Protein AF-0000000082836266 (afdb_homodimer)

Nearest PDB structures (foldseek):
  1xxl-assembly2_B  TM=8.039E-01  e=8.987E-11  Bacillus subtilis
  8har-assembly1_B  TM=7.522E-01  e=1.089E-10  Streptomyces sp. KO-3988
  5dpl-assembly1_B  TM=7.809E-01  e=3.916E-08  Rickettsia typhi str. Wilmington
  5doo-assembly1_B  TM=7.765E-01  e=1.501E-07  Rickettsia typhi str. Wilmington
  5do0-assembly1_A  TM=7.535E-01  e=9.593E-07  Rickettsia prowazekii str. Madrid E

Structure (mmCIF, N/CA/C/O backbone):
data_AF-0000000082836266-model_v1
#
loop_
_entity.id
_entity.type
_entity.pdbx_description
1 polymer 'Methyltransferase domain-containing protein'
#
loop_
_atom_site.group_PDB
_atom_site.id
_atom_site.type_symbol
_atom_site.label_atom_id
_atom_site.label_alt_id
_atom_site.label_comp_id
_atom_site.label_asym_id
_atom_site.label_entity_id
_atom_site.label_seq_id
_atom_site.pdbx_PDB_ins_code
_atom_site.Cartn_x
_atom_site.Cartn_y
_atom_site.Cartn_z
_atom_site.occupancy
_atom_site.B_iso_or_equiv
_atom_site.auth_seq_id
_atom_site.auth_comp_id
_atom_site.auth_asym_id
_atom_site.auth_atom_id
_atom_site.pdbx_PDB_model_num
ATOM 1 N N . MET A 1 1 ? 11.125 32.438 14.82 1 55.34 1 MET A N 1
ATOM 2 C CA . MET A 1 1 ? 11 31.062 14.352 1 55.34 1 MET A CA 1
ATOM 3 C C . MET A 1 1 ? 11.719 30.094 15.297 1 55.34 1 MET A C 1
ATOM 5 O O . MET A 1 1 ? 12.836 30.375 15.734 1 55.34 1 MET A O 1
ATOM 9 N N . ASP A 1 2 ? 11.008 29.094 15.898 1 79.38 2 ASP A N 1
ATOM 10 C CA . ASP A 1 2 ? 11.672 28.141 16.781 1 79.38 2 ASP A CA 1
ATOM 11 C C . ASP A 1 2 ? 12.773 27.375 16.047 1 79.38 2 ASP A C 1
ATOM 13 O O . ASP A 1 2 ? 12.898 27.484 14.82 1 79.38 2 ASP A O 1
ATOM 17 N N . ALA A 1 3 ? 13.719 27.016 16.734 1 86.81 3 ALA A N 1
ATOM 18 C CA . ALA A 1 3 ? 14.938 26.375 16.25 1 86.81 3 ALA A CA 1
ATOM 19 C C . ALA A 1 3 ? 14.633 25.328 15.195 1 86.81 3 ALA A C 1
ATOM 21 O O . ALA A 1 3 ? 15.359 25.188 14.203 1 86.81 3 ALA A O 1
ATOM 22 N N . LEU A 1 4 ? 13.57 24.719 15.375 1 86.75 4 LEU A N 1
ATOM 23 C CA . LEU A 1 4 ? 13.203 23.672 14.438 1 86.75 4 LEU A CA 1
ATOM 24 C C . LEU A 1 4 ? 12.766 24.25 13.102 1 86.75 4 LEU A C 1
ATOM 26 O O . LEU A 1 4 ? 13.188 23.781 12.039 1 86.75 4 LEU A O 1
ATOM 30 N N . ALA A 1 5 ? 11.945 25.25 13.125 1 91.19 5 ALA A N 1
ATOM 31 C CA . ALA A 1 5 ? 11.477 25.922 11.914 1 91.19 5 ALA A CA 1
ATOM 32 C C . ALA A 1 5 ? 12.648 26.484 11.109 1 91.19 5 ALA A C 1
ATOM 34 O O . ALA A 1 5 ? 12.688 26.344 9.883 1 91.19 5 ALA A O 1
ATOM 35 N N . ARG A 1 6 ? 13.562 27.047 11.805 1 92.12 6 ARG A N 1
ATOM 36 C CA . ARG A 1 6 ? 14.75 27.594 11.164 1 92.12 6 ARG A CA 1
ATOM 37 C C . ARG A 1 6 ? 15.586 26.5 10.516 1 92.12 6 ARG A C 1
ATOM 39 O O . ARG A 1 6 ? 16.125 26.672 9.422 1 92.12 6 ARG A O 1
ATOM 46 N N . HIS A 1 7 ? 15.664 25.469 11.25 1 91.5 7 HIS A N 1
ATOM 47 C CA . HIS A 1 7 ? 16.422 24.328 10.742 1 91.5 7 HIS A CA 1
ATOM 48 C C . HIS A 1 7 ? 15.844 23.828 9.414 1 91.5 7 HIS A C 1
ATOM 50 O O . HIS A 1 7 ? 16.578 23.688 8.43 1 91.5 7 HIS A O 1
ATOM 56 N N . PHE A 1 8 ? 14.586 23.609 9.359 1 93.81 8 PHE A N 1
ATOM 57 C CA . PHE A 1 8 ? 13.945 23.125 8.141 1 93.81 8 PHE A CA 1
ATOM 58 C C . PHE A 1 8 ? 14.047 24.156 7.023 1 93.81 8 PHE A C 1
ATOM 60 O O . PHE A 1 8 ? 14.266 23.797 5.863 1 93.81 8 PHE A O 1
ATOM 67 N N . GLU A 1 9 ? 13.898 25.406 7.363 1 95.38 9 GLU A N 1
ATOM 68 C CA . GLU A 1 9 ? 14.047 26.469 6.359 1 95.38 9 GLU A CA 1
ATOM 69 C C . GLU A 1 9 ? 15.438 26.438 5.734 1 95.38 9 GLU A C 1
ATOM 71 O O . GLU A 1 9 ? 15.578 26.516 4.516 1 95.38 9 GLU A O 1
ATOM 76 N N . THR A 1 10 ? 16.391 26.297 6.602 1 94.88 10 THR A N 1
ATOM 77 C CA . THR A 1 10 ? 17.781 26.25 6.141 1 94.88 10 THR A CA 1
ATOM 78 C C . THR A 1 10 ? 18 25.047 5.234 1 94.88 10 THR A C 1
ATOM 80 O O . THR A 1 10 ? 18.656 25.156 4.199 1 94.88 10 THR A O 1
ATOM 83 N N . LEU A 1 11 ? 17.438 23.953 5.652 1 93.25 11 LEU A N 1
ATOM 84 C CA . LEU A 1 11 ? 17.578 22.734 4.863 1 93.25 11 LEU A CA 1
ATOM 85 C C . LEU A 1 11 ? 17 22.922 3.467 1 93.25 11 LEU A C 1
ATOM 87 O O . LEU A 1 11 ? 17.656 22.609 2.471 1 93.25 11 LEU A O 1
ATOM 91 N N . TYR A 1 12 ? 15.883 23.484 3.334 1 94.31 12 TYR A N 1
ATOM 92 C CA . TYR A 1 12 ? 15.203 23.641 2.051 1 94.31 12 TYR A CA 1
ATOM 93 C C . TYR A 1 12 ? 15.875 24.719 1.208 1 94.31 12 TYR A C 1
ATOM 95 O O . TYR A 1 12 ? 15.898 24.625 -0.022 1 94.31 12 TYR A O 1
ATOM 103 N N . ARG A 1 13 ? 16.438 25.688 1.834 1 94.56 13 ARG A N 1
ATOM 104 C CA . ARG A 1 13 ? 17.172 26.703 1.1 1 94.56 13 ARG A CA 1
ATOM 105 C C . ARG A 1 13 ? 18.469 26.156 0.53 1 94.56 13 ARG A C 1
ATOM 107 O O . ARG A 1 13 ? 18.906 26.562 -0.549 1 94.56 13 ARG A O 1
ATOM 114 N N . SER A 1 14 ? 18.984 25.219 1.251 1 94.38 14 SER A N 1
ATOM 115 C CA . SER A 1 14 ? 20.297 24.703 0.905 1 94.38 14 SER A CA 1
ATOM 116 C C . SER A 1 14 ? 20.203 23.578 -0.121 1 94.38 14 SER A C 1
ATOM 118 O O . SER A 1 14 ? 21.125 23.359 -0.911 1 94.38 14 SER A O 1
ATOM 120 N N . PHE A 1 15 ? 19.062 22.828 -0.057 1 91.62 15 PHE A N 1
ATOM 121 C CA . PHE A 1 15 ? 18.891 21.672 -0.926 1 91.62 15 PHE A CA 1
ATOM 122 C C . PHE A 1 15 ? 17.516 21.719 -1.601 1 91.62 15 PHE A C 1
ATOM 124 O O . PHE A 1 15 ? 16.516 22.016 -0.96 1 91.62 15 PHE A O 1
ATOM 131 N N . ASP A 1 16 ? 17.5 21.391 -2.83 1 89.31 16 ASP A N 1
ATOM 132 C CA . ASP A 1 16 ? 16.234 21.375 -3.574 1 89.31 16 ASP A CA 1
ATOM 133 C C . ASP A 1 16 ? 15.305 20.297 -3.049 1 89.31 16 ASP A C 1
ATOM 135 O O . ASP A 1 16 ? 14.094 20.5 -2.953 1 89.31 16 ASP A O 1
ATOM 139 N N . ASP A 1 17 ? 15.883 19.125 -2.812 1 90.75 17 ASP A N 1
ATOM 140 C CA . ASP A 1 17 ? 15.164 17.969 -2.307 1 90.75 17 ASP A CA 1
ATOM 141 C C . ASP A 1 17 ? 15.953 17.281 -1.191 1 90.75 17 ASP A C 1
ATOM 143 O O . ASP A 1 17 ? 16.562 16.234 -1.409 1 90.75 17 ASP A O 1
ATOM 147 N N . PRO A 1 18 ? 15.852 17.859 -0.015 1 86.69 18 PRO A N 1
ATOM 148 C CA . PRO A 1 18 ? 16.75 17.469 1.071 1 86.69 18 PRO A CA 1
ATOM 149 C C . PRO A 1 18 ? 16.641 15.992 1.435 1 86.69 18 PRO A C 1
ATOM 151 O O . PRO A 1 18 ? 17.609 15.406 1.934 1 86.69 18 PRO A O 1
ATOM 154 N N . TRP A 1 19 ? 15.555 15.352 1.218 1 87.12 19 TRP A N 1
ATOM 155 C CA . TRP A 1 19 ? 15.352 13.961 1.613 1 87.12 19 TRP A CA 1
ATOM 156 C C . TRP A 1 19 ? 15.266 13.055 0.391 1 87.12 19 TRP A C 1
ATOM 158 O O . TRP A 1 19 ? 14.852 11.891 0.498 1 87.12 19 TRP A O 1
ATOM 168 N N . ASN A 1 20 ? 15.578 13.523 -0.814 1 87.5 20 ASN A N 1
ATOM 169 C CA . ASN A 1 20 ? 15.547 12.781 -2.07 1 87.5 20 ASN A CA 1
ATOM 170 C C . ASN A 1 20 ? 14.18 12.156 -2.316 1 87.5 20 ASN A C 1
ATOM 172 O O . ASN A 1 20 ? 14.086 11.008 -2.756 1 87.5 20 ASN A O 1
ATOM 176 N N . VAL A 1 21 ? 13.141 12.906 -1.988 1 86.06 21 VAL A N 1
ATOM 177 C CA . VAL A 1 21 ? 11.758 12.445 -2.035 1 86.06 21 VAL A CA 1
ATOM 178 C C . VAL A 1 21 ? 11.383 12.078 -3.471 1 86.06 21 VAL A C 1
ATOM 180 O O . VAL A 1 21 ? 10.656 11.109 -3.699 1 86.06 21 VAL A O 1
ATOM 183 N N . ARG A 1 22 ? 11.961 12.742 -4.449 1 86.75 22 ARG A N 1
ATOM 184 C CA . ARG A 1 22 ? 11.562 12.57 -5.84 1 86.75 22 ARG A CA 1
ATOM 185 C C . ARG A 1 22 ? 12.281 11.383 -6.477 1 86.75 22 ARG A C 1
ATOM 187 O O . ARG A 1 22 ? 11.703 10.672 -7.301 1 86.75 22 ARG A O 1
ATOM 194 N N . VAL A 1 23 ? 13.461 11.094 -5.984 1 88.25 23 VAL A N 1
ATOM 195 C CA . VAL A 1 23 ? 14.273 10.195 -6.793 1 88.25 23 VAL A CA 1
ATOM 196 C C . VAL A 1 23 ? 14.516 8.891 -6.043 1 88.25 23 VAL A C 1
ATOM 198 O O . VAL A 1 23 ? 14.68 7.832 -6.66 1 88.25 23 VAL A O 1
ATOM 201 N N . ALA A 1 24 ? 14.531 8.984 -4.754 1 92.94 24 ALA A N 1
ATOM 202 C CA . ALA A 1 24 ? 14.828 7.777 -3.982 1 92.94 24 ALA A CA 1
ATOM 203 C C . ALA A 1 24 ? 13.688 6.77 -4.09 1 92.94 24 ALA A C 1
ATOM 205 O O . ALA A 1 24 ? 12.531 7.102 -3.838 1 92.94 24 ALA A O 1
ATOM 206 N N . TRP A 1 25 ? 14.039 5.492 -4.402 1 94.62 25 TRP A N 1
ATOM 207 C CA . TRP A 1 25 ? 13.047 4.426 -4.516 1 94.62 25 TRP A CA 1
ATOM 208 C C . TRP A 1 25 ? 12.25 4.289 -3.223 1 94.62 25 TRP A C 1
ATOM 210 O O . TRP A 1 25 ? 11.023 4.148 -3.252 1 94.62 25 TRP A O 1
ATOM 220 N N . TYR A 1 26 ? 12.945 4.395 -2.148 1 93.56 26 TYR A N 1
ATOM 221 C CA . TYR A 1 26 ? 12.312 4.289 -0.837 1 93.56 26 TYR A CA 1
ATOM 222 C C . TYR A 1 26 ? 11.172 5.289 -0.697 1 93.56 26 TYR A C 1
ATOM 224 O O . TYR A 1 26 ? 10.07 4.926 -0.292 1 93.56 26 TYR A O 1
ATOM 232 N N . GLU A 1 27 ? 11.43 6.531 -1.062 1 95.38 27 GLU A N 1
ATOM 233 C CA . GLU A 1 27 ? 10.445 7.598 -0.917 1 95.38 27 GLU A CA 1
ATOM 234 C C . GLU A 1 27 ? 9.305 7.438 -1.916 1 95.38 27 GLU A C 1
ATOM 236 O O . GLU A 1 27 ? 8.141 7.641 -1.572 1 95.38 27 GLU A O 1
ATOM 241 N N . ARG A 1 28 ? 9.656 7.047 -3.1 1 96.44 28 ARG A N 1
ATOM 242 C CA . ARG A 1 28 ? 8.641 6.84 -4.121 1 96.44 28 ARG A CA 1
ATOM 243 C C . ARG A 1 28 ? 7.703 5.699 -3.74 1 96.44 28 ARG A C 1
ATOM 245 O O . ARG A 1 28 ? 6.484 5.816 -3.869 1 96.44 28 ARG A O 1
ATOM 252 N N . ARG A 1 29 ? 8.281 4.609 -3.268 1 97.25 29 ARG A N 1
ATOM 253 C CA . ARG A 1 29 ? 7.496 3.451 -2.85 1 97.25 29 ARG A CA 1
ATOM 254 C C . ARG A 1 29 ? 6.602 3.795 -1.665 1 97.25 29 ARG A C 1
ATOM 256 O O . ARG A 1 29 ? 5.418 3.447 -1.653 1 97.25 29 ARG A O 1
ATOM 263 N N . LYS A 1 30 ? 7.168 4.465 -0.706 1 97.19 30 LYS A N 1
ATOM 264 C CA . LYS A 1 30 ? 6.418 4.859 0.482 1 97.19 30 LYS A CA 1
ATOM 265 C C . LYS A 1 30 ? 5.219 5.73 0.112 1 97.19 30 LYS A C 1
ATOM 267 O O . LYS A 1 30 ? 4.117 5.527 0.624 1 97.19 30 LYS A O 1
ATOM 272 N N . ARG A 1 31 ? 5.402 6.691 -0.799 1 97.44 31 ARG A N 1
ATOM 273 C CA . ARG A 1 31 ? 4.324 7.555 -1.268 1 97.44 31 ARG A CA 1
ATOM 274 C C . ARG A 1 31 ? 3.254 6.746 -1.994 1 97.44 31 ARG A C 1
ATOM 276 O O . ARG A 1 31 ? 2.059 6.945 -1.764 1 97.44 31 ARG A O 1
ATOM 283 N N . ALA A 1 32 ? 3.703 5.844 -2.865 1 97.81 32 ALA A N 1
ATOM 284 C CA . ALA A 1 32 ? 2.766 5.004 -3.605 1 97.81 32 ALA A CA 1
ATOM 285 C C . ALA A 1 32 ? 1.937 4.141 -2.658 1 97.81 32 ALA A C 1
ATOM 287 O O . ALA A 1 32 ? 0.733 3.963 -2.863 1 97.81 32 ALA A O 1
ATOM 288 N N . LEU A 1 33 ? 2.592 3.646 -1.678 1 98.12 33 LEU A N 1
ATOM 289 C CA . LEU A 1 33 ? 1.925 2.795 -0.698 1 98.12 33 LEU A CA 1
ATOM 290 C C . LEU A 1 33 ? 0.89 3.584 0.094 1 98.12 33 LEU A C 1
ATOM 292 O O . LEU A 1 33 ? -0.241 3.127 0.275 1 98.12 33 LEU A O 1
ATOM 296 N N . LEU A 1 34 ? 1.279 4.734 0.566 1 98.5 34 LEU A N 1
ATOM 297 C CA . LEU A 1 34 ? 0.344 5.578 1.298 1 98.5 34 LEU A CA 1
ATOM 298 C C . LEU A 1 34 ? -0.873 5.914 0.442 1 98.5 34 LEU A C 1
ATOM 300 O O . LEU A 1 34 ? -2.012 5.758 0.887 1 98.5 34 LEU A O 1
ATOM 304 N N . LEU A 1 35 ? -0.631 6.289 -0.764 1 98.31 35 LEU A N 1
ATOM 305 C CA . LEU A 1 35 ? -1.715 6.664 -1.664 1 98.31 35 LEU A CA 1
ATOM 306 C C . LEU A 1 35 ? -2.643 5.48 -1.921 1 98.31 35 LEU A C 1
ATOM 308 O O . LEU A 1 35 ? -3.867 5.625 -1.863 1 98.31 35 LEU A O 1
ATOM 312 N N . ALA A 1 36 ? -2.066 4.324 -2.18 1 97.94 36 ALA A N 1
ATOM 313 C CA . ALA A 1 36 ? -2.848 3.125 -2.473 1 97.94 36 ALA A CA 1
ATOM 314 C C . ALA A 1 36 ? -3.645 2.678 -1.251 1 97.94 36 ALA A C 1
ATOM 316 O O . ALA A 1 36 ? -4.621 1.933 -1.378 1 97.94 36 ALA A O 1
ATOM 317 N N . SER A 1 37 ? -3.262 3.123 -0.096 1 97.69 37 SER A N 1
ATOM 318 C CA . SER A 1 37 ? -3.883 2.682 1.148 1 97.69 37 SER A CA 1
ATOM 319 C C . SER A 1 37 ? -5.141 3.486 1.456 1 97.69 37 SER A C 1
ATOM 321 O O . SER A 1 37 ? -5.93 3.107 2.322 1 97.69 37 SER A O 1
ATOM 323 N N . LEU A 1 38 ? -5.359 4.574 0.75 1 98.12 38 LEU A N 1
ATOM 324 C CA . LEU A 1 38 ? -6.535 5.41 0.986 1 98.12 38 LEU A CA 1
ATOM 325 C C . LEU A 1 38 ? -7.816 4.625 0.73 1 98.12 38 LEU A C 1
ATOM 327 O O . LEU A 1 38 ? -7.934 3.928 -0.28 1 98.12 38 LEU A O 1
ATOM 331 N N . GLY A 1 39 ? -8.727 4.793 1.585 1 97 39 GLY A N 1
ATOM 332 C CA . GLY A 1 39 ? -9.891 3.92 1.622 1 97 39 GLY A CA 1
ATOM 333 C C . GLY A 1 39 ? -10.961 4.316 0.628 1 97 39 GLY A C 1
ATOM 334 O O . GLY A 1 39 ? -11.859 3.52 0.322 1 97 39 GLY A O 1
ATOM 335 N N . ARG A 1 40 ? -10.875 5.508 0.145 1 97.12 40 ARG A N 1
ATOM 336 C CA . ARG A 1 40 ? -11.859 5.996 -0.808 1 97.12 40 ARG A CA 1
ATOM 337 C C . ARG A 1 40 ? -11.203 6.426 -2.113 1 97.12 40 ARG A C 1
ATOM 339 O O . ARG A 1 40 ? -10.047 6.844 -2.121 1 97.12 40 ARG A O 1
ATOM 346 N N . PRO A 1 41 ? -11.984 6.348 -3.168 1 96.69 41 PRO A N 1
ATOM 347 C CA . PRO A 1 41 ? -11.414 6.789 -4.445 1 96.69 41 PRO A CA 1
ATOM 348 C C . PRO A 1 41 ? -11.219 8.305 -4.508 1 96.69 41 PRO A C 1
ATOM 350 O O . PRO A 1 41 ? -10.312 8.781 -5.195 1 96.69 41 PRO A O 1
ATOM 353 N N . ARG A 1 42 ? -12.125 9.031 -3.811 1 97.75 42 ARG A N 1
ATOM 354 C CA . ARG A 1 42 ? -12.07 10.492 -3.828 1 97.75 42 ARG A CA 1
ATOM 355 C C . ARG A 1 42 ? -12.445 11.07 -2.469 1 97.75 42 ARG A C 1
ATOM 357 O O . ARG A 1 42 ? -13.219 10.469 -1.726 1 97.75 42 ARG A O 1
ATOM 364 N N . TYR A 1 43 ? -11.922 12.25 -2.205 1 98.44 43 TYR A N 1
ATOM 365 C CA . TYR A 1 43 ? -12.203 13.031 -1.006 1 98.44 43 TYR A CA 1
ATOM 366 C C . TYR A 1 43 ? -12.594 14.461 -1.364 1 98.44 43 TYR A C 1
ATOM 368 O O . TYR A 1 43 ? -12.266 14.945 -2.449 1 98.44 43 TYR A O 1
ATOM 376 N N . GLU A 1 44 ? -13.328 15.109 -0.518 1 98.44 44 GLU A N 1
ATOM 377 C CA . GLU A 1 44 ? -13.703 16.5 -0.74 1 98.44 44 GLU A CA 1
ATOM 378 C C . GLU A 1 44 ? -12.562 17.453 -0.373 1 98.44 44 GLU A C 1
ATOM 380 O O . GLU A 1 44 ? -12.117 18.234 -1.203 1 98.44 44 GLU A O 1
ATOM 385 N N . HIS A 1 45 ? -12.094 17.391 0.887 1 98.69 45 HIS A N 1
ATOM 386 C CA . HIS A 1 45 ? -11.039 18.281 1.36 1 98.69 45 HIS A CA 1
ATOM 387 C C . HIS A 1 45 ? -10.055 17.547 2.26 1 98.69 45 HIS A C 1
ATOM 389 O O . HIS A 1 45 ? -10.438 17 3.291 1 98.69 45 HIS A O 1
ATOM 395 N N . ALA A 1 46 ? -8.812 17.578 1.868 1 98.88 46 ALA A N 1
ATOM 396 C CA . ALA A 1 46 ? -7.75 16.938 2.635 1 98.88 46 ALA A CA 1
ATOM 397 C C . ALA A 1 46 ? -6.848 17.984 3.299 1 98.88 46 ALA A C 1
ATOM 399 O O . ALA A 1 46 ? -6.633 19.062 2.752 1 98.88 46 ALA A O 1
ATOM 400 N N . LEU A 1 47 ? -6.383 17.656 4.469 1 98.94 47 LEU A N 1
ATOM 401 C CA . LEU A 1 47 ? -5.285 18.375 5.105 1 98.94 47 LEU A CA 1
ATOM 402 C C . LEU A 1 47 ? -4.012 17.531 5.117 1 98.94 47 LEU A C 1
ATOM 404 O O . LEU A 1 47 ? -4.016 16.406 5.609 1 98.94 47 LEU A O 1
ATOM 408 N N . GLU A 1 48 ? -3.016 18.016 4.52 1 98.88 48 GLU A N 1
ATOM 409 C CA . GLU A 1 48 ? -1.686 17.406 4.578 1 98.88 48 GLU A CA 1
ATOM 410 C C . GLU A 1 48 ? -0.735 18.25 5.422 1 98.88 48 GLU A C 1
ATOM 412 O O . GLU A 1 48 ? -0.505 19.422 5.121 1 98.88 48 GLU A O 1
ATOM 417 N N . VAL A 1 49 ? -0.199 17.719 6.449 1 98.44 49 VAL A N 1
ATOM 418 C CA . VAL A 1 49 ? 0.756 18.453 7.273 1 98.44 49 VAL A CA 1
ATOM 419 C C . VAL A 1 49 ? 2.172 17.953 6.984 1 98.44 49 VAL A C 1
ATOM 421 O O . VAL A 1 49 ? 2.402 16.75 6.848 1 98.44 49 VAL A O 1
ATOM 424 N N . GLY A 1 50 ? 3.09 18.828 6.898 1 97.62 50 GLY A N 1
ATOM 425 C CA . GLY A 1 50 ? 4.438 18.5 6.457 1 97.62 50 GLY A CA 1
ATOM 426 C C . GLY A 1 50 ? 4.516 18.188 4.977 1 97.62 50 GLY A C 1
ATOM 427 O O . GLY A 1 50 ? 5.059 17.141 4.594 1 97.62 50 GLY A O 1
ATOM 428 N N . CYS A 1 51 ? 4.066 19.094 4.121 1 98.19 51 CYS A N 1
ATOM 429 C CA . CYS A 1 51 ? 3.875 18.781 2.711 1 98.19 51 CYS A CA 1
ATOM 430 C C . CYS A 1 51 ? 5.199 18.828 1.959 1 98.19 51 CYS A C 1
ATOM 432 O O . CYS A 1 51 ? 5.301 18.312 0.843 1 98.19 51 CYS A O 1
ATOM 434 N N . GLY A 1 52 ? 6.285 19.5 2.523 1 97.44 52 GLY A N 1
ATOM 435 C CA . GLY A 1 52 ? 7.535 19.656 1.796 1 97.44 52 GLY A CA 1
ATOM 436 C C . GLY A 1 52 ? 7.355 20.281 0.423 1 97.44 52 GLY A C 1
ATOM 437 O O . GLY A 1 52 ? 6.594 21.234 0.263 1 97.44 52 GLY A O 1
ATOM 438 N N . ASN A 1 53 ? 8.062 19.766 -0.548 1 97.12 53 ASN A N 1
ATOM 439 C CA . ASN A 1 53 ? 8.023 20.297 -1.902 1 97.12 53 ASN A CA 1
ATOM 440 C C . ASN A 1 53 ? 6.742 19.906 -2.631 1 97.12 53 ASN A C 1
ATOM 442 O O . ASN A 1 53 ? 6.52 20.312 -3.771 1 97.12 53 ASN A O 1
ATOM 446 N N . GLY A 1 54 ? 5.98 19.047 -2.035 1 98.25 54 GLY A N 1
ATOM 447 C CA . GLY A 1 54 ? 4.629 18.859 -2.537 1 98.25 54 GLY A CA 1
ATOM 448 C C . GLY A 1 54 ? 4.477 17.609 -3.375 1 98.25 54 GLY A C 1
ATOM 449 O O . GLY A 1 54 ? 3.529 17.484 -4.152 1 98.25 54 GLY A O 1
ATOM 450 N N . ASP A 1 55 ? 5.332 16.609 -3.289 1 97.62 55 ASP A N 1
ATOM 451 C CA . ASP A 1 55 ? 5.207 15.383 -4.074 1 97.62 55 ASP A CA 1
ATOM 452 C C . ASP A 1 55 ? 3.955 14.602 -3.674 1 97.62 55 ASP A C 1
ATOM 454 O O . ASP A 1 55 ? 3.178 14.188 -4.535 1 97.62 55 ASP A O 1
ATOM 458 N N . MET A 1 56 ? 3.768 14.422 -2.402 1 98.19 56 MET A N 1
ATOM 459 C CA . MET A 1 56 ? 2.539 13.781 -1.944 1 98.19 56 MET A CA 1
ATOM 460 C C . MET A 1 56 ? 1.328 14.664 -2.215 1 98.19 56 MET A C 1
ATOM 462 O O . MET A 1 56 ? 0.257 14.172 -2.568 1 98.19 56 MET A O 1
ATOM 466 N N . THR A 1 57 ? 1.518 15.984 -2.074 1 98.75 57 THR A N 1
ATOM 467 C CA . THR A 1 57 ? 0.454 16.953 -2.324 1 98.75 57 THR A CA 1
ATOM 468 C C . THR A 1 57 ? -0.104 16.781 -3.734 1 98.75 57 THR A C 1
ATOM 470 O O . THR A 1 57 ? -1.321 16.766 -3.928 1 98.75 57 THR A O 1
ATOM 473 N N . LEU A 1 58 ? 0.796 16.672 -4.68 1 98.62 58 LEU A N 1
ATOM 474 C CA . LEU A 1 58 ? 0.384 16.531 -6.074 1 98.62 58 LEU A CA 1
ATOM 475 C C . LEU A 1 58 ? -0.44 15.258 -6.262 1 98.62 58 LEU A C 1
ATOM 477 O O . LEU A 1 58 ? -1.467 15.273 -6.945 1 98.62 58 LEU A O 1
ATOM 481 N N . ALA A 1 59 ? 0.036 14.18 -5.684 1 97.94 59 ALA A N 1
ATOM 482 C CA . ALA A 1 59 ? -0.698 12.922 -5.766 1 97.94 59 ALA A CA 1
ATOM 483 C C . ALA A 1 59 ? -2.086 13.055 -5.145 1 97.94 59 ALA A C 1
ATOM 485 O O . ALA A 1 59 ? -3.072 12.57 -5.703 1 97.94 59 ALA A O 1
ATOM 486 N N . LEU A 1 60 ? -2.197 13.75 -3.998 1 98.62 60 LEU A N 1
ATOM 487 C CA . LEU A 1 60 ? -3.463 13.953 -3.303 1 98.62 60 LEU A CA 1
ATOM 488 C C . LEU A 1 60 ? -4.402 14.828 -4.129 1 98.62 60 LEU A C 1
ATOM 490 O O . LEU A 1 60 ? -5.621 14.641 -4.09 1 98.62 60 LEU A O 1
ATOM 494 N N . ALA A 1 61 ? -3.814 15.758 -4.836 1 98.62 61 ALA A N 1
ATOM 495 C CA . ALA A 1 61 ? -4.617 16.656 -5.66 1 98.62 61 ALA A CA 1
ATOM 496 C C . ALA A 1 61 ? -5.453 15.883 -6.672 1 98.62 61 ALA A C 1
ATOM 498 O O . ALA A 1 61 ? -6.547 16.312 -7.047 1 98.62 61 ALA A O 1
ATOM 499 N N . GLY A 1 62 ? -4.922 14.758 -7.109 1 97.62 62 GLY A N 1
ATOM 500 C CA . GLY A 1 62 ? -5.66 13.914 -8.039 1 97.62 62 GLY A CA 1
ATOM 501 C C . GLY A 1 62 ? -6.777 13.133 -7.379 1 97.62 62 GLY A C 1
ATOM 502 O O . GLY A 1 62 ? -7.633 12.562 -8.062 1 97.62 62 GLY A O 1
ATOM 503 N N . ARG A 1 63 ? -6.812 13.094 -6.062 1 97.75 63 ARG A N 1
ATOM 504 C CA . ARG A 1 63 ? -7.75 12.273 -5.297 1 97.75 63 ARG A CA 1
ATOM 505 C C . ARG A 1 63 ? -8.727 13.148 -4.52 1 97.75 63 ARG A C 1
ATOM 507 O O . ARG A 1 63 ? -9.68 12.641 -3.914 1 97.75 63 ARG A O 1
ATOM 514 N N . CYS A 1 64 ? -8.5 14.453 -4.473 1 98.56 64 CYS A N 1
ATOM 515 C CA . CYS A 1 64 ? -9.266 15.352 -3.619 1 98.56 64 CYS A CA 1
ATOM 516 C C . CYS A 1 64 ? -9.797 16.547 -4.414 1 98.56 64 CYS A C 1
ATOM 518 O O . CYS A 1 64 ? -9.125 17.047 -5.316 1 98.56 64 CYS A O 1
ATOM 520 N N . ARG A 1 65 ? -10.977 17 -4.055 1 98.44 65 ARG A N 1
ATOM 521 C CA . ARG A 1 65 ? -11.453 18.25 -4.633 1 98.44 65 ARG A CA 1
ATOM 522 C C . ARG A 1 65 ? -10.562 19.422 -4.223 1 98.44 65 ARG A C 1
ATOM 524 O O . ARG A 1 65 ? -10.227 20.266 -5.047 1 98.44 65 ARG A O 1
ATOM 531 N N . ARG A 1 66 ? -10.203 19.438 -2.963 1 98.62 66 ARG A N 1
ATOM 532 C CA . ARG A 1 66 ? -9.305 20.453 -2.42 1 98.62 66 ARG A CA 1
ATOM 533 C C . ARG A 1 66 ? -8.273 19.844 -1.488 1 98.62 66 ARG A C 1
ATOM 535 O O . ARG A 1 66 ? -8.57 18.891 -0.762 1 98.62 66 ARG A O 1
ATOM 542 N N . VAL A 1 67 ? -7.105 20.391 -1.507 1 98.88 67 VAL A N 1
ATOM 543 C CA . VAL A 1 67 ? -6.043 20 -0.59 1 98.88 67 VAL A CA 1
ATOM 544 C C . VAL A 1 67 ? -5.469 21.234 0.101 1 98.88 67 VAL A C 1
ATOM 546 O O . VAL A 1 67 ? -5.098 22.203 -0.561 1 98.88 67 VAL A O 1
ATOM 549 N N . THR A 1 68 ? -5.535 21.266 1.366 1 98.94 68 THR A N 1
ATOM 550 C CA . THR A 1 68 ? -4.734 22.203 2.152 1 98.94 68 THR A CA 1
ATOM 551 C C . THR A 1 68 ? -3.42 21.562 2.584 1 98.94 68 THR A C 1
ATOM 553 O O . THR A 1 68 ? -3.422 20.547 3.295 1 98.94 68 THR A O 1
ATOM 556 N N . ALA A 1 69 ? -2.369 22.109 2.102 1 98.88 69 ALA A N 1
ATOM 557 C CA . ALA A 1 69 ? -1.031 21.609 2.4 1 98.88 69 ALA A CA 1
ATOM 558 C C . ALA A 1 69 ? -0.255 22.578 3.271 1 98.88 69 ALA A C 1
ATOM 560 O O . ALA A 1 69 ? -0.174 23.781 2.957 1 98.88 69 ALA A O 1
ATOM 561 N N . VAL A 1 70 ? 0.357 22.078 4.352 1 98.75 70 VAL A N 1
ATOM 562 C CA . VAL A 1 70 ? 1.01 22.969 5.316 1 98.75 70 VAL A CA 1
ATOM 563 C C . VAL A 1 70 ? 2.445 22.5 5.551 1 98.75 70 VAL A C 1
ATOM 565 O O . VAL A 1 70 ? 2.711 21.297 5.633 1 98.75 70 VAL A O 1
ATOM 568 N N . ASP A 1 71 ? 3.273 23.406 5.609 1 98.31 71 ASP A N 1
ATOM 569 C CA . ASP A 1 71 ? 4.648 23.188 6.055 1 98.31 71 ASP A CA 1
ATOM 570 C C . ASP A 1 71 ? 5.188 24.406 6.797 1 98.31 71 ASP A C 1
ATOM 572 O O . ASP A 1 71 ? 4.73 25.531 6.57 1 98.31 71 ASP A O 1
ATOM 576 N N . VAL A 1 72 ? 6.125 24.172 7.656 1 97.38 72 VAL A N 1
ATOM 577 C CA . VAL A 1 72 ? 6.676 25.281 8.43 1 97.38 72 VAL A CA 1
ATOM 578 C C . VAL A 1 72 ? 7.672 26.062 7.582 1 97.38 72 VAL A C 1
ATOM 580 O O . VAL A 1 72 ? 7.879 27.25 7.797 1 97.38 72 VAL A O 1
ATOM 583 N N . ALA A 1 73 ? 8.312 25.406 6.66 1 97.44 73 ALA A N 1
ATOM 584 C CA . ALA A 1 73 ? 9.352 26.016 5.84 1 97.44 73 ALA A CA 1
ATOM 585 C C . ALA A 1 73 ? 8.75 26.812 4.684 1 97.44 73 ALA A C 1
ATOM 587 O O . ALA A 1 73 ? 8.164 26.234 3.766 1 97.44 73 ALA A O 1
ATOM 588 N N . LYS A 1 74 ? 8.969 28.125 4.645 1 97.81 74 LYS A N 1
ATOM 589 C CA . LYS A 1 74 ? 8.453 29 3.6 1 97.81 74 LYS A CA 1
ATOM 590 C C . LYS A 1 74 ? 8.992 28.609 2.23 1 97.81 74 LYS A C 1
ATOM 592 O O . LYS A 1 74 ? 8.273 28.641 1.233 1 97.81 74 LYS A O 1
ATOM 597 N N . THR A 1 75 ? 10.219 28.234 2.232 1 98.19 75 THR A N 1
ATOM 598 C CA . THR A 1 75 ? 10.844 27.812 0.982 1 98.19 75 THR A CA 1
ATOM 599 C C . THR A 1 75 ? 10.172 26.562 0.423 1 98.19 75 THR A C 1
ATOM 601 O O . THR A 1 75 ? 9.883 26.5 -0.772 1 98.19 75 THR A O 1
ATOM 604 N N . ALA A 1 76 ? 9.898 25.609 1.284 1 97.81 76 ALA A N 1
ATOM 605 C CA . ALA A 1 76 ? 9.219 24.375 0.869 1 97.81 76 ALA A CA 1
ATOM 606 C C . ALA A 1 76 ? 7.832 24.688 0.308 1 97.81 76 ALA A C 1
ATOM 608 O O . ALA A 1 76 ? 7.453 24.172 -0.745 1 97.81 76 ALA A O 1
ATOM 609 N N . VAL A 1 77 ? 7.129 25.562 0.941 1 98.5 77 VAL A N 1
ATOM 610 C CA . VAL A 1 77 ? 5.766 25.922 0.555 1 98.5 77 VAL A CA 1
ATOM 611 C C . VAL A 1 77 ? 5.773 26.625 -0.798 1 98.5 77 VAL A C 1
ATOM 613 O O . VAL A 1 77 ? 4.926 26.359 -1.653 1 98.5 77 VAL A O 1
ATOM 616 N N . ARG A 1 78 ? 6.707 27.547 -0.944 1 98.38 78 ARG A N 1
ATOM 617 C CA . ARG A 1 78 ? 6.848 28.219 -2.232 1 98.38 78 ARG A CA 1
ATOM 618 C C . ARG A 1 78 ? 7.09 27.219 -3.352 1 98.38 78 ARG A C 1
ATOM 620 O O . ARG A 1 78 ? 6.449 27.281 -4.402 1 98.38 78 ARG A O 1
ATOM 627 N N . ARG A 1 79 ? 7.953 26.297 -3.117 1 98.06 79 ARG A N 1
ATOM 628 C CA . ARG A 1 79 ? 8.266 25.266 -4.105 1 98.06 79 ARG A CA 1
ATOM 629 C C . ARG A 1 79 ? 7.066 24.359 -4.336 1 98.06 79 ARG A C 1
ATOM 631 O O . ARG A 1 79 ? 6.84 23.891 -5.457 1 98.06 79 ARG A O 1
ATOM 638 N N . CYS A 1 80 ? 6.383 24.047 -3.285 1 98.38 80 CYS A N 1
ATOM 639 C CA . CYS A 1 80 ? 5.152 23.281 -3.412 1 98.38 80 CYS A CA 1
ATOM 640 C C . CYS A 1 80 ? 4.164 23.984 -4.34 1 98.38 80 CYS A C 1
ATOM 642 O O . CYS A 1 80 ? 3.609 23.359 -5.246 1 98.38 80 CYS A O 1
ATOM 644 N N . ARG A 1 81 ? 4.016 25.297 -4.156 1 98.5 81 ARG A N 1
ATOM 645 C CA . ARG A 1 81 ? 3.113 26.078 -5.008 1 98.5 81 ARG A CA 1
ATOM 646 C C . ARG A 1 81 ? 3.561 26.031 -6.465 1 98.5 81 ARG A C 1
ATOM 648 O O . ARG A 1 81 ? 2.742 25.844 -7.363 1 98.5 81 ARG A O 1
ATOM 655 N N . GLU A 1 82 ? 4.801 26.188 -6.633 1 98.19 82 GLU A N 1
ATOM 656 C CA . GLU A 1 82 ? 5.355 26.125 -7.984 1 98.19 82 GLU A CA 1
ATOM 657 C C . GLU A 1 82 ? 5.125 24.766 -8.617 1 98.19 82 GLU A C 1
ATOM 659 O O . GLU A 1 82 ? 4.789 24.672 -9.797 1 98.19 82 GLU A O 1
ATOM 664 N N . HIS A 1 83 ? 5.363 23.766 -7.789 1 97.88 83 HIS A N 1
ATOM 665 C CA . HIS A 1 83 ? 5.16 22.391 -8.234 1 97.88 83 HIS A CA 1
ATOM 666 C C . HIS A 1 83 ? 3.715 22.156 -8.664 1 97.88 83 HIS A C 1
ATOM 668 O O . HIS A 1 83 ? 3.459 21.531 -9.688 1 97.88 83 HIS A O 1
ATOM 674 N N . MET A 1 84 ? 2.766 22.672 -7.93 1 98.5 84 MET A N 1
ATOM 675 C CA . MET A 1 84 ? 1.347 22.547 -8.25 1 98.5 84 MET A CA 1
ATOM 676 C C . MET A 1 84 ? 1.002 23.297 -9.523 1 98.5 84 MET A C 1
ATOM 678 O O . MET A 1 84 ? 0.27 22.781 -10.375 1 98.5 84 MET A O 1
ATOM 682 N N . LEU A 1 85 ? 1.535 24.484 -9.625 1 98 85 LEU A N 1
ATOM 683 C CA . LEU A 1 85 ? 1.3 25.297 -10.812 1 98 85 LEU A CA 1
ATOM 684 C C . LEU A 1 85 ? 1.824 24.594 -12.062 1 98 85 LEU A C 1
ATOM 686 O O . LEU A 1 85 ? 1.125 24.516 -13.078 1 98 85 LEU A O 1
ATOM 690 N N . ALA A 1 86 ? 2.994 24.031 -11.977 1 98.12 86 ALA A N 1
ATOM 691 C CA . ALA A 1 86 ? 3.645 23.375 -13.109 1 98.12 86 ALA A CA 1
ATOM 692 C C . ALA A 1 86 ? 2.844 22.156 -13.562 1 98.12 86 ALA A C 1
ATOM 694 O O . ALA A 1 86 ? 2.896 21.781 -14.734 1 98.12 86 ALA A O 1
ATOM 695 N N . ASN A 1 87 ? 2.121 21.609 -12.688 1 97.94 87 ASN A N 1
ATOM 696 C CA . ASN A 1 87 ? 1.377 20.406 -13 1 97.94 87 ASN A CA 1
ATOM 697 C C . ASN A 1 87 ? -0.119 20.672 -13.125 1 97.94 87 ASN A C 1
ATOM 699 O O . ASN A 1 87 ? -0.926 19.75 -13.156 1 97.94 87 ASN A O 1
ATOM 703 N N . HIS A 1 88 ? -0.535 21.859 -13.078 1 97.94 88 HIS A N 1
ATOM 704 C CA . HIS A 1 88 ? -1.909 22.312 -13.25 1 97.94 88 HIS A CA 1
ATOM 705 C C . HIS A 1 88 ? -2.832 21.703 -12.203 1 97.94 88 HIS A C 1
ATOM 707 O O . HIS A 1 88 ? -3.936 21.25 -12.523 1 97.94 88 HIS A O 1
ATOM 713 N N . ALA A 1 89 ? -2.316 21.484 -11.039 1 97.31 89 ALA A N 1
ATOM 714 C CA . ALA A 1 89 ? -3.111 21 -9.914 1 97.31 89 ALA A CA 1
ATOM 715 C C . ALA A 1 89 ? -3.871 22.141 -9.25 1 97.31 89 ALA A C 1
ATOM 717 O O . ALA A 1 89 ? -3.383 22.734 -8.289 1 97.31 89 ALA A O 1
ATOM 718 N N . ASP A 1 90 ? -5.145 22.156 -9.805 1 91.69 90 ASP A N 1
ATOM 719 C CA . ASP A 1 90 ? -5.992 23.219 -9.258 1 91.69 90 ASP A CA 1
ATOM 720 C C . ASP A 1 90 ? -6.66 22.766 -7.957 1 91.69 90 ASP A C 1
ATOM 722 O O . ASP A 1 90 ? -6.762 21.562 -7.688 1 91.69 90 ASP A O 1
ATOM 726 N N . GLY A 1 91 ? -6.742 23.438 -6.949 1 96.69 91 GLY A N 1
ATOM 727 C CA . GLY A 1 91 ? -7.473 23.109 -5.734 1 96.69 91 GLY A CA 1
ATOM 728 C C . GLY A 1 91 ? -6.57 22.906 -4.531 1 96.69 91 GLY A C 1
ATOM 729 O O . GLY A 1 91 ? -7 22.375 -3.51 1 96.69 91 GLY A O 1
ATOM 730 N N . VAL A 1 92 ? -5.348 23.156 -4.809 1 98.62 92 VAL A N 1
ATOM 731 C CA . VAL A 1 92 ? -4.398 23 -3.711 1 98.62 92 VAL A CA 1
ATOM 732 C C . VAL A 1 92 ? -4.078 24.375 -3.111 1 98.62 92 VAL A C 1
ATOM 734 O O . VAL A 1 92 ? -3.807 25.328 -3.838 1 98.62 92 VAL A O 1
ATOM 737 N N . GLN A 1 93 ? -4.191 24.531 -1.886 1 98.69 93 GLN A N 1
ATOM 738 C CA . GLN A 1 93 ? -3.703 25.672 -1.137 1 98.69 93 GLN A CA 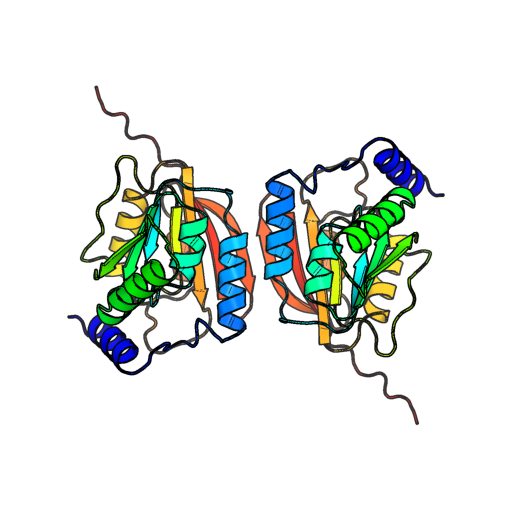1
ATOM 739 C C . GLN A 1 93 ? -2.543 25.297 -0.224 1 98.69 93 GLN A C 1
ATOM 741 O O . GLN A 1 93 ? -2.732 24.562 0.755 1 98.69 93 GLN A O 1
ATOM 746 N N . ALA A 1 94 ? -1.386 25.703 -0.581 1 98.69 94 ALA A N 1
ATOM 747 C CA . ALA A 1 94 ? -0.212 25.484 0.258 1 98.69 94 ALA A CA 1
ATOM 748 C C . ALA A 1 94 ? 0.071 26.688 1.142 1 98.69 94 ALA A C 1
ATOM 750 O O . ALA A 1 94 ? 0.14 27.828 0.651 1 98.69 94 ALA A O 1
ATOM 751 N N . VAL A 1 95 ? 0.267 26.484 2.424 1 98.5 95 VAL A N 1
ATOM 752 C CA . VAL A 1 95 ? 0.423 27.594 3.359 1 98.5 95 VAL A CA 1
ATOM 753 C C . VAL A 1 95 ? 1.574 27.297 4.32 1 98.5 95 VAL A C 1
ATOM 755 O O . VAL A 1 95 ? 1.745 26.156 4.766 1 98.5 95 VAL A O 1
ATOM 758 N N . ALA A 1 96 ? 2.355 28.297 4.582 1 98.06 96 ALA A N 1
ATOM 759 C CA . ALA A 1 96 ? 3.416 28.188 5.582 1 98.06 96 ALA A CA 1
ATOM 760 C C . ALA A 1 96 ? 2.879 28.453 6.984 1 98.06 96 ALA A C 1
ATOM 762 O O . ALA A 1 96 ? 2.475 29.578 7.293 1 98.06 96 ALA A O 1
ATOM 763 N N . LEU A 1 97 ? 2.824 27.422 7.793 1 97.19 97 LEU A N 1
ATOM 764 C CA . LEU A 1 97 ? 2.336 27.516 9.164 1 97.19 97 LEU A CA 1
ATOM 765 C C . LEU A 1 97 ? 3.203 26.672 10.102 1 97.19 97 LEU A C 1
ATOM 767 O O . LEU A 1 97 ? 3.684 25.609 9.719 1 97.19 97 LEU A O 1
ATOM 771 N N . ARG A 1 98 ? 3.324 27.141 11.281 1 96.31 98 ARG A N 1
ATOM 772 C CA . ARG A 1 98 ? 3.975 26.359 12.328 1 96.31 98 ARG A CA 1
ATOM 773 C C . ARG A 1 98 ? 2.947 25.641 13.188 1 96.31 98 ARG A C 1
ATOM 775 O O . ARG A 1 98 ? 2.336 26.234 14.07 1 96.31 98 ARG A O 1
ATOM 782 N N . LEU A 1 99 ? 2.84 24.438 12.969 1 96.38 99 LEU A N 1
ATOM 783 C CA . LEU A 1 99 ? 1.916 23.609 13.727 1 96.38 99 LEU A CA 1
ATOM 784 C C . LEU A 1 99 ? 2.537 23.172 15.055 1 96.38 99 LEU A C 1
ATOM 786 O O . LEU A 1 99 ? 3.754 22.984 15.141 1 96.38 99 LEU A O 1
ATOM 790 N N . PRO A 1 100 ? 1.759 23 16.109 1 96.81 100 PRO A N 1
ATOM 791 C CA . PRO A 1 100 ? 0.318 23.25 16.156 1 96.81 100 PRO A CA 1
ATOM 792 C C . PRO A 1 100 ? -0.014 24.672 16.641 1 96.81 100 PRO A C 1
ATOM 794 O O . PRO A 1 100 ? -1.163 24.953 16.984 1 96.81 100 PRO A O 1
ATOM 797 N N . GLY A 1 101 ? 1.052 25.562 16.797 1 96.19 101 GLY A N 1
ATOM 798 C CA . GLY A 1 101 ? 0.82 26.938 17.203 1 96.19 101 GLY A CA 1
ATOM 799 C C . GLY A 1 101 ? -0.158 27.672 16.312 1 96.19 101 GLY A C 1
ATOM 800 O O . GLY A 1 101 ? -0.983 28.453 16.797 1 96.19 101 GLY A O 1
ATOM 801 N N . ALA A 1 102 ? -0.015 27.562 15.094 1 97.25 102 ALA A N 1
ATOM 802 C CA . ALA A 1 102 ? -0.987 27.984 14.094 1 97.25 102 ALA A CA 1
ATOM 803 C C . ALA A 1 102 ? -1.648 26.781 13.422 1 97.25 102 ALA A C 1
ATOM 805 O O . ALA A 1 102 ? -1.088 25.688 13.406 1 97.25 102 ALA A O 1
ATOM 806 N N . TRP A 1 103 ? -2.818 26.969 12.945 1 98 103 TRP A N 1
ATOM 807 C CA . TRP A 1 103 ? -3.59 25.922 12.297 1 98 103 TRP A CA 1
ATOM 808 C C . TRP A 1 103 ? -4.32 26.453 11.07 1 98 103 TRP A C 1
ATOM 810 O O . TRP A 1 103 ? -4.812 27.594 11.078 1 98 103 TRP A O 1
ATOM 820 N N . PRO A 1 104 ? -4.352 25.672 10.047 1 98 104 PRO A N 1
ATOM 821 C CA . PRO A 1 104 ? -5.07 26.172 8.875 1 98 104 PRO A CA 1
ATOM 822 C C . PRO A 1 104 ? -6.57 26.312 9.109 1 98 104 PRO A C 1
ATOM 824 O O . PRO A 1 104 ? -7.113 25.703 10.039 1 98 104 PRO A O 1
ATOM 827 N N . ARG A 1 105 ? -7.168 27.109 8.242 1 97.12 105 ARG A N 1
ATOM 828 C CA . ARG A 1 105 ? -8.625 27.234 8.305 1 97.12 105 ARG A CA 1
ATOM 829 C C . ARG A 1 105 ? -9.297 25.891 8.055 1 97.12 105 ARG A C 1
ATOM 831 O O . ARG A 1 105 ? -8.977 25.203 7.086 1 97.12 105 ARG A O 1
ATOM 838 N N . ILE A 1 106 ? -10.164 25.562 8.914 1 97.75 106 ILE A N 1
ATOM 839 C CA . ILE A 1 106 ? -10.922 24.328 8.781 1 97.75 106 ILE A CA 1
ATOM 840 C C . ILE A 1 106 ? -12.156 24.562 7.914 1 97.75 106 ILE A C 1
ATOM 842 O O . ILE A 1 106 ? -12.922 25.5 8.156 1 97.75 106 ILE A O 1
ATOM 846 N N . PRO A 1 107 ? -12.305 23.812 6.906 1 96.75 107 PRO A N 1
ATOM 847 C CA . PRO A 1 107 ? -13.508 23.984 6.094 1 96.75 107 PRO A CA 1
ATOM 848 C C . PRO A 1 107 ? -14.789 23.656 6.855 1 96.75 107 PRO A C 1
ATOM 850 O O . PRO A 1 107 ? -14.742 22.953 7.871 1 96.75 107 PRO A O 1
ATOM 853 N N . PRO A 1 108 ? -15.93 24.203 6.293 1 94.38 108 PRO A N 1
ATOM 854 C CA . PRO A 1 108 ? -17.203 23.812 6.906 1 94.38 108 PRO A CA 1
ATOM 855 C C . PRO A 1 108 ? -17.391 22.297 6.945 1 94.38 108 PRO A C 1
ATOM 857 O O . PRO A 1 108 ? -17.234 21.625 5.926 1 94.38 108 PRO A O 1
ATOM 860 N N . GLY A 1 109 ? -17.688 21.75 8.148 1 93.94 109 GLY A N 1
ATOM 861 C CA . GLY A 1 109 ? -17.875 20.328 8.328 1 93.94 109 GLY A CA 1
ATOM 862 C C . GLY A 1 109 ? -16.594 19.578 8.641 1 93.94 109 GLY A C 1
ATOM 863 O O . GLY A 1 109 ? -16.625 18.422 9.07 1 93.94 109 GLY A O 1
ATOM 864 N N . GLY A 1 110 ? -15.438 20.188 8.32 1 97.69 110 GLY A N 1
ATOM 865 C CA . GLY A 1 110 ? -14.148 19.578 8.633 1 97.69 110 GLY A CA 1
ATOM 866 C C . GLY A 1 110 ? -13.531 18.844 7.449 1 97.69 110 GLY A C 1
ATOM 867 O O . GLY A 1 110 ? -14.18 18.688 6.41 1 97.69 110 GLY A O 1
ATOM 868 N N . PHE A 1 111 ? -12.352 18.484 7.551 1 98.62 111 PHE A N 1
ATOM 869 C CA . PHE A 1 111 ? -11.664 17.703 6.535 1 98.62 111 PHE A CA 1
ATOM 870 C C . PHE A 1 111 ? -12.164 16.266 6.523 1 98.62 111 PHE A C 1
ATOM 872 O O . PHE A 1 111 ? -12.492 15.703 7.57 1 98.62 111 PHE A O 1
ATOM 879 N N . ASP A 1 112 ? -12.234 15.641 5.34 1 98.62 112 ASP A N 1
ATOM 880 C CA . ASP A 1 112 ? -12.625 14.234 5.277 1 98.62 112 ASP A CA 1
ATOM 881 C C . ASP A 1 112 ? -11.406 13.336 5.098 1 98.62 112 ASP A C 1
ATOM 883 O O . ASP A 1 112 ? -11.531 12.109 5.117 1 98.62 112 ASP A O 1
ATOM 887 N N . LEU A 1 113 ? -10.219 13.977 4.98 1 98.88 113 LEU A N 1
ATOM 888 C CA . LEU A 1 113 ? -8.945 13.258 4.957 1 98.88 113 LEU A CA 1
ATOM 889 C C . LEU A 1 113 ? -7.84 14.094 5.594 1 98.88 113 LEU A C 1
ATOM 891 O O . LEU A 1 113 ? -7.73 15.289 5.332 1 98.88 113 LEU A O 1
ATOM 895 N N . MET A 1 114 ? -7.09 13.508 6.477 1 98.94 114 MET A N 1
ATOM 896 C CA . MET A 1 114 ? -5.871 14.125 6.988 1 98.94 114 MET A CA 1
ATOM 897 C C . MET A 1 114 ? -4.68 13.188 6.84 1 98.94 114 MET A C 1
ATOM 899 O O . MET A 1 114 ? -4.762 12.008 7.199 1 98.94 114 MET A O 1
ATOM 903 N N . VAL A 1 115 ? -3.646 13.664 6.27 1 98.94 115 VAL A N 1
ATOM 904 C CA . VAL A 1 115 ? -2.412 12.914 6.051 1 98.94 115 VAL A CA 1
ATOM 905 C C . VAL A 1 115 ? -1.305 13.477 6.941 1 98.94 115 VAL A C 1
ATOM 907 O O . VAL A 1 115 ? -0.939 14.648 6.82 1 98.94 115 VAL A O 1
ATOM 910 N N . ILE A 1 116 ? -0.813 12.68 7.809 1 98.81 116 ILE A N 1
ATOM 911 C CA . ILE A 1 116 ? 0.313 13 8.672 1 98.81 116 ILE A CA 1
ATOM 912 C C . ILE A 1 116 ? 1.492 12.086 8.359 1 98.81 116 ILE A C 1
ATOM 914 O O . ILE A 1 116 ? 1.542 10.945 8.82 1 98.81 116 ILE A O 1
ATOM 918 N N . SER A 1 117 ? 2.369 12.578 7.594 1 98 117 SER A N 1
ATOM 919 C CA . SER A 1 117 ? 3.518 11.781 7.18 1 98 117 SER A CA 1
ATOM 920 C C . SER A 1 117 ? 4.828 12.477 7.527 1 98 117 SER A C 1
ATOM 922 O O . SER A 1 117 ? 5.062 13.609 7.117 1 98 117 SER A O 1
ATOM 924 N N . GLU A 1 118 ? 5.695 11.789 8.289 1 96.12 118 GLU A N 1
ATOM 925 C CA . GLU A 1 118 ? 7.027 12.25 8.672 1 96.12 118 GLU A CA 1
ATOM 926 C C . GLU A 1 118 ? 6.957 13.602 9.383 1 96.12 118 GLU A C 1
ATOM 928 O O . GLU A 1 118 ? 7.82 14.461 9.188 1 96.12 118 GLU A O 1
ATOM 933 N N . MET A 1 119 ? 5.871 13.758 10 1 95 119 MET A N 1
ATOM 934 C CA . MET A 1 119 ? 5.605 14.93 10.828 1 95 119 MET A CA 1
ATOM 935 C C . MET A 1 119 ? 5.066 14.516 12.195 1 95 119 MET A C 1
ATOM 937 O O . MET A 1 119 ? 4.816 13.336 12.438 1 95 119 MET A O 1
ATOM 941 N N . ALA A 1 120 ? 4.965 15.328 13.156 1 95.56 120 ALA A N 1
ATOM 942 C CA . ALA A 1 120 ? 4.418 15.195 14.508 1 95.56 120 ALA A CA 1
ATOM 943 C C . ALA A 1 120 ? 5.406 14.492 15.43 1 95.56 120 ALA A C 1
ATOM 945 O O . ALA A 1 120 ? 5.301 14.602 16.656 1 95.56 120 ALA A O 1
ATOM 946 N N . TYR A 1 121 ? 6.391 13.664 14.789 1 94.94 121 TYR A N 1
ATOM 947 C CA . TYR A 1 121 ? 7.355 13.047 15.695 1 94.94 121 TYR A CA 1
ATOM 948 C C . TYR A 1 121 ? 8.477 14.016 16.047 1 94.94 121 TYR A C 1
ATOM 950 O O . TYR A 1 121 ? 9.383 13.68 16.797 1 94.94 121 TYR A O 1
ATOM 958 N N . TYR A 1 122 ? 8.398 15.297 15.602 1 94.88 122 TYR A N 1
ATOM 959 C CA . TYR A 1 122 ? 9.289 16.375 15.992 1 94.88 122 TYR A CA 1
ATOM 960 C C . TYR A 1 122 ? 8.727 17.156 17.188 1 94.88 122 TYR A C 1
ATOM 962 O O . TYR A 1 122 ? 9.414 17.984 17.766 1 94.88 122 TYR A O 1
ATOM 970 N N . LEU A 1 123 ? 7.508 16.969 17.531 1 96.25 123 LEU A N 1
ATOM 971 C CA . LEU A 1 123 ? 6.809 17.766 18.531 1 96.25 123 LEU A CA 1
ATOM 972 C C . LEU A 1 123 ? 7.113 17.266 19.938 1 96.25 123 LEU A C 1
ATOM 974 O O . LEU A 1 123 ? 7.102 16.062 20.188 1 96.25 123 LEU A O 1
ATOM 978 N N . GLU A 1 124 ? 7.336 18.219 20.797 1 95.38 124 GLU A N 1
ATOM 979 C CA . GLU A 1 124 ? 7.438 17.875 22.219 1 95.38 124 GLU A CA 1
ATOM 980 C C . GLU A 1 124 ? 6.078 17.484 22.781 1 95.38 124 GLU A C 1
ATOM 982 O O . GLU A 1 124 ? 5.043 17.719 22.156 1 95.38 124 GLU A O 1
ATOM 987 N N . ASP A 1 125 ? 6.09 16.938 23.984 1 96.94 125 ASP A N 1
ATOM 988 C CA . ASP A 1 125 ? 4.906 16.328 24.578 1 96.94 125 ASP A CA 1
ATOM 989 C C . ASP A 1 125 ? 3.73 17.297 24.578 1 96.94 125 ASP A C 1
ATOM 991 O O . ASP A 1 125 ? 2.637 16.969 24.125 1 96.94 125 ASP A O 1
ATOM 995 N N . ALA A 1 126 ? 3.982 18.469 25.062 1 97.12 126 ALA A N 1
ATOM 996 C CA . ALA A 1 126 ? 2.9 19.453 25.172 1 97.12 126 ALA A CA 1
ATOM 997 C C . ALA A 1 126 ? 2.387 19.859 23.797 1 97.12 126 ALA A C 1
ATOM 999 O O . ALA A 1 126 ? 1.18 20 23.594 1 97.12 126 ALA A O 1
ATOM 1000 N N . ALA A 1 127 ? 3.287 20.078 22.875 1 97.19 127 ALA A N 1
ATOM 1001 C CA . ALA A 1 127 ? 2.92 20.422 21.5 1 97.19 127 ALA A CA 1
ATOM 1002 C C . ALA A 1 127 ? 2.18 19.281 20.828 1 97.19 127 ALA A C 1
ATOM 1004 O O . ALA A 1 127 ? 1.231 19.5 20.062 1 97.19 127 ALA A O 1
ATOM 1005 N N . LEU A 1 128 ? 2.625 18.062 21.094 1 98.12 128 LEU A N 1
ATOM 1006 C CA . LEU A 1 128 ? 1.951 16.891 20.531 1 98.12 128 LEU A CA 1
ATOM 1007 C C . LEU A 1 128 ? 0.517 16.797 21.031 1 98.12 128 LEU A C 1
ATOM 1009 O O . LEU A 1 128 ? -0.403 16.531 20.266 1 98.12 128 LEU A O 1
ATOM 1013 N N . ALA A 1 129 ? 0.379 17 22.312 1 98.19 129 ALA A N 1
ATOM 1014 C CA . ALA A 1 129 ? -0.967 16.953 22.891 1 98.19 129 ALA A CA 1
ATOM 1015 C C . ALA A 1 129 ? -1.889 17.953 22.188 1 98.19 129 ALA A C 1
ATOM 1017 O O . ALA A 1 129 ? -3.027 17.625 21.844 1 98.19 129 ALA A O 1
ATOM 1018 N N . ARG A 1 130 ? -1.416 19.156 21.969 1 98.31 130 ARG A N 1
ATOM 1019 C CA . ARG A 1 130 ? -2.184 20.172 21.281 1 98.31 130 ARG A CA 1
ATOM 1020 C C . ARG A 1 130 ? -2.439 19.781 19.828 1 98.31 130 ARG A C 1
ATOM 1022 O O . ARG A 1 130 ? -3.539 19.984 19.312 1 98.31 130 ARG A O 1
ATOM 1029 N N . PHE A 1 131 ? -1.438 19.266 19.203 1 98.56 131 PHE A N 1
ATOM 1030 C CA . PHE A 1 131 ? -1.546 18.812 17.828 1 98.56 131 PHE A CA 1
ATOM 1031 C C . PHE A 1 131 ? -2.645 17.766 17.688 1 98.56 131 PHE A C 1
ATOM 1033 O O . PHE A 1 131 ? -3.477 17.844 16.781 1 98.56 131 PHE A O 1
ATOM 1040 N N . LEU A 1 132 ? -2.695 16.766 18.578 1 98.69 132 LEU A N 1
ATOM 1041 C CA . LEU A 1 132 ? -3.682 15.688 18.562 1 98.69 132 LEU A CA 1
ATOM 1042 C C . LEU A 1 132 ? -5.09 16.25 18.781 1 98.69 132 LEU A C 1
ATOM 1044 O O . LEU A 1 132 ? -6.031 15.828 18.109 1 98.69 132 LEU A O 1
ATOM 1048 N N . ALA A 1 133 ? -5.188 17.172 19.672 1 97.88 133 ALA A N 1
ATOM 1049 C CA . ALA A 1 133 ? -6.484 17.797 19.938 1 97.88 133 ALA A CA 1
ATOM 1050 C C . ALA A 1 133 ? -6.996 18.547 18.703 1 97.88 133 ALA A C 1
ATOM 1052 O O . ALA A 1 133 ? -8.172 18.422 18.344 1 97.88 133 ALA A O 1
ATOM 1053 N N . ARG A 1 134 ? -6.129 19.297 18.078 1 98.06 134 ARG A N 1
ATOM 1054 C CA . ARG A 1 134 ? -6.496 20.047 16.875 1 98.06 134 ARG A CA 1
ATOM 1055 C C . ARG A 1 134 ? -6.812 19.094 15.719 1 98.06 134 ARG A C 1
ATOM 1057 O O . ARG A 1 134 ? -7.707 19.375 14.914 1 98.06 134 ARG A O 1
ATOM 1064 N N . THR A 1 135 ? -6.016 18.031 15.594 1 98.31 135 THR A N 1
ATOM 1065 C CA . THR A 1 135 ? -6.289 17 14.594 1 98.31 135 THR A CA 1
ATOM 1066 C C . THR A 1 135 ? -7.723 16.484 14.719 1 98.31 135 THR A C 1
ATOM 1068 O O . THR A 1 135 ? -8.492 16.547 13.758 1 98.31 135 THR A O 1
ATOM 1071 N N . ARG A 1 136 ? -8.094 16.109 15.898 1 97.62 136 ARG A N 1
ATOM 1072 C CA . ARG A 1 136 ? -9.43 15.578 16.125 1 97.62 136 ARG A CA 1
ATOM 1073 C C . ARG A 1 136 ? -10.492 16.625 15.82 1 97.62 136 ARG A C 1
ATOM 1075 O O . ARG A 1 136 ? -11.5 16.328 15.18 1 97.62 136 ARG A O 1
ATOM 1082 N N . ALA A 1 137 ? -10.266 17.828 16.203 1 96.75 137 ALA A N 1
ATOM 1083 C CA . ALA A 1 137 ? -11.242 18.906 16.078 1 96.75 137 ALA A CA 1
ATOM 1084 C C . ALA A 1 137 ? -11.414 19.312 14.617 1 96.75 137 ALA A C 1
ATOM 1086 O O . ALA A 1 137 ? -12.391 19.984 14.266 1 96.75 137 ALA A O 1
ATOM 1087 N N . SER A 1 138 ? -10.508 18.953 13.766 1 97.94 138 SER A N 1
ATOM 1088 C CA . SER A 1 138 ? -10.5 19.422 12.383 1 97.94 138 SER A CA 1
ATOM 1089 C C . SER A 1 138 ? -11.18 18.438 11.445 1 97.94 138 SER A C 1
ATOM 1091 O O . SER A 1 138 ? -11.398 18.734 10.273 1 97.94 138 SER A O 1
ATOM 1093 N N . LEU A 1 139 ? -11.484 17.266 11.938 1 98.19 139 LEU A N 1
ATOM 1094 C CA . LEU A 1 139 ? -11.961 16.188 11.078 1 98.19 139 LEU A CA 1
ATOM 1095 C C . LEU A 1 139 ? -13.477 16.031 11.188 1 98.19 139 LEU A C 1
ATOM 1097 O O . LEU A 1 139 ? -14.039 16.172 12.273 1 98.19 139 LEU A O 1
ATOM 1101 N N . ARG A 1 140 ? -14.141 15.789 10.117 1 97.19 140 ARG A N 1
ATOM 1102 C CA . ARG A 1 140 ? -15.578 15.508 10.148 1 97.19 140 ARG A CA 1
ATOM 1103 C C . ARG A 1 140 ? -15.844 14.055 10.508 1 97.19 140 ARG A C 1
ATOM 1105 O O . ARG A 1 140 ? -14.938 13.219 10.438 1 97.19 140 ARG A O 1
ATOM 1112 N N . PRO A 1 141 ? -17.078 13.734 10.914 1 96.25 141 PRO A N 1
ATOM 1113 C CA . PRO A 1 141 ? -17.406 12.328 11.133 1 96.25 141 PRO A CA 1
ATOM 1114 C C . PRO A 1 141 ? -17.156 11.461 9.906 1 96.25 141 PRO A C 1
ATOM 1116 O O . PRO A 1 141 ? -17.516 11.844 8.789 1 96.25 141 PRO A O 1
ATOM 1119 N N . GLY A 1 142 ? -16.469 10.383 10.148 1 97 142 GLY A N 1
ATOM 1120 C CA . GLY A 1 142 ? -16.188 9.461 9.055 1 97 142 GLY A CA 1
ATOM 1121 C C . GLY A 1 142 ? -14.914 9.789 8.305 1 97 142 GLY A C 1
ATOM 1122 O O . GLY A 1 142 ? -14.547 9.094 7.359 1 97 142 GLY A O 1
ATOM 1123 N N . ALA A 1 143 ? -14.273 10.875 8.758 1 98.56 143 ALA A N 1
ATOM 1124 C CA . ALA A 1 143 ? -13.016 11.25 8.102 1 98.56 143 ALA A CA 1
ATOM 1125 C C . ALA A 1 143 ? -11.977 10.141 8.242 1 98.56 143 ALA A C 1
ATOM 1127 O O . ALA A 1 143 ? -12.031 9.344 9.18 1 98.56 143 ALA A O 1
ATOM 1128 N N . GLU A 1 144 ? -11.102 10.086 7.281 1 98.69 144 GLU A N 1
ATOM 1129 C CA . GLU A 1 144 ? -9.953 9.18 7.344 1 98.69 144 GLU A CA 1
ATOM 1130 C C . GLU A 1 144 ? -8.695 9.914 7.797 1 98.69 144 GLU A C 1
ATOM 1132 O O . GLU A 1 144 ? -8.398 11.008 7.309 1 98.69 144 GLU A O 1
ATOM 1137 N N . LEU A 1 145 ? -8.094 9.391 8.812 1 98.88 145 LEU A N 1
ATOM 1138 C CA . LEU A 1 145 ? -6.797 9.836 9.312 1 98.88 145 LEU A CA 1
ATOM 1139 C C . LEU A 1 145 ? -5.707 8.828 8.969 1 98.88 145 LEU A C 1
ATOM 1141 O O . LEU A 1 145 ? -5.793 7.66 9.367 1 98.88 145 LEU A O 1
ATOM 1145 N N . ILE A 1 146 ? -4.711 9.234 8.195 1 98.88 146 ILE A N 1
ATOM 1146 C CA . ILE A 1 146 ? -3.654 8.312 7.789 1 98.88 146 ILE A CA 1
ATOM 1147 C C . ILE A 1 146 ? -2.297 8.875 8.211 1 98.88 146 ILE A C 1
ATOM 1149 O O . ILE A 1 146 ? -2.045 10.07 8.086 1 98.88 146 ILE A O 1
ATOM 1153 N N . ALA A 1 147 ? -1.467 8.031 8.805 1 98.88 147 ALA A N 1
ATOM 1154 C CA . ALA A 1 147 ? -0.153 8.422 9.312 1 98.88 147 ALA A CA 1
ATOM 1155 C C . ALA A 1 147 ? 0.936 7.488 8.789 1 98.88 147 ALA A C 1
ATOM 1157 O O . ALA A 1 147 ? 0.729 6.273 8.688 1 98.88 147 ALA A O 1
ATOM 1158 N N . CYS A 1 148 ? 2.029 8.023 8.445 1 98.69 148 CYS A N 1
ATOM 1159 C CA . CYS A 1 148 ? 3.176 7.285 7.926 1 98.69 148 CYS A CA 1
ATOM 1160 C C . CYS A 1 148 ? 4.48 7.867 8.453 1 98.69 148 CYS A C 1
ATOM 1162 O O . CYS A 1 148 ? 4.812 9.016 8.164 1 98.69 148 CYS A O 1
ATOM 1164 N N . HIS A 1 149 ? 5.238 7.031 9.219 1 98.38 149 HIS A N 1
ATOM 1165 C CA . HIS A 1 149 ? 6.414 7.578 9.883 1 98.38 149 HIS A CA 1
ATOM 1166 C C . HIS A 1 149 ? 7.578 6.594 9.844 1 98.38 149 HIS A C 1
ATOM 1168 O O . HIS A 1 149 ? 7.383 5.387 9.984 1 98.38 149 HIS A O 1
ATOM 1174 N N . TRP A 1 150 ? 8.703 7.121 9.625 1 96.25 150 TRP A N 1
ATOM 1175 C CA . TRP A 1 150 ? 9.953 6.379 9.688 1 96.25 150 TRP A CA 1
ATOM 1176 C C . TRP A 1 150 ? 10.164 5.766 11.07 1 96.25 150 TRP A C 1
ATOM 1178 O O . TRP A 1 150 ? 9.859 6.398 12.086 1 96.25 150 TRP A O 1
ATOM 1188 N N . ARG A 1 151 ? 10.711 4.598 11.125 1 95 151 ARG A N 1
ATOM 1189 C CA . ARG A 1 151 ? 10.891 3.885 12.383 1 95 151 ARG A CA 1
ATOM 1190 C C . ARG A 1 151 ? 12.344 3.957 12.852 1 95 151 ARG A C 1
ATOM 1192 O O . ARG A 1 151 ? 12.641 3.637 14.008 1 95 151 ARG A O 1
ATOM 1199 N N . GLY A 1 152 ? 13.211 4.309 11.969 1 90.12 152 GLY A N 1
ATOM 1200 C CA . GLY A 1 152 ? 14.617 4.406 12.344 1 90.12 152 GLY A CA 1
ATOM 1201 C C . GLY A 1 152 ? 14.922 5.609 13.211 1 90.12 152 GLY A C 1
ATOM 1202 O O . GLY A 1 152 ? 14.023 6.383 13.547 1 90.12 152 GLY A O 1
ATOM 1203 N N . GLY A 1 153 ? 16.141 5.688 13.688 1 84.69 153 GLY A N 1
ATOM 1204 C CA . GLY A 1 153 ? 16.562 6.785 14.547 1 84.69 153 GLY A CA 1
ATOM 1205 C C . GLY A 1 153 ? 17.062 7.988 13.773 1 84.69 153 GLY A C 1
ATOM 1206 O O . GLY A 1 153 ? 17.625 7.84 12.695 1 84.69 153 GLY A O 1
ATOM 1207 N N . PHE A 1 154 ? 16.688 9.148 14.32 1 82.25 154 PHE A N 1
ATOM 1208 C CA . PHE A 1 154 ? 17.281 10.383 13.82 1 82.25 154 PHE A CA 1
ATOM 1209 C C . PHE A 1 154 ? 17.328 11.445 14.914 1 82.25 154 PHE A C 1
ATOM 1211 O O . PHE A 1 154 ? 16.594 11.367 15.891 1 82.25 154 PHE A O 1
ATOM 1218 N N . ASP A 1 155 ? 18.141 12.414 14.781 1 81.5 155 ASP A N 1
ATOM 1219 C CA . ASP A 1 155 ? 18.578 13.289 15.867 1 81.5 155 ASP A CA 1
ATOM 1220 C C . ASP A 1 155 ? 17.438 14.148 16.391 1 81.5 155 ASP A C 1
ATOM 1222 O O . ASP A 1 155 ? 17.297 14.344 17.594 1 81.5 155 ASP A O 1
ATOM 1226 N N . ASP A 1 156 ? 16.625 14.664 15.562 1 84.31 156 ASP A N 1
ATOM 1227 C CA . ASP A 1 156 ? 15.625 15.656 15.969 1 84.31 156 ASP A CA 1
ATOM 1228 C C . ASP A 1 156 ? 14.32 14.984 16.375 1 84.31 156 ASP A C 1
ATOM 1230 O O . ASP A 1 156 ? 13.328 15.656 16.672 1 84.31 156 ASP A O 1
ATOM 1234 N N . ARG A 1 157 ? 14.344 13.766 16.531 1 89.25 157 ARG A N 1
ATOM 1235 C CA . ARG A 1 157 ? 13.141 13.039 16.906 1 89.25 157 ARG A CA 1
ATOM 1236 C C . ARG A 1 157 ? 12.773 13.305 18.375 1 89.25 157 ARG A C 1
ATOM 1238 O O . ARG A 1 157 ? 13.633 13.273 19.25 1 89.25 157 ARG A O 1
ATOM 1245 N N . ARG A 1 158 ? 11.562 13.594 18.656 1 92.44 158 ARG A N 1
ATOM 1246 C CA . ARG A 1 158 ? 11.062 13.789 20.016 1 92.44 158 ARG A CA 1
ATOM 1247 C C . ARG A 1 158 ? 10.078 12.688 20.391 1 92.44 158 ARG A C 1
ATOM 1249 O O . ARG A 1 158 ? 9.898 12.383 21.562 1 92.44 158 ARG A O 1
ATOM 1256 N N . GLN A 1 159 ? 9.352 12.172 19.375 1 95.31 159 GLN A N 1
ATOM 1257 C CA . GLN A 1 159 ? 8.375 11.102 19.594 1 95.31 159 GLN A CA 1
ATOM 1258 C C . GLN A 1 159 ? 8.789 9.836 18.844 1 95.31 159 GLN A C 1
ATOM 1260 O O . GLN A 1 159 ? 9.148 9.883 17.672 1 95.31 159 GLN A O 1
ATOM 1265 N N . GLN A 1 160 ? 8.719 8.711 19.562 1 96.06 160 GLN A N 1
ATOM 1266 C CA . GLN A 1 160 ? 8.883 7.438 18.875 1 96.06 160 GLN A CA 1
ATOM 1267 C C . GLN A 1 160 ? 7.695 7.137 17.969 1 96.06 160 GLN A C 1
ATOM 1269 O O . GLN A 1 160 ? 6.551 7.43 18.312 1 96.06 160 GLN A O 1
ATOM 1274 N N . THR A 1 161 ? 7.953 6.527 16.828 1 97.38 161 THR A N 1
ATOM 1275 C CA . THR A 1 161 ? 6.93 6.262 15.828 1 97.38 161 THR A CA 1
ATOM 1276 C C . THR A 1 161 ? 5.785 5.445 16.422 1 97.38 161 THR A C 1
ATOM 1278 O O . THR A 1 161 ? 4.617 5.801 16.266 1 97.38 161 THR A O 1
ATOM 1281 N N . ASP A 1 162 ? 6.109 4.383 17.141 1 96.62 162 ASP A N 1
ATOM 1282 C CA . ASP A 1 162 ? 5.078 3.521 17.703 1 96.62 162 ASP A CA 1
ATOM 1283 C C . ASP A 1 162 ? 4.203 4.285 18.688 1 96.62 162 ASP A C 1
ATOM 1285 O O . ASP A 1 162 ? 2.982 4.121 18.703 1 96.62 162 ASP A O 1
ATOM 1289 N N . ALA A 1 163 ? 4.844 5.07 19.5 1 97.12 163 ALA A N 1
ATOM 1290 C CA . ALA A 1 163 ? 4.109 5.852 20.5 1 97.12 163 ALA A CA 1
ATOM 1291 C C . ALA A 1 163 ? 3.215 6.891 19.828 1 97.12 163 ALA A C 1
ATOM 1293 O O . ALA A 1 163 ? 2.076 7.105 20.25 1 97.12 163 ALA A O 1
ATOM 1294 N N . LEU A 1 164 ? 3.748 7.547 18.812 1 98.19 164 LEU A N 1
ATOM 1295 C CA . LEU A 1 164 ? 2.967 8.531 18.062 1 98.19 164 LEU A CA 1
ATOM 1296 C C . LEU A 1 164 ? 1.739 7.887 17.438 1 98.19 164 LEU A C 1
ATOM 1298 O O . LEU A 1 164 ? 0.628 8.406 17.547 1 98.19 164 LEU A O 1
ATOM 1302 N N . HIS A 1 165 ? 1.901 6.793 16.766 1 98.69 165 HIS A N 1
ATOM 1303 C CA . HIS A 1 165 ? 0.796 6.09 16.125 1 98.69 165 HIS A CA 1
ATOM 1304 C C . HIS A 1 165 ? -0.218 5.605 17.156 1 98.69 165 HIS A C 1
ATOM 1306 O O . HIS A 1 165 ? -1.426 5.648 16.922 1 98.69 165 HIS A O 1
ATOM 1312 N N . ALA A 1 166 ? 0.286 5.137 18.297 1 98.38 166 ALA A N 1
ATOM 1313 C CA . ALA A 1 166 ? -0.609 4.754 19.391 1 98.38 166 ALA A CA 1
ATOM 1314 C C . ALA A 1 166 ? -1.449 5.938 19.844 1 98.38 166 ALA A C 1
ATOM 1316 O O . ALA A 1 166 ? -2.645 5.793 20.125 1 98.38 166 ALA A O 1
ATOM 1317 N N . SER A 1 167 ? -0.834 7.109 19.984 1 98.56 167 SER A N 1
ATOM 1318 C CA . SER A 1 167 ? -1.54 8.32 20.406 1 98.56 167 SER A CA 1
ATOM 1319 C C . SER A 1 167 ? -2.621 8.695 19.391 1 98.56 167 SER A C 1
ATOM 1321 O O . SER A 1 167 ? -3.721 9.102 19.781 1 98.56 167 SER A O 1
ATOM 1323 N N . LEU A 1 168 ? -2.285 8.578 18.109 1 98.62 168 LEU A N 1
ATOM 1324 C CA . LEU A 1 168 ? -3.262 8.852 17.062 1 98.62 168 LEU A CA 1
ATOM 1325 C C . LEU A 1 168 ? -4.418 7.863 17.125 1 98.62 168 LEU A C 1
ATOM 1327 O O . LEU A 1 168 ? -5.582 8.25 17.016 1 98.62 168 LEU A O 1
ATOM 1331 N N . GLY A 1 169 ? -4.109 6.633 17.328 1 98.44 169 GLY A N 1
ATOM 1332 C CA . GLY A 1 169 ? -5.117 5.59 17.438 1 98.44 169 GLY A CA 1
ATOM 1333 C C . GLY A 1 169 ? -5.977 5.715 18.688 1 98.44 169 GLY A C 1
ATOM 1334 O O . GLY A 1 169 ? -7.066 5.145 18.75 1 98.44 169 GLY A O 1
ATOM 1335 N N . ALA A 1 170 ? -5.512 6.43 19.656 1 98.12 170 ALA A N 1
ATOM 1336 C CA . ALA A 1 170 ? -6.215 6.59 20.922 1 98.12 170 ALA A CA 1
ATOM 1337 C C . ALA A 1 170 ? -7.129 7.812 20.891 1 98.12 170 ALA A C 1
ATOM 1339 O O . ALA A 1 170 ? -7.855 8.078 21.859 1 98.12 170 ALA A O 1
ATOM 1340 N N . LEU A 1 171 ? -7.066 8.578 19.828 1 97.94 171 LEU A N 1
ATOM 1341 C CA . LEU A 1 171 ? -7.977 9.711 19.719 1 97.94 171 LEU A CA 1
ATOM 1342 C C . LEU A 1 171 ? -9.422 9.258 19.891 1 97.94 171 LEU A C 1
ATOM 1344 O O . LEU A 1 171 ? -9.82 8.227 19.344 1 97.94 171 LEU A O 1
ATOM 1348 N N . PRO A 1 172 ? -10.227 10.016 20.672 1 96.56 172 PRO A N 1
ATOM 1349 C CA . PRO A 1 172 ? -11.641 9.641 20.812 1 96.56 172 PRO A CA 1
ATOM 1350 C C . PRO A 1 172 ? -12.344 9.508 19.453 1 96.56 172 PRO A C 1
ATOM 1352 O O . PRO A 1 172 ? -12.297 10.438 18.641 1 96.56 172 PRO A O 1
ATOM 1355 N N . GLY A 1 173 ? -12.914 8.367 19.203 1 96.75 173 GLY A N 1
ATOM 1356 C CA . GLY A 1 173 ? -13.672 8.141 17.984 1 96.75 173 GLY A CA 1
ATOM 1357 C C . GLY A 1 173 ? -12.852 7.484 16.891 1 96.75 173 GLY A C 1
ATOM 1358 O O . GLY A 1 173 ? -13.383 7.137 15.836 1 96.75 173 GLY A O 1
ATOM 1359 N N . ALA A 1 174 ? -11.539 7.312 17.125 1 98.12 174 ALA A N 1
ATOM 1360 C CA . ALA A 1 174 ? -10.68 6.699 16.109 1 98.12 174 ALA A CA 1
ATOM 1361 C C . ALA A 1 174 ? -10.906 5.191 16.047 1 98.12 174 ALA A C 1
ATOM 1363 O O . ALA A 1 174 ? -10.82 4.5 17.062 1 98.12 174 ALA A O 1
ATOM 1364 N N . ARG A 1 175 ? -11.211 4.672 14.914 1 97.81 175 ARG A N 1
ATOM 1365 C CA . ARG A 1 175 ? -11.336 3.244 14.648 1 97.81 175 ARG A CA 1
ATOM 1366 C C . ARG A 1 175 ? -10.305 2.789 13.617 1 97.81 175 ARG A C 1
ATOM 1368 O O . ARG A 1 175 ? -10.219 3.354 12.523 1 97.81 175 ARG A O 1
ATOM 1375 N N . PRO A 1 176 ? -9.57 1.842 13.953 1 97.69 176 PRO A N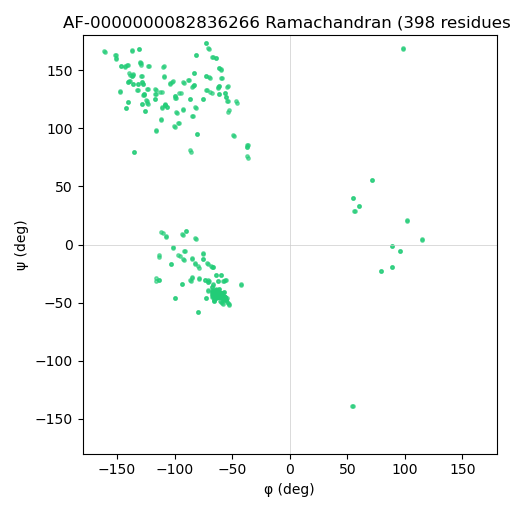 1
ATOM 1376 C CA . PRO A 1 176 ? -8.516 1.423 13.031 1 97.69 176 PRO A CA 1
ATOM 1377 C C . PRO A 1 176 ? -9.062 0.911 11.695 1 97.69 176 PRO A C 1
ATOM 1379 O O . PRO A 1 176 ? -10.055 0.176 11.68 1 97.69 176 PRO A O 1
ATOM 1382 N N . LEU A 1 177 ? -8.445 1.356 10.633 1 98 177 LEU A N 1
ATOM 1383 C CA . LEU A 1 177 ? -8.773 0.864 9.297 1 98 177 LEU A CA 1
ATOM 1384 C C . LEU A 1 177 ? -7.77 -0.188 8.844 1 98 177 LEU A C 1
ATOM 1386 O O . LEU A 1 177 ? -8.148 -1.215 8.273 1 98 177 LEU A O 1
ATOM 1390 N N . PHE A 1 178 ? -6.512 0.062 9.023 1 98.12 178 PHE A N 1
ATOM 1391 C CA . PHE A 1 178 ? -5.469 -0.907 8.711 1 98.12 178 PHE A CA 1
ATOM 1392 C C . PHE A 1 178 ? -4.168 -0.556 9.43 1 98.12 178 PHE A C 1
ATOM 1394 O O . PHE A 1 178 ? -4.016 0.555 9.938 1 98.12 178 PHE A O 1
ATOM 1401 N N . THR A 1 179 ? -3.258 -1.497 9.445 1 98.44 179 THR A N 1
ATOM 1402 C CA . THR A 1 179 ? -1.87 -1.305 9.852 1 98.44 179 THR A CA 1
ATOM 1403 C C . THR A 1 179 ? -0.917 -1.926 8.836 1 98.44 179 THR A C 1
ATOM 1405 O O . THR A 1 179 ? -1.186 -3.008 8.305 1 98.44 179 THR A O 1
ATOM 1408 N N . HIS A 1 180 ? 0.022 -1.225 8.484 1 98.56 180 HIS A N 1
ATOM 1409 C CA . HIS A 1 180 ? 1.135 -1.68 7.66 1 98.56 180 HIS A CA 1
ATOM 1410 C C . HIS A 1 180 ? 2.471 -1.443 8.359 1 98.56 180 HIS A C 1
ATOM 1412 O O . HIS A 1 180 ? 2.801 -0.308 8.703 1 98.56 180 HIS A O 1
ATOM 1418 N N . GLN A 1 181 ? 3.189 -2.473 8.562 1 97.75 181 GLN A N 1
ATOM 1419 C CA . GLN A 1 181 ? 4.469 -2.359 9.25 1 97.75 181 GLN A CA 1
ATOM 1420 C C . GLN A 1 181 ? 5.594 -2.988 8.43 1 97.75 181 GLN A C 1
ATOM 1422 O O . GLN A 1 181 ? 5.457 -4.109 7.941 1 97.75 181 GLN A O 1
ATOM 1427 N N . GLU A 1 182 ? 6.605 -2.312 8.242 1 96.62 182 GLU A N 1
ATOM 1428 C CA . GLU A 1 182 ? 7.875 -2.799 7.719 1 96.62 182 GLU A CA 1
ATOM 1429 C C . GLU A 1 182 ? 9.055 -2.223 8.5 1 96.62 182 GLU A C 1
ATOM 1431 O O . GLU A 1 182 ? 8.867 -1.38 9.375 1 96.62 182 GLU A O 1
ATOM 1436 N N . PRO A 1 183 ? 10.281 -2.762 8.312 1 94.56 183 PRO A N 1
ATOM 1437 C CA . PRO A 1 183 ? 11.414 -2.322 9.125 1 94.56 183 PRO A CA 1
ATOM 1438 C C . PRO A 1 183 ? 11.648 -0.816 9.047 1 94.56 183 PRO A C 1
ATOM 1440 O O . PRO A 1 183 ? 11.984 -0.187 10.055 1 94.56 183 PRO A O 1
ATOM 1443 N N . GLU A 1 184 ? 11.359 -0.216 8 1 95 184 GLU A N 1
ATOM 1444 C CA . GLU A 1 184 ? 11.758 1.169 7.77 1 95 184 GLU A CA 1
ATOM 1445 C C . GLU A 1 184 ? 10.656 2.139 8.203 1 95 184 GLU A C 1
ATOM 1447 O O . GLU A 1 184 ? 10.945 3.256 8.633 1 95 184 GLU A O 1
ATOM 1452 N N . PHE A 1 185 ? 9.398 1.734 8.031 1 97.31 185 PHE A N 1
ATOM 1453 C CA . PHE A 1 185 ? 8.352 2.686 8.383 1 97.31 185 PHE A CA 1
ATOM 1454 C C . PHE A 1 185 ? 7.086 1.96 8.82 1 97.31 185 PHE A C 1
ATOM 1456 O O . PHE A 1 185 ? 6.969 0.745 8.648 1 97.31 185 PHE A O 1
ATOM 1463 N N . GLN A 1 186 ? 6.215 2.768 9.492 1 98.31 186 GLN A N 1
ATOM 1464 C CA . GLN A 1 186 ? 4.871 2.377 9.914 1 98.31 186 GLN A CA 1
ATOM 1465 C C . GLN A 1 186 ? 3.809 3.225 9.219 1 98.31 186 GLN A C 1
ATOM 1467 O O . GLN A 1 186 ? 3.967 4.441 9.086 1 98.31 186 GLN A O 1
ATOM 1472 N N . LEU A 1 187 ? 2.82 2.594 8.633 1 98.75 187 LEU A N 1
ATOM 1473 C CA . LEU A 1 187 ? 1.69 3.23 7.961 1 98.75 187 LEU A CA 1
ATOM 1474 C C . LEU A 1 187 ? 0.368 2.725 8.531 1 98.75 187 LEU A C 1
ATOM 1476 O O . LEU A 1 187 ? 0.081 1.527 8.469 1 98.75 187 LEU A O 1
ATOM 1480 N N . ASP A 1 188 ? -0.401 3.602 9.172 1 98.81 188 ASP A N 1
ATOM 1481 C CA . ASP A 1 188 ? -1.688 3.264 9.773 1 98.81 188 ASP A CA 1
ATOM 1482 C C . ASP A 1 188 ? -2.773 4.246 9.336 1 98.81 188 ASP A C 1
ATOM 1484 O O . ASP A 1 188 ? -2.475 5.383 8.961 1 98.81 188 ASP A O 1
ATOM 1488 N N . ALA A 1 189 ? -3.957 3.791 9.406 1 98.75 189 ALA A N 1
ATOM 1489 C CA . ALA A 1 189 ? -5.086 4.691 9.172 1 98.75 189 ALA A CA 1
ATOM 1490 C C . ALA A 1 189 ? -6.234 4.391 10.133 1 98.75 189 ALA A C 1
ATOM 1492 O O . ALA A 1 189 ? -6.355 3.268 10.633 1 98.75 189 ALA A O 1
ATOM 1493 N N . TRP A 1 190 ? -7.027 5.383 10.383 1 98.62 190 TRP A N 1
ATOM 1494 C CA . TRP A 1 190 ? -8.203 5.312 11.234 1 98.62 190 TRP A CA 1
ATOM 1495 C C . TRP A 1 190 ? -9.391 6.031 10.594 1 98.62 190 TRP A C 1
ATOM 1497 O O . TRP A 1 190 ? -9.203 6.996 9.852 1 98.62 190 TRP A O 1
ATOM 1507 N N . SER A 1 191 ? -10.531 5.551 10.82 1 98.06 191 SER A N 1
ATOM 1508 C CA . SER A 1 191 ? -11.758 6.305 10.586 1 98.06 191 SER A CA 1
ATOM 1509 C C . SER A 1 191 ? -12.203 7.047 11.844 1 98.06 191 SER A C 1
ATOM 1511 O O . SER A 1 191 ? -12.133 6.504 12.945 1 98.06 191 SER A O 1
ATOM 1513 N N . MET A 1 192 ? -12.648 8.227 11.648 1 96.88 192 MET A N 1
ATOM 1514 C CA . MET A 1 192 ? -13.039 9.039 12.797 1 96.88 192 MET A CA 1
ATOM 1515 C C . MET A 1 192 ? -14.547 9.023 12.984 1 96.88 192 MET A C 1
ATOM 1517 O O . MET A 1 192 ? -15.289 9.562 12.164 1 96.88 192 MET A O 1
ATOM 1521 N N . ASP A 1 193 ? -15.055 8.25 13.93 1 89.94 193 ASP A N 1
ATOM 1522 C CA . ASP A 1 193 ? -16.469 8.242 14.305 1 89.94 193 ASP A CA 1
ATOM 1523 C C . ASP A 1 193 ? -16.75 9.312 15.352 1 89.94 193 ASP A C 1
ATOM 1525 O O . ASP A 1 193 ? -16.797 9.031 16.547 1 89.94 193 ASP A O 1
ATOM 1529 N N . ILE A 1 194 ? -16.906 1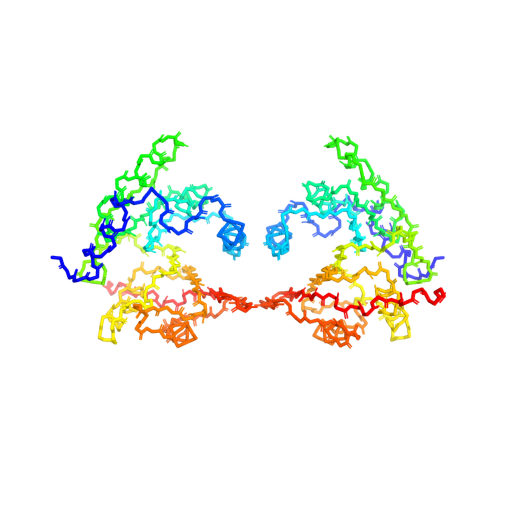0.469 14.961 1 78.06 194 ILE A N 1
ATOM 1530 C CA . ILE A 1 194 ? -17.109 11.625 15.828 1 78.06 194 ILE A CA 1
ATOM 1531 C C . ILE A 1 194 ? -18.594 11.969 15.906 1 78.06 194 ILE A C 1
ATOM 1533 O O . ILE A 1 194 ? -19.297 11.922 14.898 1 78.06 194 ILE A O 1
ATOM 1537 N N . ALA A 1 195 ? -19.234 11.82 17.125 1 69 195 ALA A N 1
ATOM 1538 C CA . ALA A 1 195 ? -20.625 12.234 17.312 1 69 195 ALA A CA 1
ATOM 1539 C C . ALA A 1 195 ? -20.859 13.625 16.734 1 69 195 ALA A C 1
ATOM 1541 O O . ALA A 1 195 ? -20.031 14.523 16.906 1 69 195 ALA A O 1
ATOM 1542 N N . ARG A 1 196 ? -21.859 13.672 15.805 1 57.09 196 ARG A N 1
ATOM 1543 C CA . ARG A 1 196 ? -22.25 14.992 15.32 1 57.09 196 ARG A CA 1
ATOM 1544 C C . ARG A 1 196 ? -22.594 15.914 16.484 1 57.09 196 ARG A C 1
ATOM 1546 O O . ARG A 1 196 ? -23.25 15.492 17.453 1 57.09 196 ARG A O 1
ATOM 1553 N N . LYS A 1 197 ? -21.812 16.906 16.656 1 48.75 197 LYS A N 1
ATOM 1554 C CA . LYS A 1 197 ? -22.266 17.891 17.625 1 48.75 197 LYS A CA 1
ATOM 1555 C C . LYS A 1 197 ? -23.719 18.297 17.359 1 48.75 197 LYS A C 1
ATOM 1557 O O . LYS A 1 197 ? -24.078 18.641 16.219 1 48.75 197 LYS A O 1
ATOM 1562 N N . GLU A 1 198 ? -24.75 17.719 17.969 1 41.56 198 GLU A N 1
ATOM 1563 C CA . GLU A 1 198 ? -26.094 18.281 17.906 1 41.56 198 GLU A CA 1
ATOM 1564 C C . GLU A 1 198 ? -26.062 19.812 17.953 1 41.56 198 GLU A C 1
ATOM 1566 O O . GLU A 1 198 ? -25.453 20.391 18.859 1 41.56 198 GLU A O 1
ATOM 1571 N N . ASP A 1 199 ? -25.906 20.484 16.906 1 38.47 199 ASP A N 1
ATOM 1572 C CA . ASP A 1 199 ? -26.328 21.875 16.984 1 38.47 199 ASP A CA 1
ATOM 1573 C C . ASP A 1 199 ? -27.594 22.016 17.844 1 38.47 199 ASP A C 1
ATOM 1575 O O . ASP A 1 199 ? -28.594 21.344 17.594 1 38.47 199 ASP A O 1
ATOM 1579 N N . GLY A 1 200 ? -27.453 22.094 19.156 1 32.19 200 GLY A N 1
ATOM 1580 C CA . GLY A 1 200 ? -28.578 22.594 19.953 1 32.19 200 GLY A CA 1
ATOM 1581 C C . GLY A 1 200 ? -29.344 23.703 19.25 1 32.19 200 GLY A C 1
ATOM 1582 O O . GLY A 1 200 ? -28.844 24.812 19.078 1 32.19 200 GLY A O 1
ATOM 1583 N N . ARG A 1 201 ? -30.141 23.328 18.234 1 30.25 201 ARG A N 1
ATOM 1584 C CA . ARG A 1 201 ? -31.266 24.25 18.094 1 30.25 201 ARG A CA 1
ATOM 1585 C C . ARG A 1 201 ? -32.219 24.125 19.281 1 30.25 201 ARG A C 1
ATOM 1587 O O . ARG A 1 201 ? -32.438 23.031 19.781 1 30.25 201 ARG A O 1
ATOM 1594 N N . MET B 1 1 ? -10.828 -33 -14.672 1 55.81 1 MET B N 1
ATOM 1595 C CA . MET B 1 1 ? -10.688 -31.75 -13.93 1 55.81 1 MET B CA 1
ATOM 1596 C C . MET B 1 1 ? -11.32 -31.859 -12.547 1 55.81 1 MET B C 1
ATOM 1598 O O . MET B 1 1 ? -12.422 -32.406 -12.414 1 55.81 1 MET B O 1
ATOM 1602 N N . ASP B 1 2 ? -10.562 -31.656 -11.438 1 79.75 2 ASP B N 1
ATOM 1603 C CA . ASP B 1 2 ? -11.148 -31.734 -10.102 1 79.75 2 ASP B CA 1
ATOM 1604 C C . ASP B 1 2 ? -12.266 -30.719 -9.93 1 79.75 2 ASP B C 1
ATOM 1606 O O . ASP B 1 2 ? -12.477 -29.859 -10.789 1 79.75 2 ASP B O 1
ATOM 1610 N N . ALA B 1 3 ? -13.148 -31.016 -9.156 1 87 3 ALA B N 1
ATOM 1611 C CA . ALA B 1 3 ? -14.375 -30.266 -8.898 1 87 3 ALA B CA 1
ATOM 1612 C C . ALA B 1 3 ? -14.102 -28.766 -8.797 1 87 3 ALA B C 1
ATOM 1614 O O . ALA B 1 3 ? -14.875 -27.953 -9.289 1 87 3 ALA B O 1
ATOM 1615 N N . LEU B 1 4 ? -13.008 -28.5 -8.289 1 86.94 4 LEU B N 1
ATOM 1616 C CA . LEU B 1 4 ? -12.664 -27.094 -8.109 1 86.94 4 LEU B CA 1
ATOM 1617 C C . LEU B 1 4 ? -12.328 -26.438 -9.453 1 86.94 4 LEU B C 1
ATOM 1619 O O . LEU B 1 4 ? -12.797 -25.344 -9.75 1 86.94 4 LEU B O 1
ATOM 1623 N N . ALA B 1 5 ? -11.531 -27.078 -10.25 1 91.5 5 ALA B N 1
ATOM 1624 C CA . ALA B 1 5 ? -11.164 -26.578 -11.57 1 91.5 5 ALA B CA 1
ATOM 1625 C C . ALA B 1 5 ? -12.398 -26.359 -12.438 1 91.5 5 ALA B C 1
ATOM 1627 O O . ALA B 1 5 ? -12.508 -25.344 -13.125 1 91.5 5 ALA B O 1
ATOM 1628 N N . ARG B 1 6 ? -13.289 -27.266 -12.359 1 92.38 6 ARG B N 1
ATOM 1629 C CA . ARG B 1 6 ? -14.531 -27.172 -13.125 1 92.38 6 ARG B CA 1
ATOM 1630 C C . ARG B 1 6 ? -15.367 -25.984 -12.648 1 92.38 6 ARG B C 1
ATOM 1632 O O . ARG B 1 6 ? -15.977 -25.281 -13.461 1 92.38 6 ARG B O 1
ATOM 1639 N N . HIS B 1 7 ? -15.367 -25.875 -11.391 1 91.75 7 HIS B N 1
ATOM 1640 C CA . HIS B 1 7 ? -16.109 -24.766 -10.805 1 91.75 7 HIS B CA 1
ATOM 1641 C C . HIS B 1 7 ? -15.609 -23.422 -11.328 1 91.75 7 HIS B C 1
ATOM 1643 O O . HIS B 1 7 ? -16.391 -22.609 -11.805 1 91.75 7 HIS B O 1
ATOM 1649 N N . PHE B 1 8 ? -14.344 -23.203 -11.273 1 94.06 8 PHE B N 1
ATOM 1650 C CA . PHE B 1 8 ? -13.766 -21.953 -11.727 1 94.06 8 PHE B CA 1
ATOM 1651 C C . PHE B 1 8 ? -13.969 -21.766 -13.227 1 94.06 8 PHE B C 1
ATOM 1653 O O . PHE B 1 8 ? -14.25 -20.656 -13.688 1 94.06 8 PHE B O 1
ATOM 1660 N N . GLU B 1 9 ? -13.836 -22.844 -13.969 1 95.56 9 GLU B N 1
ATOM 1661 C CA . GLU B 1 9 ? -14.078 -22.766 -15.406 1 95.56 9 GLU B CA 1
ATOM 1662 C C . GLU B 1 9 ? -15.5 -22.312 -15.703 1 95.56 9 GLU B C 1
ATOM 1664 O O . GLU B 1 9 ? -15.719 -21.438 -16.547 1 95.56 9 GLU B O 1
ATOM 1669 N N . THR B 1 10 ? -16.406 -22.906 -14.977 1 95.19 10 THR B N 1
ATOM 1670 C CA . THR B 1 10 ? -17.812 -22.562 -15.156 1 95.19 10 THR B CA 1
ATOM 1671 C C . THR B 1 10 ? -18.062 -21.094 -14.812 1 95.19 10 THR B C 1
ATOM 1673 O O . THR B 1 10 ? -18.781 -20.406 -15.523 1 95.19 10 THR B O 1
ATOM 1676 N N . LEU B 1 11 ? -17.438 -20.703 -13.734 1 93.56 11 LEU B N 1
ATOM 1677 C CA . LEU B 1 11 ? -17.594 -19.312 -13.312 1 93.56 11 LEU B CA 1
ATOM 1678 C C . LEU B 1 11 ? -17.109 -18.359 -14.398 1 93.56 11 LEU B C 1
ATOM 1680 O O . LEU B 1 11 ? -17.812 -17.422 -14.766 1 93.56 11 LEU B O 1
ATOM 1684 N N . TYR B 1 12 ? -16.016 -18.578 -14.984 1 94.62 12 TYR B N 1
ATOM 1685 C CA . TYR B 1 12 ? -15.422 -17.688 -15.977 1 94.62 12 TYR B CA 1
ATOM 1686 C C . TYR B 1 12 ? -16.172 -17.766 -17.297 1 94.62 12 TYR B C 1
ATOM 1688 O O . TYR B 1 12 ? -16.266 -16.781 -18.016 1 94.62 12 TYR B O 1
ATOM 1696 N N . ARG B 1 13 ? -16.719 -18.891 -17.594 1 95 13 ARG B N 1
ATOM 1697 C CA . ARG B 1 13 ? -17.531 -19.016 -18.797 1 95 13 ARG B CA 1
ATOM 1698 C C . ARG B 1 13 ? -18.844 -18.266 -18.656 1 95 13 ARG B C 1
ATOM 1700 O O . ARG B 1 13 ? -19.359 -17.719 -19.641 1 95 13 ARG B O 1
ATOM 1707 N N . SER B 1 14 ? -19.297 -18.219 -17.453 1 94.75 14 SER B N 1
ATOM 1708 C CA . SER B 1 14 ? -20.609 -17.656 -17.188 1 94.75 14 SER B CA 1
ATOM 1709 C C . SER B 1 14 ? -20.547 -16.141 -17.016 1 94.75 14 SER B C 1
ATOM 1711 O O . SER B 1 14 ? -21.516 -15.438 -17.312 1 94.75 14 SER B O 1
ATOM 1713 N N . PHE B 1 15 ? -19.391 -15.688 -16.484 1 92.25 15 PHE B N 1
ATOM 1714 C CA . PHE B 1 15 ? -19.234 -14.273 -16.172 1 92.25 15 PHE B CA 1
ATOM 1715 C C . PHE B 1 15 ? -17.922 -13.734 -16.719 1 92.25 15 PHE B C 1
ATOM 1717 O O . PHE B 1 15 ? -16.875 -14.391 -16.594 1 92.25 15 PHE B O 1
ATOM 1724 N N . ASP B 1 16 ? -17.953 -12.578 -17.266 1 90.19 16 ASP B N 1
ATOM 1725 C CA . ASP B 1 16 ? -16.734 -11.977 -17.812 1 90.19 16 ASP B CA 1
ATOM 1726 C C . ASP B 1 16 ? -15.742 -11.641 -16.703 1 90.19 16 ASP B C 1
ATOM 1728 O O . ASP B 1 16 ? -14.531 -11.828 -16.875 1 90.19 16 ASP B O 1
ATOM 1732 N N . ASP B 1 17 ? -16.266 -11.094 -15.641 1 91.62 17 ASP B N 1
ATOM 1733 C CA . ASP B 1 17 ? -15.492 -10.703 -14.469 1 91.62 17 ASP B CA 1
ATOM 1734 C C . ASP B 1 17 ? -16.188 -11.125 -13.18 1 91.62 17 ASP B C 1
ATOM 1736 O O . ASP B 1 17 ? -16.766 -10.297 -12.477 1 91.62 17 ASP B O 1
ATOM 1740 N N . PRO B 1 18 ? -16.031 -12.391 -12.867 1 87.56 18 PRO B N 1
ATOM 1741 C CA . PRO B 1 18 ? -16.859 -12.992 -11.82 1 87.56 18 PRO B CA 1
ATOM 1742 C C . PRO B 1 18 ? -16.688 -12.312 -10.461 1 87.56 18 PRO B C 1
ATOM 1744 O O . PRO B 1 18 ? -17.594 -12.336 -9.633 1 87.56 18 PRO B O 1
ATOM 1747 N N . TRP B 1 19 ? -15.594 -11.711 -10.172 1 87.81 19 TRP B N 1
ATOM 1748 C CA . TRP B 1 19 ? -15.32 -11.109 -8.867 1 87.81 19 TRP B CA 1
ATOM 1749 C C . TRP B 1 19 ? -15.289 -9.594 -8.961 1 87.81 19 TRP B C 1
ATOM 1751 O O . TRP B 1 19 ? -14.844 -8.914 -8.031 1 87.81 19 TRP B O 1
ATOM 1761 N N . ASN B 1 20 ? -15.695 -8.984 -10.094 1 88.5 20 ASN B N 1
ATOM 1762 C CA . ASN B 1 20 ? -15.727 -7.547 -10.328 1 88.5 20 ASN B CA 1
ATOM 1763 C C . ASN B 1 20 ? -14.359 -6.914 -10.086 1 88.5 20 ASN B C 1
ATOM 1765 O O . ASN B 1 20 ? -14.258 -5.836 -9.492 1 88.5 20 ASN B O 1
ATOM 1769 N N . VAL B 1 21 ? -13.312 -7.613 -10.523 1 87.06 21 VAL B N 1
ATOM 1770 C CA . VAL B 1 21 ? -11.922 -7.238 -10.281 1 87.06 21 VAL B CA 1
ATOM 1771 C C . VAL B 1 21 ? -11.633 -5.891 -10.938 1 87.06 21 VAL B C 1
ATOM 1773 O O . VAL B 1 21 ? -10.898 -5.07 -10.383 1 87.06 21 VAL B O 1
ATOM 1776 N N . ARG B 1 22 ? -12.273 -5.582 -12.039 1 87.62 22 ARG B N 1
ATOM 1777 C CA . ARG B 1 22 ? -11.953 -4.391 -12.82 1 87.62 22 ARG B CA 1
ATOM 1778 C C . ARG B 1 22 ? -12.672 -3.164 -12.273 1 87.62 22 ARG B C 1
ATOM 1780 O O . ARG B 1 22 ? -12.125 -2.059 -12.289 1 87.62 22 ARG B O 1
ATOM 1787 N N . VAL B 1 23 ? -13.812 -3.385 -11.656 1 88.88 23 VAL B N 1
ATOM 1788 C CA . VAL B 1 23 ? -14.648 -2.209 -11.438 1 88.88 23 VAL B CA 1
ATOM 1789 C C . VAL B 1 23 ? -14.797 -1.955 -9.938 1 88.88 23 VAL B C 1
ATOM 1791 O O . VAL B 1 23 ? -14.961 -0.811 -9.508 1 88.88 23 VAL B O 1
ATOM 1794 N N . ALA B 1 24 ? -14.766 -3.01 -9.188 1 93.19 24 ALA B N 1
ATOM 1795 C CA . ALA B 1 24 ? -14.969 -2.842 -7.75 1 93.19 24 ALA B CA 1
ATOM 1796 C C . ALA B 1 24 ? -13.812 -2.08 -7.113 1 93.19 24 ALA B C 1
ATOM 1798 O O . ALA B 1 24 ? -12.648 -2.457 -7.277 1 93.19 24 ALA B O 1
ATOM 1799 N N . TRP B 1 25 ? -14.133 -1.025 -6.312 1 94.69 25 TRP B N 1
ATOM 1800 C CA . TRP B 1 25 ? -13.117 -0.226 -5.637 1 94.69 25 TRP B CA 1
ATOM 1801 C C . TRP B 1 25 ? -12.234 -1.101 -4.75 1 94.69 25 TRP B C 1
ATOM 1803 O O . TRP B 1 25 ? -11.008 -0.954 -4.742 1 94.69 25 TRP B O 1
ATOM 1813 N N . TYR B 1 26 ? -12.867 -2.01 -4.098 1 93.56 26 TYR B N 1
ATOM 1814 C CA . TYR B 1 26 ? -12.148 -2.928 -3.217 1 93.56 26 TYR B CA 1
ATOM 1815 C C . TYR B 1 26 ? -11.039 -3.643 -3.969 1 93.56 26 TYR B C 1
ATOM 1817 O O . TYR B 1 26 ? -9.891 -3.684 -3.508 1 93.56 26 TYR B O 1
ATOM 1825 N N . GLU B 1 27 ? -11.352 -4.172 -5.141 1 95.44 27 GLU B N 1
ATOM 1826 C CA . GLU B 1 27 ? -10.398 -4.941 -5.93 1 95.44 27 GLU B CA 1
ATOM 1827 C C . GLU B 1 27 ? -9.32 -4.039 -6.52 1 95.44 27 GLU B C 1
ATOM 1829 O O . GLU B 1 27 ? -8.141 -4.398 -6.531 1 95.44 27 GLU B O 1
ATOM 1834 N N . ARG B 1 28 ? -9.734 -2.887 -6.965 1 96.5 28 ARG B N 1
ATOM 1835 C CA . ARG B 1 28 ? -8.781 -1.943 -7.527 1 96.5 28 ARG B CA 1
ATOM 1836 C C . ARG B 1 28 ? -7.785 -1.47 -6.469 1 96.5 28 ARG B C 1
ATOM 1838 O O . ARG B 1 28 ? -6.582 -1.412 -6.723 1 96.5 28 ARG B O 1
ATOM 1845 N N . ARG B 1 29 ? -8.289 -1.151 -5.305 1 97.25 29 ARG B N 1
ATOM 1846 C CA . ARG B 1 29 ? -7.449 -0.698 -4.203 1 97.25 29 ARG B CA 1
ATOM 1847 C C . ARG B 1 29 ? -6.488 -1.798 -3.758 1 97.25 29 ARG B C 1
ATOM 1849 O O . ARG B 1 29 ? -5.297 -1.547 -3.561 1 97.25 29 ARG B O 1
ATOM 1856 N N . LYS B 1 30 ? -7.016 -2.979 -3.619 1 97.19 30 LYS B N 1
ATOM 1857 C CA . LYS B 1 30 ? -6.203 -4.117 -3.203 1 97.19 30 LYS B CA 1
ATOM 1858 C C . LYS B 1 30 ? -5.059 -4.363 -4.184 1 97.19 30 LYS B C 1
ATOM 1860 O O . LYS B 1 30 ? -3.92 -4.594 -3.771 1 97.19 30 LYS B O 1
ATOM 1865 N N . ARG B 1 31 ? -5.332 -4.293 -5.488 1 97.5 31 ARG B N 1
ATOM 1866 C CA . ARG B 1 31 ? -4.312 -4.461 -6.516 1 97.5 31 ARG B CA 1
ATOM 1867 C C . ARG B 1 31 ? -3.268 -3.352 -6.441 1 97.5 31 ARG B C 1
ATOM 1869 O O . ARG B 1 31 ? -2.066 -3.619 -6.52 1 97.5 31 ARG B O 1
ATOM 1876 N N . ALA B 1 32 ? -3.742 -2.121 -6.273 1 97.88 32 ALA B N 1
ATOM 1877 C CA . ALA B 1 32 ? -2.832 -0.984 -6.168 1 97.88 32 ALA B CA 1
ATOM 1878 C C . ALA B 1 32 ? -1.917 -1.125 -4.957 1 97.88 32 ALA B C 1
ATOM 1880 O O . ALA B 1 32 ? -0.724 -0.82 -5.031 1 97.88 32 ALA B O 1
ATOM 1881 N N . LEU B 1 33 ? -2.492 -1.567 -3.906 1 98.19 33 LEU B N 1
ATOM 1882 C CA . LEU B 1 33 ? -1.74 -1.745 -2.668 1 98.19 33 LEU B CA 1
ATOM 1883 C C . LEU B 1 33 ? -0.682 -2.832 -2.828 1 98.19 33 LEU B C 1
ATOM 1885 O O . LEU B 1 33 ? 0.472 -2.643 -2.436 1 98.19 33 LEU B O 1
ATOM 1889 N N . LEU B 1 34 ? -1.072 -3.938 -3.375 1 98.5 34 LEU B N 1
ATOM 1890 C CA . LEU B 1 34 ? -0.119 -5.016 -3.609 1 98.5 34 LEU B CA 1
ATOM 1891 C C . LEU B 1 34 ? 1.031 -4.547 -4.492 1 98.5 34 LEU B C 1
ATOM 1893 O O . LEU B 1 34 ? 2.199 -4.754 -4.16 1 98.5 34 LEU B O 1
ATOM 1897 N N . LEU B 1 35 ? 0.701 -3.877 -5.539 1 98.38 35 LEU B N 1
ATOM 1898 C CA . LEU B 1 35 ? 1.715 -3.4 -6.473 1 98.38 35 LEU B CA 1
ATOM 1899 C C . LEU B 1 35 ? 2.66 -2.414 -5.793 1 98.38 35 LEU B C 1
ATOM 1901 O O . LEU B 1 35 ? 3.879 -2.514 -5.941 1 98.38 35 LEU B O 1
ATOM 1905 N N . ALA B 1 36 ? 2.1 -1.489 -5.035 1 98 36 ALA B N 1
ATOM 1906 C CA . ALA B 1 36 ? 2.895 -0.469 -4.355 1 98 36 ALA B CA 1
ATOM 1907 C C . ALA B 1 36 ? 3.781 -1.091 -3.283 1 98 36 ALA B C 1
ATOM 1909 O O . ALA B 1 36 ? 4.77 -0.487 -2.861 1 98 36 ALA B O 1
ATOM 1910 N N . SER B 1 37 ? 3.455 -2.273 -2.861 1 97.69 37 SER B N 1
ATOM 1911 C CA . SER B 1 37 ? 4.164 -2.918 -1.763 1 97.69 37 SER B CA 1
ATOM 1912 C C . SER B 1 37 ? 5.414 -3.637 -2.258 1 97.69 37 SER B C 1
ATOM 1914 O O . SER B 1 37 ? 6.27 -4.031 -1.461 1 97.69 37 SER B O 1
ATOM 1916 N N . LEU B 1 38 ? 5.562 -3.797 -3.555 1 98.19 38 LEU B N 1
ATOM 1917 C CA . LEU B 1 38 ? 6.727 -4.48 -4.113 1 98.19 38 LEU B CA 1
ATOM 1918 C C . LEU B 1 38 ? 8.016 -3.744 -3.756 1 98.19 38 LEU B C 1
ATOM 1920 O O . LEU B 1 38 ? 8.086 -2.52 -3.879 1 98.19 38 LEU B O 1
ATOM 1924 N N . GLY B 1 39 ? 8.961 -4.484 -3.389 1 97.06 39 GLY B N 1
ATOM 1925 C CA . GLY B 1 39 ? 10.148 -3.912 -2.768 1 97.06 39 GLY B CA 1
ATOM 1926 C C . GLY B 1 39 ? 11.148 -3.379 -3.773 1 97.06 39 GLY B C 1
ATOM 1927 O O . GLY B 1 39 ? 12.047 -2.609 -3.416 1 97.06 39 GLY B O 1
ATOM 1928 N N . ARG B 1 40 ? 11 -3.768 -4.996 1 97.12 40 ARG B N 1
ATOM 1929 C CA . ARG B 1 40 ? 11.914 -3.33 -6.043 1 97.12 40 ARG B CA 1
ATOM 1930 C C . ARG B 1 40 ? 11.164 -2.631 -7.172 1 97.12 40 ARG B C 1
ATOM 1932 O O . ARG B 1 40 ? 9.992 -2.928 -7.422 1 97.12 40 ARG B O 1
ATOM 1939 N N . PRO B 1 41 ? 11.883 -1.754 -7.844 1 96.75 41 PRO B N 1
ATOM 1940 C CA . PRO B 1 41 ? 11.219 -1.086 -8.969 1 96.75 41 PRO B CA 1
ATOM 1941 C C . PRO B 1 41 ? 10.977 -2.023 -10.148 1 96.75 41 PRO B C 1
ATOM 1943 O O . PRO B 1 41 ? 10.016 -1.835 -10.906 1 96.75 41 PRO B O 1
ATOM 1946 N N . ARG B 1 42 ? 11.922 -3.01 -10.312 1 97.81 42 ARG B N 1
ATOM 1947 C CA . ARG B 1 42 ? 11.82 -3.939 -11.43 1 97.81 42 ARG B CA 1
ATOM 1948 C C . ARG B 1 42 ? 12.266 -5.34 -11.023 1 97.81 42 ARG B C 1
ATOM 1950 O O . ARG B 1 42 ? 13.094 -5.496 -10.125 1 97.81 42 ARG B O 1
ATOM 1957 N N . TYR B 1 43 ? 11.711 -6.32 -11.719 1 98.44 43 TYR B N 1
ATOM 1958 C CA . TYR B 1 43 ? 12.055 -7.73 -11.562 1 98.44 43 TYR B CA 1
ATOM 1959 C C . TYR B 1 43 ? 12.375 -8.367 -12.906 1 98.44 43 TYR B C 1
ATOM 1961 O O . TYR B 1 43 ? 11.969 -7.867 -13.953 1 98.44 43 TYR B O 1
ATOM 1969 N N . GLU B 1 44 ? 13.133 -9.414 -12.898 1 98.5 44 GLU B N 1
ATOM 1970 C CA . GLU B 1 44 ? 13.461 -10.141 -14.125 1 98.5 44 GLU B CA 1
ATOM 1971 C C . GLU B 1 44 ? 12.32 -11.062 -14.539 1 98.5 44 GLU B C 1
ATOM 1973 O O . GLU B 1 44 ? 11.797 -10.953 -15.656 1 98.5 44 GLU B O 1
ATOM 1978 N N . HIS B 1 45 ? 11.922 -11.992 -13.656 1 98.75 45 HIS B N 1
ATOM 1979 C CA . HIS B 1 45 ? 10.875 -12.961 -13.969 1 98.75 45 HIS B CA 1
ATOM 1980 C C . HIS B 1 45 ? 9.969 -13.203 -12.766 1 98.75 45 HIS B C 1
ATOM 1982 O O . HIS B 1 45 ? 10.438 -13.633 -11.711 1 98.75 45 HIS B O 1
ATOM 1988 N N . ALA B 1 46 ? 8.703 -12.969 -12.969 1 98.88 46 ALA B N 1
ATOM 1989 C CA . ALA B 1 46 ? 7.707 -13.164 -11.922 1 98.88 46 ALA B CA 1
ATOM 1990 C C . ALA B 1 46 ? 6.816 -14.367 -12.227 1 98.88 46 ALA B C 1
ATOM 1992 O O . ALA B 1 46 ? 6.539 -14.656 -13.391 1 98.88 46 ALA B O 1
ATOM 1993 N N . LEU B 1 47 ? 6.441 -15.062 -11.188 1 98.94 47 LEU B N 1
ATOM 1994 C CA . LEU B 1 47 ? 5.363 -16.047 -11.258 1 98.94 47 LEU B CA 1
ATOM 1995 C C . LEU B 1 47 ? 4.121 -15.539 -10.531 1 98.94 47 LEU B C 1
ATOM 1997 O O . LEU B 1 47 ? 4.188 -15.188 -9.352 1 98.94 47 LEU B O 1
ATOM 2001 N N . GLU B 1 48 ? 3.07 -15.422 -11.219 1 98.94 48 GLU B N 1
ATOM 2002 C CA . GLU B 1 48 ? 1.766 -15.117 -10.641 1 98.94 48 GLU B CA 1
ATOM 2003 C C . GLU B 1 48 ? 0.844 -16.328 -10.688 1 98.94 48 GLU B C 1
ATOM 2005 O O . GLU B 1 48 ? 0.555 -16.859 -11.758 1 98.94 48 GLU B O 1
ATOM 2010 N N . VAL B 1 49 ? 0.394 -16.781 -9.578 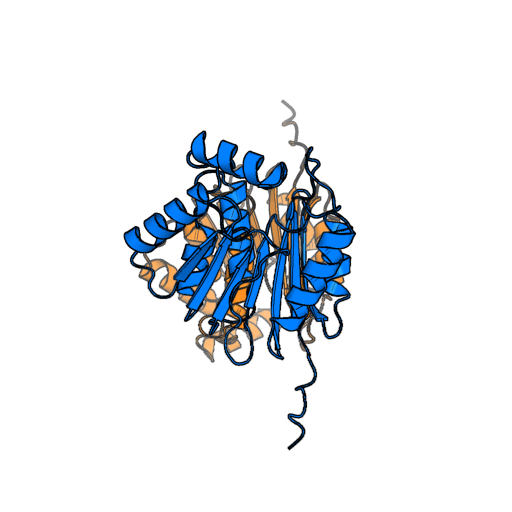1 98.44 49 VAL B N 1
ATOM 2011 C CA . VAL B 1 49 ? -0.532 -17.906 -9.555 1 98.44 49 VAL B CA 1
ATOM 2012 C C . VAL B 1 49 ? -1.946 -17.406 -9.266 1 98.44 49 VAL B C 1
ATOM 2014 O O . VAL B 1 49 ? -2.143 -16.516 -8.438 1 98.44 49 VAL B O 1
ATOM 2017 N N . GLY B 1 50 ? -2.902 -17.938 -9.93 1 97.69 50 GLY B N 1
ATOM 2018 C CA . GLY B 1 50 ? -4.262 -17.422 -9.875 1 97.69 50 GLY B CA 1
ATOM 2019 C C . GLY B 1 50 ? -4.422 -16.094 -10.578 1 97.69 50 GLY B C 1
ATOM 2020 O O . GLY B 1 50 ? -4.953 -15.141 -10 1 97.69 50 GLY B O 1
ATOM 2021 N N . CYS B 1 51 ? -4.055 -16.016 -11.852 1 98.25 51 CYS B N 1
ATOM 2022 C CA . CYS B 1 51 ? -3.945 -14.734 -12.539 1 98.25 51 CYS B CA 1
ATOM 2023 C C . CYS B 1 51 ? -5.316 -14.219 -12.961 1 98.25 51 CYS B C 1
ATOM 2025 O O . CYS B 1 51 ? -5.473 -13.039 -13.281 1 98.25 51 CYS B O 1
ATOM 2027 N N . GLY B 1 52 ? -6.375 -15.125 -13.062 1 97.5 52 GLY B N 1
ATOM 2028 C CA . GLY B 1 52 ? -7.672 -14.711 -13.57 1 97.5 52 GLY B CA 1
ATOM 2029 C C . GLY B 1 52 ? -7.594 -14.062 -14.938 1 97.5 52 GLY B C 1
ATOM 2030 O O . GLY B 1 52 ? -6.867 -14.531 -15.812 1 97.5 52 GLY B O 1
ATOM 2031 N N . ASN B 1 53 ? -8.352 -13.008 -15.125 1 97.25 53 ASN B N 1
ATOM 2032 C CA . ASN B 1 53 ? -8.406 -12.328 -16.406 1 97.25 53 ASN B CA 1
ATOM 2033 C C . ASN B 1 53 ? -7.164 -11.477 -16.656 1 97.25 53 ASN B C 1
ATOM 2035 O O . ASN B 1 53 ? -7.02 -10.867 -17.719 1 97.25 53 ASN B O 1
ATOM 2039 N N . GLY B 1 54 ? -6.336 -11.352 -15.68 1 98.31 54 GLY B N 1
ATOM 2040 C CA . GLY B 1 54 ? -5.012 -10.812 -15.938 1 98.31 54 GLY B CA 1
ATOM 2041 C C . GLY B 1 54 ? -4.879 -9.352 -15.531 1 98.31 54 GLY B C 1
ATOM 2042 O O . GLY B 1 54 ? -3.979 -8.656 -16 1 98.31 54 GLY B O 1
ATOM 2043 N N . ASP B 1 55 ? -5.695 -8.797 -14.664 1 97.69 55 ASP B N 1
ATOM 2044 C CA . ASP B 1 55 ? -5.582 -7.402 -14.242 1 97.69 55 ASP B CA 1
ATOM 2045 C C . ASP B 1 55 ? -4.289 -7.164 -13.469 1 97.69 55 ASP B C 1
ATOM 2047 O O . ASP B 1 55 ? -3.553 -6.219 -13.75 1 97.69 55 ASP B O 1
ATOM 2051 N N . MET B 1 56 ? -4.023 -8.016 -12.523 1 98.19 56 MET B N 1
ATOM 2052 C CA . MET B 1 56 ? -2.752 -7.914 -11.812 1 98.19 56 MET B CA 1
ATOM 2053 C C . MET B 1 56 ? -1.586 -8.242 -12.734 1 98.19 56 MET B C 1
ATOM 2055 O O . MET B 1 56 ? -0.525 -7.625 -12.648 1 98.19 56 MET B O 1
ATOM 2059 N N . THR B 1 57 ? -1.803 -9.203 -13.633 1 98.75 57 THR B N 1
ATOM 2060 C CA . THR B 1 57 ? -0.784 -9.609 -14.602 1 98.75 57 THR B CA 1
ATOM 2061 C C . THR B 1 57 ? -0.311 -8.414 -15.422 1 98.75 57 THR B C 1
ATOM 2063 O O . THR B 1 57 ? 0.892 -8.211 -15.602 1 98.75 57 THR B O 1
ATOM 2066 N N . LEU B 1 58 ? -1.264 -7.645 -15.891 1 98.62 58 LEU B N 1
ATOM 2067 C CA . LEU B 1 58 ? -0.935 -6.477 -16.703 1 98.62 58 LEU B CA 1
ATOM 2068 C C . LEU B 1 58 ? -0.089 -5.488 -15.906 1 98.62 58 LEU B C 1
ATOM 2070 O O . LEU B 1 58 ? 0.891 -4.945 -16.422 1 98.62 58 LEU B O 1
ATOM 2074 N N . ALA B 1 59 ? -0.499 -5.254 -14.688 1 98 59 ALA B N 1
ATOM 2075 C CA . ALA B 1 59 ? 0.265 -4.355 -13.82 1 98 59 ALA B CA 1
ATOM 2076 C C . ALA B 1 59 ? 1.684 -4.879 -13.609 1 98 59 ALA B C 1
ATOM 2078 O O . ALA B 1 59 ? 2.648 -4.109 -13.664 1 98 59 ALA B O 1
ATOM 2079 N N . LEU B 1 60 ? 1.84 -6.191 -13.406 1 98.62 60 LEU B N 1
ATOM 2080 C CA . LEU B 1 60 ? 3.141 -6.816 -13.195 1 98.62 60 LEU B CA 1
ATOM 2081 C C . LEU B 1 60 ? 4.004 -6.727 -14.445 1 98.62 60 LEU B C 1
ATOM 2083 O O . LEU B 1 60 ? 5.227 -6.602 -14.359 1 98.62 60 LEU B O 1
ATOM 2087 N N . ALA B 1 61 ? 3.354 -6.809 -15.578 1 98.62 61 ALA B N 1
ATOM 2088 C CA . ALA B 1 61 ? 4.074 -6.738 -16.844 1 98.62 61 ALA B CA 1
ATOM 2089 C C . ALA B 1 61 ? 4.871 -5.441 -16.953 1 98.62 61 ALA B C 1
ATOM 2091 O O . ALA B 1 61 ? 5.922 -5.402 -17.594 1 98.62 61 ALA B O 1
ATOM 2092 N N . GLY B 1 62 ? 4.355 -4.391 -16.344 1 97.69 62 GLY B N 1
ATOM 2093 C CA . GLY B 1 62 ? 5.059 -3.119 -16.344 1 97.69 62 GLY B CA 1
ATOM 2094 C C . GLY B 1 62 ? 6.238 -3.088 -15.391 1 97.69 62 GLY B C 1
ATOM 2095 O O . GLY B 1 62 ? 7.07 -2.182 -15.45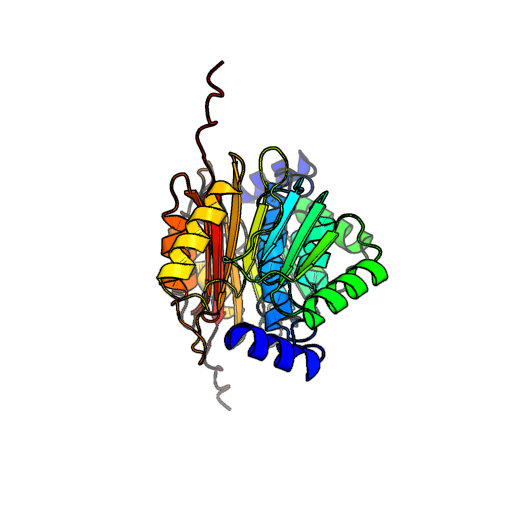3 1 97.69 62 GLY B O 1
ATOM 2096 N N . ARG B 1 63 ? 6.355 -4.07 -14.516 1 97.75 63 ARG B N 1
ATOM 2097 C CA . ARG B 1 63 ? 7.359 -4.105 -13.453 1 97.75 63 ARG B CA 1
ATOM 2098 C C . ARG B 1 63 ? 8.359 -5.23 -13.688 1 97.75 63 ARG B C 1
ATOM 2100 O O . ARG B 1 63 ? 9.359 -5.336 -12.977 1 97.75 63 ARG B O 1
ATOM 2107 N N . CYS B 1 64 ? 8.086 -6.109 -14.633 1 98.56 64 CYS B N 1
ATOM 2108 C CA . CYS B 1 64 ? 8.875 -7.324 -14.82 1 98.56 64 CYS B CA 1
ATOM 2109 C C . CYS B 1 64 ? 9.32 -7.469 -16.266 1 98.56 64 CYS B C 1
ATOM 2111 O O . CYS B 1 64 ? 8.578 -7.121 -17.188 1 98.56 64 CYS B O 1
ATOM 2113 N N . ARG B 1 65 ? 10.508 -8.008 -16.484 1 98.5 65 ARG B N 1
ATOM 2114 C CA . ARG B 1 65 ? 10.906 -8.359 -17.844 1 98.5 65 ARG B CA 1
ATOM 2115 C C . ARG B 1 65 ? 10.008 -9.453 -18.406 1 98.5 65 ARG B C 1
ATOM 2117 O O . ARG B 1 65 ? 9.594 -9.383 -19.562 1 98.5 65 ARG B O 1
ATOM 2124 N N . ARG B 1 66 ? 9.727 -10.43 -17.578 1 98.62 66 ARG B N 1
ATOM 2125 C CA . ARG B 1 66 ? 8.844 -11.531 -17.938 1 98.62 66 ARG B CA 1
ATOM 2126 C C . ARG B 1 66 ? 7.891 -11.875 -16.812 1 98.62 66 ARG B C 1
ATOM 2128 O O . ARG B 1 66 ? 8.258 -11.805 -15.633 1 98.62 66 ARG B O 1
ATOM 2135 N N . VAL B 1 67 ? 6.707 -12.25 -17.172 1 98.88 67 VAL B N 1
ATOM 2136 C CA . VAL B 1 67 ? 5.711 -12.727 -16.203 1 98.88 67 VAL B CA 1
ATOM 2137 C C . VAL B 1 67 ? 5.148 -14.07 -16.672 1 98.88 67 VAL B C 1
ATOM 2139 O O . VAL B 1 67 ? 4.707 -14.203 -17.812 1 98.88 67 VAL B O 1
ATOM 2142 N N . THR B 1 68 ? 5.293 -15.055 -15.891 1 98.94 68 THR B N 1
ATOM 2143 C CA . THR B 1 68 ? 4.512 -16.281 -16.047 1 98.94 68 THR B CA 1
ATOM 2144 C C . THR B 1 68 ? 3.246 -16.219 -15.195 1 98.94 68 THR B C 1
ATOM 2146 O O . THR B 1 68 ? 3.322 -16.109 -13.969 1 98.94 68 THR B O 1
ATOM 2149 N N . ALA B 1 69 ? 2.148 -16.25 -15.859 1 98.88 69 ALA B N 1
ATOM 2150 C CA . ALA B 1 69 ? 0.848 -16.172 -15.195 1 98.88 69 ALA B CA 1
ATOM 2151 C C . ALA B 1 69 ? 0.094 -17.5 -15.336 1 98.88 69 ALA B C 1
ATOM 2153 O O . ALA B 1 69 ? -0.046 -18.031 -16.438 1 98.88 69 ALA B O 1
ATOM 2154 N N . VAL B 1 70 ? -0.433 -18.016 -14.219 1 98.75 70 VAL B N 1
ATOM 2155 C CA . VAL B 1 70 ? -1.052 -19.344 -14.227 1 98.75 70 VAL B CA 1
ATOM 2156 C C . VAL B 1 70 ? -2.455 -19.25 -13.633 1 98.75 70 VAL B C 1
ATOM 2158 O O . VAL B 1 70 ? -2.678 -18.547 -12.648 1 98.75 70 VAL B O 1
ATOM 2161 N N . ASP B 1 71 ? -3.311 -19.906 -14.227 1 98.38 71 ASP B N 1
ATOM 2162 C CA . ASP B 1 71 ? -4.645 -20.141 -13.688 1 98.38 71 ASP B CA 1
ATOM 2163 C C . ASP B 1 71 ? -5.172 -21.516 -14.102 1 98.38 71 ASP B C 1
ATOM 2165 O O . ASP B 1 71 ? -4.758 -22.062 -15.133 1 98.38 71 ASP B O 1
ATOM 2169 N N . VAL B 1 72 ? -6.039 -22.047 -13.312 1 97.44 72 VAL B N 1
ATOM 2170 C CA . VAL B 1 72 ? -6.57 -23.359 -13.617 1 97.44 72 VAL B CA 1
ATOM 2171 C C . VAL B 1 72 ? -7.641 -23.25 -14.703 1 97.44 72 VAL B C 1
ATOM 2173 O O . VAL B 1 72 ? -7.863 -24.203 -15.461 1 97.44 72 VAL B O 1
ATOM 2176 N N . ALA B 1 73 ? -8.328 -22.156 -14.766 1 97.56 73 ALA B N 1
ATOM 2177 C CA . ALA B 1 73 ? -9.438 -21.969 -15.703 1 97.56 73 ALA B CA 1
ATOM 2178 C C . ALA B 1 73 ? -8.922 -21.578 -17.078 1 97.56 73 ALA B C 1
ATOM 2180 O O . ALA B 1 73 ? -8.383 -20.484 -17.266 1 97.56 73 ALA B O 1
ATOM 2181 N N . LYS B 1 74 ? -9.172 -22.391 -18.094 1 97.88 74 LYS B N 1
ATOM 2182 C CA . LYS B 1 74 ? -8.742 -22.156 -19.469 1 97.88 74 LYS B CA 1
ATOM 2183 C C . LYS B 1 74 ? -9.359 -20.875 -20.016 1 97.88 74 LYS B C 1
ATOM 2185 O O . LYS B 1 74 ? -8.703 -20.109 -20.734 1 97.88 74 LYS B O 1
ATOM 2190 N N . THR B 1 75 ? -10.562 -20.656 -19.656 1 98.25 75 THR B N 1
ATOM 2191 C CA . THR B 1 75 ? -11.258 -19.453 -20.109 1 98.25 75 THR B CA 1
ATOM 2192 C C . THR B 1 75 ? -10.586 -18.203 -19.562 1 98.25 75 THR B C 1
ATOM 2194 O O . THR B 1 75 ? -10.367 -17.234 -20.297 1 98.25 75 THR B O 1
ATOM 2197 N N . ALA B 1 76 ? -10.234 -18.219 -18.281 1 97.88 76 ALA B N 1
ATOM 2198 C CA . ALA B 1 76 ? -9.547 -17.094 -17.656 1 97.88 76 ALA B CA 1
ATOM 2199 C C . ALA B 1 76 ? -8.203 -16.828 -18.344 1 97.88 76 ALA B C 1
ATOM 2201 O O . ALA B 1 76 ? -7.879 -15.68 -18.641 1 97.88 76 ALA B O 1
ATOM 2202 N N . VAL B 1 77 ? -7.496 -17.859 -18.656 1 98.56 77 VAL B N 1
ATOM 2203 C CA . VAL B 1 77 ? -6.168 -17.766 -19.25 1 98.56 77 VAL B CA 1
ATOM 2204 C C . VAL B 1 77 ? -6.281 -17.188 -20.656 1 98.56 77 VAL B C 1
ATOM 2206 O O . VAL B 1 77 ? -5.48 -16.344 -21.062 1 98.56 77 VAL B O 1
ATOM 2209 N N . ARG B 1 78 ? -7.25 -17.703 -21.406 1 98.44 78 ARG B N 1
ATOM 2210 C CA . ARG B 1 78 ? -7.488 -17.156 -22.734 1 98.44 78 ARG B CA 1
ATOM 2211 C C . ARG B 1 78 ? -7.766 -15.656 -22.672 1 98.44 78 ARG B C 1
ATOM 2213 O O . ARG B 1 78 ? -7.191 -14.883 -23.438 1 98.44 78 ARG B O 1
ATOM 2220 N N . ARG B 1 79 ? -8.57 -15.273 -21.766 1 98.12 79 ARG B N 1
ATOM 2221 C CA . ARG B 1 79 ? -8.914 -13.859 -21.609 1 98.12 79 ARG B CA 1
ATOM 2222 C C . ARG B 1 79 ? -7.707 -13.062 -21.141 1 98.12 79 ARG B C 1
ATOM 2224 O O . ARG B 1 79 ? -7.531 -11.898 -21.516 1 98.12 79 ARG B O 1
ATOM 2231 N N . CYS B 1 80 ? -6.957 -13.641 -20.266 1 98.44 80 CYS B N 1
ATOM 2232 C CA . CYS B 1 80 ? -5.715 -13.008 -19.828 1 98.44 80 CYS B CA 1
ATOM 2233 C C . CYS B 1 80 ? -4.805 -12.727 -21.031 1 98.44 80 CYS B C 1
ATOM 2235 O O . CYS B 1 80 ? -4.289 -11.617 -21.172 1 98.44 80 CYS B O 1
ATOM 2237 N N . ARG B 1 81 ? -4.684 -13.719 -21.922 1 98.5 81 ARG B N 1
ATOM 2238 C CA . ARG B 1 81 ? -3.859 -13.547 -23.109 1 98.5 81 ARG B CA 1
ATOM 2239 C C . ARG B 1 81 ? -4.395 -12.422 -24 1 98.5 81 ARG B C 1
ATOM 2241 O O . ARG B 1 81 ? -3.625 -11.594 -24.484 1 98.5 81 ARG B O 1
ATOM 2248 N N . GLU B 1 82 ? -5.645 -12.43 -24.156 1 98.25 82 GLU B N 1
ATOM 2249 C CA . GLU B 1 82 ? -6.277 -11.383 -24.938 1 98.25 82 GLU B CA 1
ATOM 2250 C C . GLU B 1 82 ? -6.047 -10.008 -24.328 1 98.25 82 GLU B C 1
ATOM 2252 O O . GLU B 1 82 ? -5.781 -9.039 -25.031 1 98.25 82 GLU B O 1
ATOM 2257 N N . HIS B 1 83 ? -6.203 -10.008 -23.016 1 97.94 83 HIS B N 1
ATOM 2258 C CA . HIS B 1 83 ? -5.992 -8.773 -22.266 1 97.94 83 HIS B CA 1
ATOM 2259 C C . HIS B 1 83 ? -4.57 -8.258 -22.453 1 97.94 83 HIS B C 1
ATOM 2261 O O . HIS B 1 83 ? -4.359 -7.059 -22.656 1 97.94 83 HIS B O 1
ATOM 2267 N N . MET B 1 84 ? -3.596 -9.117 -22.438 1 98.56 84 MET B N 1
ATOM 2268 C CA . MET B 1 84 ? -2.197 -8.742 -22.625 1 98.56 84 MET B CA 1
ATOM 2269 C C . MET B 1 84 ? -1.953 -8.25 -24.047 1 98.56 84 MET B C 1
ATOM 2271 O O . MET B 1 84 ? -1.26 -7.25 -24.25 1 98.56 84 MET B O 1
ATOM 2275 N N . LEU B 1 85 ? -2.521 -8.953 -24.984 1 98 85 LEU B N 1
ATOM 2276 C CA . LEU B 1 85 ? -2.383 -8.57 -26.391 1 98 85 LEU B CA 1
ATOM 2277 C C . LEU B 1 85 ? -2.961 -7.18 -26.625 1 98 85 LEU B C 1
ATOM 2279 O O . LEU B 1 85 ? -2.322 -6.336 -27.266 1 98 85 LEU B O 1
ATOM 2283 N N . ALA B 1 86 ? -4.105 -6.922 -26.062 1 98.12 86 ALA B N 1
ATOM 2284 C CA . ALA B 1 86 ? -4.805 -5.652 -26.25 1 98.12 86 ALA B CA 1
ATOM 2285 C C . ALA B 1 86 ? -3.996 -4.496 -25.672 1 98.12 86 ALA B C 1
ATOM 2287 O O . ALA B 1 86 ? -4.109 -3.355 -26.125 1 98.12 86 ALA B O 1
ATOM 2288 N N . ASN B 1 87 ? -3.209 -4.789 -24.734 1 98 87 ASN B N 1
ATOM 2289 C CA . ASN B 1 87 ? -2.449 -3.744 -24.062 1 98 87 ASN B CA 1
ATOM 2290 C C . ASN B 1 87 ? -0.972 -3.785 -24.438 1 98 87 ASN B C 1
ATOM 2292 O O . ASN B 1 87 ? -0.141 -3.143 -23.797 1 98 87 ASN B O 1
ATOM 2296 N N . HIS B 1 88 ? -0.591 -4.574 -25.344 1 98 88 HIS B N 1
ATOM 2297 C CA . HIS B 1 88 ? 0.756 -4.695 -25.891 1 98 88 HIS B CA 1
ATOM 2298 C C . HIS B 1 88 ? 1.758 -5.074 -24.797 1 98 88 HIS B C 1
ATOM 2300 O O . HIS B 1 88 ? 2.855 -4.516 -24.734 1 98 88 HIS B O 1
ATOM 2306 N N . ALA B 1 89 ? 1.315 -5.828 -23.859 1 97.38 89 ALA B N 1
ATOM 2307 C CA . ALA B 1 89 ? 2.189 -6.352 -22.812 1 97.38 89 ALA B CA 1
ATOM 2308 C C . ALA B 1 89 ? 2.957 -7.578 -23.297 1 97.38 89 ALA B C 1
ATOM 2310 O O . ALA B 1 89 ? 2.51 -8.711 -23.109 1 97.38 89 ALA B O 1
ATOM 2311 N N . ASP B 1 90 ? 4.188 -7.137 -23.75 1 91.81 90 ASP B N 1
ATOM 2312 C CA . ASP B 1 90 ? 5.035 -8.211 -24.25 1 91.81 90 ASP B CA 1
ATOM 2313 C C . ASP B 1 90 ? 5.789 -8.891 -23.109 1 91.81 90 ASP B C 1
ATOM 2315 O O . ASP B 1 90 ? 5.93 -8.328 -22.016 1 91.81 90 ASP B O 1
ATOM 2319 N N . GLY B 1 91 ? 5.922 -10.094 -22.984 1 96.69 91 GLY B N 1
ATOM 2320 C CA . GLY B 1 91 ? 6.734 -10.773 -21.984 1 96.69 91 GLY B CA 1
ATOM 2321 C C . GLY B 1 91 ? 5.914 -11.594 -21 1 96.69 91 GLY B C 1
ATOM 2322 O O . GLY B 1 91 ? 6.418 -12.008 -19.953 1 96.69 91 GLY B O 1
ATOM 2323 N N . VAL B 1 92 ? 4.672 -11.586 -21.297 1 98.62 92 VAL B N 1
ATOM 2324 C CA . VAL B 1 92 ? 3.797 -12.352 -20.422 1 98.62 92 VAL B CA 1
ATOM 2325 C C . VAL B 1 92 ? 3.475 -13.703 -21.047 1 98.62 92 VAL B C 1
ATOM 2327 O O . VAL B 1 92 ? 3.127 -13.773 -22.234 1 98.62 92 VAL B O 1
ATOM 2330 N N . GLN B 1 93 ? 3.65 -14.719 -20.391 1 98.69 93 GLN B N 1
ATOM 2331 C CA . GLN B 1 93 ? 3.174 -16.047 -20.75 1 98.69 93 GLN B CA 1
ATOM 2332 C C . GLN B 1 93 ? 2.086 -16.531 -19.797 1 98.69 93 GLN B C 1
ATOM 2334 O O . GLN B 1 93 ? 2.357 -16.812 -18.625 1 98.69 93 GLN B O 1
ATOM 2339 N N . ALA B 1 94 ? 0.895 -16.562 -20.266 1 98.69 94 ALA B N 1
ATOM 2340 C CA . ALA B 1 94 ? -0.219 -17.078 -19.484 1 98.69 94 ALA B CA 1
ATOM 2341 C C . ALA B 1 94 ? -0.483 -18.547 -19.828 1 98.69 94 ALA B C 1
ATOM 2343 O O . ALA B 1 94 ? -0.613 -18.906 -21 1 98.69 94 ALA B O 1
ATOM 2344 N N . VAL B 1 95 ? -0.589 -19.391 -18.812 1 98.5 95 VAL B N 1
ATOM 2345 C CA . VAL B 1 95 ? -0.721 -20.828 -19.047 1 98.5 95 VAL B CA 1
ATOM 2346 C C . VAL B 1 95 ? -1.8 -21.406 -18.125 1 98.5 95 VAL B C 1
ATOM 2348 O O . VAL B 1 95 ? -1.906 -21.016 -16.969 1 98.5 95 VAL B O 1
ATOM 2351 N N . ALA B 1 96 ? -2.598 -22.281 -18.672 1 98.06 96 ALA B N 1
ATOM 2352 C CA . ALA B 1 96 ? -3.59 -22.984 -17.875 1 98.06 96 ALA B CA 1
ATOM 2353 C C . ALA B 1 96 ? -2.977 -24.219 -17.203 1 98.06 96 ALA B C 1
ATOM 2355 O O . ALA B 1 96 ? -2.592 -25.172 -17.891 1 98.06 96 ALA B O 1
ATOM 2356 N N . LEU B 1 97 ? -2.828 -24.172 -15.898 1 97.31 97 LEU B N 1
ATOM 2357 C CA . LEU B 1 97 ? -2.258 -25.25 -15.109 1 97.31 97 LEU B CA 1
ATOM 2358 C C . LEU B 1 97 ? -3.037 -25.453 -13.812 1 97.31 97 LEU B C 1
ATOM 2360 O O . LEU B 1 97 ? -3.5 -24.469 -13.211 1 97.31 97 LEU B O 1
ATOM 2364 N N . ARG B 1 98 ? -3.111 -26.656 -13.406 1 96.38 98 ARG B N 1
ATOM 2365 C CA . ARG B 1 98 ? -3.67 -26.953 -12.094 1 96.38 98 ARG B CA 1
ATOM 2366 C C . ARG B 1 98 ? -2.566 -27.109 -11.055 1 96.38 98 ARG B C 1
ATOM 2368 O O . ARG B 1 98 ? -1.913 -28.156 -10.992 1 96.38 98 ARG B O 1
ATOM 2375 N N . LEU B 1 99 ? -2.428 -26.172 -10.289 1 96.5 99 LEU B N 1
ATOM 2376 C CA . LEU B 1 99 ? -1.429 -26.203 -9.227 1 96.5 99 LEU B CA 1
ATOM 2377 C C . LEU B 1 99 ? -1.95 -26.938 -8 1 96.5 99 LEU B C 1
ATOM 2379 O O . LEU B 1 99 ? -3.15 -26.922 -7.719 1 96.5 99 LEU B O 1
ATOM 2383 N N . PRO B 1 100 ? -1.104 -27.625 -7.242 1 96.94 100 PRO B N 1
ATOM 2384 C CA . PRO B 1 100 ? 0.328 -27.781 -7.5 1 96.94 100 PRO B CA 1
ATOM 2385 C C . PRO B 1 100 ? 0.638 -29.062 -8.289 1 96.94 100 PRO B C 1
ATOM 2387 O O . PRO B 1 100 ? 1.796 -29.484 -8.359 1 96.94 100 PRO B O 1
ATOM 2390 N N . GLY B 1 101 ? -0.451 -29.766 -8.805 1 96.19 101 GLY B N 1
ATOM 2391 C CA . GLY B 1 101 ? -0.244 -30.969 -9.602 1 96.19 101 GLY B CA 1
ATOM 2392 C C . GLY B 1 101 ? 0.654 -30.734 -10.805 1 96.19 101 GLY B C 1
ATOM 2393 O O . GLY B 1 101 ? 1.477 -31.594 -11.141 1 96.19 101 GLY B O 1
ATOM 2394 N N . ALA B 1 102 ? 0.454 -29.734 -11.484 1 97.25 102 ALA B N 1
ATOM 2395 C CA . ALA B 1 102 ? 1.35 -29.219 -12.516 1 97.25 102 ALA B CA 1
ATOM 2396 C C . ALA B 1 102 ? 1.999 -27.906 -12.078 1 97.25 102 ALA B C 1
ATOM 2398 O O . ALA B 1 102 ? 1.469 -27.203 -11.219 1 97.25 102 ALA B O 1
ATOM 2399 N N . TRP B 1 103 ? 3.145 -27.641 -12.602 1 98.06 103 TRP B N 1
ATOM 2400 C CA . TRP B 1 103 ? 3.902 -26.438 -12.266 1 98.06 103 TRP B CA 1
ATOM 2401 C C . TRP B 1 103 ? 4.539 -25.828 -13.516 1 98.06 103 TRP B C 1
ATOM 2403 O O . TRP B 1 103 ? 5 -26.547 -14.398 1 98.06 103 TRP B O 1
ATOM 2413 N N . PRO B 1 104 ? 4.523 -24.531 -13.578 1 98 104 PRO B N 1
ATOM 2414 C CA . PRO B 1 104 ? 5.152 -23.953 -14.766 1 98 104 PRO B CA 1
ATOM 2415 C C . PRO B 1 104 ? 6.66 -24.172 -14.812 1 98 104 PRO B C 1
ATOM 2417 O O . PRO B 1 104 ? 7.273 -24.484 -13.781 1 98 104 PRO B O 1
ATOM 2420 N N . ARG B 1 105 ? 7.18 -24.016 -16.016 1 97.06 105 ARG B N 1
ATOM 2421 C CA . ARG B 1 105 ? 8.633 -24.109 -16.156 1 97.06 105 ARG B CA 1
ATOM 2422 C C . ARG B 1 105 ? 9.328 -23.031 -15.336 1 97.06 105 ARG B C 1
ATOM 2424 O O . ARG B 1 105 ? 8.969 -21.859 -15.406 1 97.06 105 ARG B O 1
ATOM 2431 N N . ILE B 1 106 ? 10.242 -23.453 -14.586 1 97.81 106 ILE B N 1
ATOM 2432 C CA . ILE B 1 106 ? 11.031 -22.531 -13.773 1 97.81 106 ILE B CA 1
ATOM 2433 C C . ILE B 1 106 ? 12.203 -22 -14.594 1 97.81 106 ILE B C 1
ATOM 2435 O O . ILE B 1 106 ? 12.953 -22.766 -15.203 1 97.81 106 ILE B O 1
ATOM 2439 N N . PRO B 1 107 ? 12.32 -20.734 -14.68 1 96.81 107 PRO B N 1
ATOM 2440 C CA . PRO B 1 107 ? 13.469 -20.188 -15.414 1 96.81 107 PRO B CA 1
ATOM 2441 C C . PRO B 1 107 ? 14.805 -20.531 -14.758 1 96.81 107 PRO B C 1
ATOM 2443 O O . PRO B 1 107 ? 14.844 -20.844 -13.562 1 96.81 107 PRO B O 1
ATOM 2446 N N . PRO B 1 108 ? 15.867 -20.422 -15.609 1 94.5 108 PRO B N 1
ATOM 2447 C CA . PRO B 1 108 ? 17.188 -20.594 -14.992 1 94.5 108 PRO B CA 1
ATOM 2448 C C . PRO B 1 108 ? 17.422 -19.641 -13.828 1 94.5 108 PRO B C 1
ATOM 2450 O O . PRO B 1 108 ? 17.234 -18.422 -13.961 1 94.5 108 PRO B O 1
ATOM 2453 N N . GLY B 1 109 ? 17.812 -20.188 -12.641 1 94 109 GLY B N 1
ATOM 2454 C CA . GLY B 1 109 ? 18.062 -19.391 -11.445 1 94 109 GLY B CA 1
ATOM 2455 C C . GLY B 1 109 ? 16.828 -19.188 -10.602 1 94 109 GLY B C 1
ATOM 2456 O O . GLY B 1 109 ? 16.922 -18.766 -9.445 1 94 109 GLY B O 1
ATOM 2457 N N . GLY B 1 110 ? 15.633 -19.375 -11.203 1 97.69 110 GLY B N 1
ATOM 2458 C CA . GLY B 1 110 ? 14.391 -19.266 -1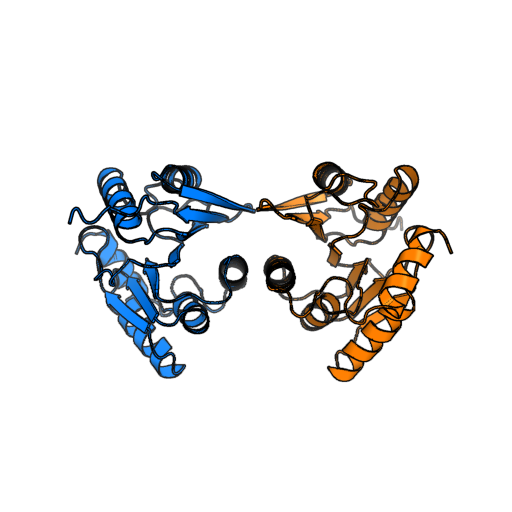0.461 1 97.69 110 GLY B CA 1
ATOM 2459 C C . GLY B 1 110 ? 13.727 -17.906 -10.633 1 97.69 110 GLY B C 1
ATOM 2460 O O . GLY B 1 110 ? 14.312 -16.984 -11.211 1 97.69 110 GLY B O 1
ATOM 2461 N N . PHE B 1 111 ? 12.562 -17.781 -10.211 1 98.62 111 PHE B N 1
ATOM 2462 C CA . PHE B 1 111 ? 11.828 -16.516 -10.227 1 98.62 111 PHE B CA 1
ATOM 2463 C C . PHE B 1 111 ? 12.375 -15.562 -9.172 1 98.62 111 PHE B C 1
ATOM 2465 O O . PHE B 1 111 ? 12.781 -15.992 -8.094 1 98.62 111 PHE B O 1
ATOM 2472 N N . ASP B 1 112 ? 12.391 -14.25 -9.461 1 98.69 112 ASP B N 1
ATOM 2473 C CA . ASP B 1 112 ? 12.812 -13.281 -8.453 1 98.69 112 ASP B CA 1
ATOM 2474 C C . ASP B 1 112 ? 11.617 -12.594 -7.809 1 98.69 112 ASP B C 1
ATOM 2476 O O . ASP B 1 112 ? 11.773 -11.812 -6.867 1 98.69 112 ASP B O 1
ATOM 2480 N N . LEU B 1 113 ? 10.406 -12.953 -8.312 1 98.88 113 LEU B N 1
ATOM 2481 C CA . LEU B 1 113 ? 9.156 -12.516 -7.699 1 98.88 113 LEU B CA 1
ATOM 2482 C C . LEU B 1 113 ? 8.07 -13.57 -7.855 1 98.88 113 LEU B C 1
ATOM 2484 O O . LEU B 1 113 ? 7.91 -14.148 -8.93 1 98.88 113 LEU B O 1
ATOM 2488 N N . MET B 1 114 ? 7.391 -13.875 -6.789 1 98.94 114 MET B N 1
ATOM 2489 C CA . MET B 1 114 ? 6.191 -14.703 -6.855 1 98.94 114 MET B CA 1
ATOM 2490 C C . MET B 1 114 ? 5.02 -14.023 -6.156 1 98.94 114 MET B C 1
ATOM 2492 O O . MET B 1 114 ? 5.156 -13.531 -5.035 1 98.94 114 MET B O 1
ATOM 2496 N N . VAL B 1 115 ? 3.938 -13.93 -6.824 1 98.94 115 VAL B N 1
ATOM 2497 C CA . VAL B 1 115 ? 2.713 -13.32 -6.316 1 98.94 115 VAL B CA 1
ATOM 2498 C C . VAL B 1 115 ? 1.648 -14.391 -6.102 1 98.94 115 VAL B C 1
ATOM 2500 O O . VAL B 1 115 ? 1.243 -15.07 -7.051 1 98.94 115 VAL B O 1
ATOM 2503 N N . ILE B 1 116 ? 1.241 -14.539 -4.898 1 98.81 116 ILE B N 1
ATOM 2504 C CA . ILE B 1 116 ? 0.161 -15.445 -4.52 1 98.81 116 ILE B CA 1
ATOM 2505 C C . ILE B 1 116 ? -1.007 -14.641 -3.951 1 98.81 116 ILE B C 1
ATOM 2507 O O . ILE B 1 116 ? -0.994 -14.266 -2.777 1 98.81 116 ILE B O 1
ATOM 2511 N N . SER B 1 117 ? -1.948 -14.414 -4.762 1 98 117 SER B N 1
ATOM 2512 C CA . SER B 1 117 ? -3.096 -13.609 -4.344 1 98 117 SER B CA 1
ATOM 2513 C C . SER B 1 117 ? -4.402 -14.367 -4.57 1 98 117 SER B C 1
ATOM 2515 O O . SER B 1 117 ? -4.695 -14.797 -5.688 1 98 117 SER B O 1
ATOM 2517 N N . GLU B 1 118 ? -5.199 -14.523 -3.514 1 96.19 118 GLU B N 1
ATOM 2518 C CA . GLU B 1 118 ? -6.516 -15.148 -3.535 1 96.19 118 GLU B CA 1
ATOM 2519 C C . GLU B 1 118 ? -6.445 -16.562 -4.098 1 96.19 118 GLU B C 1
ATOM 2521 O O . GLU B 1 118 ? -7.344 -17 -4.824 1 96.19 118 GLU B O 1
ATOM 2526 N N . MET B 1 119 ? -5.328 -17.094 -3.891 1 95.06 119 MET B N 1
ATOM 2527 C CA . MET B 1 119 ? -5.047 -18.469 -4.27 1 95.06 119 MET B CA 1
ATOM 2528 C C . MET B 1 119 ? -4.414 -19.234 -3.111 1 95.06 119 MET B C 1
ATOM 2530 O O . MET B 1 119 ? -4.117 -18.656 -2.066 1 95.06 119 MET B O 1
ATOM 2534 N N . ALA B 1 120 ? -4.277 -20.5 -3.119 1 95.62 120 ALA B N 1
ATOM 2535 C CA . ALA B 1 120 ? -3.645 -21.422 -2.184 1 95.62 120 ALA B CA 1
ATOM 2536 C C . ALA B 1 120 ? -4.551 -21.703 -0.991 1 95.62 120 ALA B C 1
ATOM 2538 O O . ALA B 1 120 ? -4.375 -22.703 -0.29 1 95.62 120 ALA B O 1
ATOM 2539 N N . TYR B 1 121 ? -5.559 -20.703 -0.699 1 94.94 121 TYR B N 1
ATOM 2540 C CA . TYR B 1 121 ? -6.445 -21.016 0.414 1 94.94 121 TYR B CA 1
ATOM 2541 C C . TYR B 1 121 ? -7.566 -21.953 -0.032 1 94.94 121 TYR B C 1
ATOM 2543 O O . TYR B 1 121 ? -8.43 -22.328 0.77 1 94.94 121 TYR B O 1
ATOM 2551 N N . TYR B 1 122 ? -7.559 -22.438 -1.295 1 95 122 TYR B N 1
ATOM 2552 C CA . TYR B 1 122 ? -8.453 -23.469 -1.816 1 95 122 TYR B CA 1
ATOM 2553 C C . TYR B 1 122 ? -7.84 -24.859 -1.667 1 95 122 TYR B C 1
ATOM 2555 O O . TYR B 1 122 ? -8.516 -25.875 -1.884 1 95 122 TYR B O 1
ATOM 2563 N N . LEU B 1 123 ? -6.598 -24.969 -1.378 1 96.25 123 LEU B N 1
ATOM 2564 C CA . LEU B 1 123 ? -5.855 -26.234 -1.387 1 96.25 123 LEU B CA 1
ATOM 2565 C C . LEU B 1 123 ? -6.059 -26.984 -0.08 1 96.25 123 LEU B C 1
ATOM 2567 O O . LEU B 1 123 ? -5.996 -26.391 1.001 1 96.25 123 LEU B O 1
ATOM 2571 N N . GLU B 1 124 ? -6.254 -28.25 -0.231 1 95.38 124 GLU B N 1
ATOM 2572 C CA . GLU B 1 124 ? -6.25 -29.125 0.947 1 95.38 124 GLU B CA 1
ATOM 2573 C C . GLU B 1 124 ? -4.848 -29.25 1.53 1 95.38 124 GLU B C 1
ATOM 2575 O O . GLU B 1 124 ? -3.863 -28.906 0.878 1 95.38 124 GLU B O 1
ATOM 2580 N N . ASP B 1 125 ? -4.77 -29.812 2.717 1 96.94 125 ASP B N 1
ATOM 2581 C CA . ASP B 1 125 ? -3.531 -29.828 3.488 1 96.94 125 ASP B CA 1
ATOM 2582 C C . ASP B 1 125 ? -2.387 -30.438 2.678 1 96.94 125 ASP B C 1
ATOM 2584 O O . ASP B 1 125 ? -1.315 -29.828 2.564 1 96.94 125 ASP B O 1
ATOM 2588 N N . ALA B 1 126 ? -2.639 -31.562 2.113 1 97.19 126 ALA B N 1
ATOM 2589 C CA . ALA B 1 126 ? -1.582 -32.25 1.369 1 97.19 126 ALA B CA 1
ATOM 2590 C C . ALA B 1 126 ? -1.169 -31.438 0.14 1 97.19 126 ALA B C 1
ATOM 2592 O O . ALA B 1 126 ? 0.018 -31.359 -0.183 1 97.19 126 ALA B O 1
ATOM 2593 N N . ALA B 1 127 ? -2.135 -30.922 -0.566 1 97.25 127 ALA B N 1
ATOM 2594 C CA . ALA B 1 127 ? -1.863 -30.094 -1.741 1 97.25 127 ALA B CA 1
ATOM 2595 C C . ALA B 1 127 ? -1.134 -28.812 -1.354 1 97.25 127 ALA B C 1
ATOM 2597 O O . ALA B 1 127 ? -0.242 -28.359 -2.072 1 97.25 127 ALA B O 1
ATOM 2598 N N . LEU B 1 128 ? -1.514 -28.25 -0.212 1 98.12 128 LEU B N 1
ATOM 2599 C CA . LEU B 1 128 ? -0.844 -27.031 0.259 1 98.12 128 LEU B CA 1
ATOM 2600 C C . LEU B 1 128 ? 0.622 -27.312 0.576 1 98.12 128 LEU B C 1
ATOM 2602 O O . LEU B 1 128 ? 1.499 -26.531 0.224 1 98.12 128 LEU B O 1
ATOM 2606 N N . ALA B 1 129 ? 0.831 -28.422 1.237 1 98.19 129 ALA B N 1
ATOM 2607 C CA . ALA B 1 129 ? 2.211 -28.781 1.554 1 98.19 129 ALA B CA 1
ATOM 2608 C C . ALA B 1 129 ? 3.057 -28.875 0.287 1 98.19 129 ALA B C 1
ATOM 2610 O O . ALA B 1 129 ? 4.18 -28.359 0.246 1 98.19 129 ALA B O 1
ATOM 2611 N N . ARG B 1 130 ? 2.537 -29.5 -0.736 1 98.31 130 ARG B N 1
ATOM 2612 C CA . ARG B 1 130 ? 3.229 -29.609 -2.016 1 98.31 130 ARG B CA 1
ATOM 2613 C C . ARG B 1 130 ? 3.404 -28.234 -2.666 1 98.31 130 ARG B C 1
ATOM 2615 O O . ARG B 1 130 ? 4.461 -27.938 -3.227 1 98.31 130 ARG B O 1
ATOM 2622 N N . PHE B 1 131 ? 2.377 -27.469 -2.617 1 98.56 131 PHE B N 1
ATOM 2623 C CA . PHE B 1 131 ? 2.41 -26.109 -3.164 1 98.56 131 PHE B CA 1
ATOM 2624 C C . PHE B 1 131 ? 3.529 -25.297 -2.525 1 98.56 131 PHE B C 1
ATOM 2626 O O . PHE B 1 131 ? 4.301 -24.641 -3.227 1 98.56 131 PHE B O 1
ATOM 2633 N N . LEU B 1 132 ? 3.666 -25.328 -1.195 1 98.69 132 LEU B N 1
ATOM 2634 C CA . LEU B 1 132 ? 4.68 -24.594 -0.447 1 98.69 132 LEU B CA 1
ATOM 2635 C C . LEU B 1 132 ? 6.082 -25.078 -0.818 1 98.69 132 LEU B C 1
ATOM 2637 O O . LEU B 1 132 ? 6.992 -24.266 -0.997 1 98.69 132 LEU B O 1
ATOM 2641 N N . ALA B 1 133 ? 6.207 -26.359 -0.961 1 97.88 133 ALA B N 1
ATOM 2642 C CA . ALA B 1 133 ? 7.5 -26.922 -1.342 1 97.88 133 ALA B CA 1
ATOM 2643 C C . ALA B 1 133 ? 7.914 -26.453 -2.734 1 97.88 133 ALA B C 1
ATOM 2645 O O . ALA B 1 133 ? 9.062 -26.078 -2.953 1 97.88 133 ALA B O 1
ATOM 2646 N N . ARG B 1 134 ? 6.98 -26.484 -3.658 1 98.12 134 ARG B N 1
ATOM 2647 C CA . ARG B 1 134 ? 7.246 -26.047 -5.023 1 98.12 134 ARG B CA 1
ATOM 2648 C C . ARG B 1 134 ? 7.523 -24.547 -5.07 1 98.12 134 ARG B C 1
ATOM 2650 O O . ARG B 1 134 ? 8.359 -24.094 -5.852 1 98.12 134 ARG B O 1
ATOM 2657 N N . THR B 1 135 ? 6.762 -23.781 -4.289 1 98.38 135 THR B N 1
ATOM 2658 C CA . THR B 1 135 ? 7.004 -22.344 -4.168 1 98.38 135 THR B CA 1
ATOM 2659 C C . THR B 1 135 ? 8.461 -22.078 -3.791 1 98.38 135 THR B C 1
ATOM 2661 O O . THR B 1 135 ? 9.164 -21.359 -4.5 1 98.38 135 THR B O 1
ATOM 2664 N N . ARG B 1 136 ? 8.906 -22.719 -2.77 1 97.69 136 ARG B N 1
ATOM 2665 C CA . ARG B 1 136 ? 10.273 -22.516 -2.297 1 97.69 136 ARG B CA 1
ATOM 2666 C C . ARG B 1 136 ? 11.289 -22.922 -3.355 1 97.69 136 ARG B C 1
ATOM 2668 O O . ARG B 1 136 ? 12.258 -22.219 -3.604 1 97.69 136 ARG B O 1
ATOM 2675 N N . ALA B 1 137 ? 11.039 -24 -4.012 1 96.75 137 ALA B N 1
ATOM 2676 C CA . ALA B 1 137 ? 11.977 -24.578 -4.977 1 96.75 137 ALA B CA 1
ATOM 2677 C C . ALA B 1 137 ? 12.047 -23.734 -6.242 1 96.75 137 ALA B C 1
ATOM 2679 O O . ALA B 1 137 ? 12.977 -23.859 -7.043 1 96.75 137 ALA B O 1
ATOM 2680 N N . SER B 1 138 ? 11.094 -22.859 -6.453 1 97.94 138 SER B N 1
ATOM 2681 C CA . SER B 1 138 ? 10.992 -22.125 -7.707 1 97.94 138 SER B CA 1
ATOM 2682 C C . SER B 1 138 ? 11.633 -20.75 -7.594 1 97.94 138 SER B C 1
ATOM 2684 O O . SER B 1 138 ? 11.773 -20.047 -8.594 1 97.94 138 SER B O 1
ATOM 2686 N N . LEU B 1 139 ? 12 -20.359 -6.402 1 98.19 139 LEU B N 1
ATOM 2687 C CA . LEU B 1 139 ? 12.461 -18.984 -6.164 1 98.19 139 LEU B CA 1
ATOM 2688 C C . LEU B 1 139 ? 13.977 -18.938 -6.074 1 98.19 139 LEU B C 1
ATOM 2690 O O . LEU B 1 139 ? 14.609 -19.844 -5.512 1 98.19 139 LEU B O 1
ATOM 2694 N N . ARG B 1 140 ? 14.586 -17.938 -6.617 1 97.12 140 ARG B N 1
ATOM 2695 C CA . ARG B 1 140 ? 16.031 -17.734 -6.469 1 97.12 140 ARG B CA 1
ATOM 2696 C C . ARG B 1 140 ? 16.359 -17.062 -5.148 1 97.12 140 ARG B C 1
ATOM 2698 O O . ARG B 1 140 ? 15.469 -16.484 -4.5 1 97.12 140 ARG B O 1
ATOM 2705 N N . PRO B 1 141 ? 17.609 -17.125 -4.727 1 96.25 141 PRO B N 1
ATOM 2706 C CA . PRO B 1 141 ? 18 -16.375 -3.533 1 96.25 141 PRO B CA 1
ATOM 2707 C C . PRO B 1 141 ? 17.703 -14.883 -3.648 1 96.25 141 PRO B C 1
ATOM 2709 O O . PRO B 1 141 ? 17.969 -14.266 -4.684 1 96.25 141 PRO B O 1
ATOM 2712 N N . GLY B 1 142 ? 17.062 -14.391 -2.627 1 97.06 142 GLY B N 1
ATOM 2713 C CA . GLY B 1 142 ? 16.75 -12.969 -2.611 1 97.06 142 GLY B CA 1
ATOM 2714 C C . GLY B 1 142 ? 15.422 -12.648 -3.264 1 97.06 142 GLY B C 1
ATOM 2715 O O . GLY B 1 142 ? 15.016 -11.484 -3.32 1 97.06 142 GLY B O 1
ATOM 2716 N N . ALA B 1 143 ? 14.773 -13.711 -3.762 1 98.56 143 ALA B N 1
ATOM 2717 C CA . ALA B 1 143 ? 13.469 -13.492 -4.387 1 98.56 143 ALA B CA 1
ATOM 2718 C C . ALA B 1 143 ? 12.469 -12.914 -3.389 1 98.56 143 ALA B C 1
ATOM 2720 O O . ALA B 1 143 ? 12.617 -13.102 -2.178 1 98.56 143 ALA B O 1
ATOM 2721 N N . GLU B 1 144 ? 11.539 -12.18 -3.908 1 98.69 144 GLU B N 1
ATOM 2722 C CA . GLU B 1 144 ? 10.43 -11.672 -3.107 1 98.69 144 GLU B CA 1
ATOM 2723 C C . GLU B 1 144 ? 9.18 -12.523 -3.293 1 98.69 144 GLU B C 1
ATOM 2725 O O . GLU B 1 144 ? 8.812 -12.859 -4.422 1 98.69 144 GLU B O 1
ATOM 2730 N N . LEU B 1 145 ? 8.664 -12.977 -2.207 1 98.88 145 LEU B N 1
ATOM 2731 C CA . LEU B 1 145 ? 7.387 -13.688 -2.141 1 98.88 145 LEU B CA 1
ATOM 2732 C C . LEU B 1 145 ? 6.309 -12.805 -1.521 1 98.88 145 LEU B C 1
ATOM 2734 O O . LEU B 1 145 ? 6.449 -12.344 -0.385 1 98.88 145 LEU B O 1
ATOM 2738 N N . ILE B 1 146 ? 5.254 -12.5 -2.262 1 98.88 146 ILE B N 1
ATOM 2739 C CA . ILE B 1 146 ? 4.199 -11.633 -1.759 1 98.88 146 ILE B CA 1
ATOM 2740 C C . ILE B 1 146 ? 2.855 -12.352 -1.825 1 98.88 146 ILE B C 1
ATOM 2742 O O . ILE B 1 146 ? 2.562 -13.047 -2.805 1 98.88 146 ILE B O 1
ATOM 2746 N N . ALA B 1 147 ? 2.092 -12.281 -0.75 1 98.88 147 ALA B N 1
ATOM 2747 C CA . ALA B 1 147 ? 0.801 -12.953 -0.636 1 98.88 147 ALA B CA 1
ATOM 2748 C C . ALA B 1 147 ? -0.291 -11.984 -0.198 1 98.88 147 ALA B C 1
ATOM 2750 O O . ALA B 1 147 ? -0.055 -11.117 0.646 1 98.88 147 ALA B O 1
ATOM 2751 N N . CYS B 1 148 ? -1.421 -12.102 -0.757 1 98.75 148 CYS B N 1
ATOM 2752 C CA . CYS B 1 148 ? -2.578 -11.266 -0.459 1 98.75 148 CYS B CA 1
ATOM 2753 C C . CYS B 1 148 ? -3.863 -12.078 -0.483 1 98.75 148 CYS B C 1
ATOM 2755 O O . CYS B 1 148 ? -4.242 -12.617 -1.524 1 98.75 148 CYS B O 1
ATOM 2757 N N . HIS B 1 149 ? -4.551 -12.141 0.696 1 98.38 149 HIS B N 1
ATOM 2758 C CA . HIS B 1 149 ? -5.699 -13.039 0.783 1 98.38 149 HIS B CA 1
ATOM 2759 C C . HIS B 1 149 ? -6.836 -12.406 1.578 1 98.38 149 HIS B C 1
ATOM 2761 O O . HIS B 1 149 ? -6.594 -11.727 2.58 1 98.38 149 HIS B O 1
ATOM 2767 N N . TRP B 1 150 ? -7.98 -12.617 1.111 1 96.25 150 TRP B N 1
ATOM 2768 C CA . TRP B 1 150 ? -9.203 -12.219 1.798 1 96.25 150 TRP B CA 1
ATOM 2769 C C . TRP B 1 150 ? -9.305 -12.883 3.164 1 96.25 150 TRP B C 1
ATOM 2771 O O . TRP B 1 150 ? -8.961 -14.055 3.316 1 96.25 150 TRP B O 1
ATOM 2781 N N . ARG B 1 151 ? -9.82 -12.188 4.121 1 95.06 151 ARG B N 1
ATOM 2782 C CA . ARG B 1 151 ? -9.898 -12.695 5.484 1 95.06 151 ARG B CA 1
ATOM 2783 C C . ARG B 1 151 ? -11.32 -13.148 5.816 1 95.06 151 ARG B C 1
ATOM 2785 O O . ARG B 1 151 ? -11.539 -13.828 6.816 1 95.06 151 ARG B O 1
ATOM 2792 N N . GLY B 1 152 ? -12.258 -12.727 5.039 1 90.31 152 GLY B N 1
ATOM 2793 C CA . GLY B 1 152 ? -13.633 -13.117 5.289 1 90.31 152 GLY B CA 1
ATOM 2794 C C . GLY B 1 152 ? -13.914 -14.562 4.949 1 90.31 152 GLY B C 1
ATOM 2795 O O . GLY B 1 152 ? -13.016 -15.289 4.52 1 90.31 152 GLY B O 1
ATOM 2796 N N . GLY B 1 153 ? -15.102 -15.023 5.266 1 84.94 153 GLY B N 1
ATOM 2797 C CA . GLY B 1 153 ? -15.492 -16.406 5.008 1 84.94 153 GLY B CA 1
ATOM 2798 C C . GLY B 1 153 ? -16.094 -16.609 3.627 1 84.94 153 GLY B C 1
ATOM 2799 O O . GLY B 1 153 ? -16.719 -15.695 3.078 1 84.94 153 GLY B O 1
ATOM 2800 N N . PHE B 1 154 ? -15.719 -17.766 3.074 1 82.75 154 PHE B N 1
ATOM 2801 C CA . PHE B 1 154 ? -16.391 -18.203 1.853 1 82.75 154 PHE B CA 1
ATOM 2802 C C . PHE B 1 154 ? -16.406 -19.719 1.752 1 82.75 154 PHE B C 1
ATOM 2804 O O . PHE B 1 154 ? -15.602 -20.391 2.395 1 82.75 154 PHE B O 1
ATOM 2811 N N . ASP B 1 155 ? -17.25 -20.266 0.972 1 81.94 155 ASP B N 1
ATOM 2812 C CA . ASP B 1 155 ? -17.656 -21.672 1.034 1 81.94 155 ASP B CA 1
ATOM 2813 C C . ASP B 1 155 ? -16.5 -22.578 0.645 1 81.94 155 ASP B C 1
ATOM 2815 O O . ASP B 1 155 ? -16.297 -23.641 1.263 1 81.94 155 ASP B O 1
ATOM 2819 N N . ASP B 1 156 ? -15.742 -22.266 -0.325 1 84.56 156 ASP B N 1
ATOM 2820 C CA . ASP B 1 156 ? -14.75 -23.188 -0.877 1 84.56 156 ASP B CA 1
ATOM 2821 C C . ASP B 1 156 ? -13.406 -23.031 -0.173 1 84.56 156 ASP B C 1
ATOM 2823 O O . ASP B 1 156 ? -12.422 -23.656 -0.563 1 84.56 156 ASP B O 1
ATOM 2827 N N . ARG B 1 157 ? -13.391 -22.359 0.849 1 89.5 157 ARG B N 1
ATOM 2828 C CA . ARG B 1 157 ? -12.148 -22.141 1.577 1 89.5 157 ARG B CA 1
ATOM 2829 C C . ARG B 1 157 ? -11.695 -23.406 2.283 1 89.5 157 ARG B C 1
ATOM 2831 O O . ARG B 1 157 ? -12.5 -24.094 2.924 1 89.5 157 ARG B O 1
ATOM 2838 N N . ARG B 1 158 ? -10.469 -23.766 2.174 1 92.62 158 ARG B N 1
ATOM 2839 C CA . ARG B 1 158 ? -9.883 -24.906 2.869 1 92.62 158 ARG B CA 1
ATOM 2840 C C . ARG B 1 158 ? -8.844 -24.453 3.889 1 92.62 158 ARG B C 1
ATOM 2842 O O . ARG B 1 158 ? -8.578 -25.156 4.863 1 92.62 158 ARG B O 1
ATOM 2849 N N . GLN B 1 159 ? -8.18 -23.312 3.584 1 95.44 159 GLN B N 1
ATOM 2850 C CA . GLN B 1 159 ? -7.164 -22.766 4.469 1 95.44 159 GLN B CA 1
ATOM 2851 C C . GLN B 1 159 ? -7.586 -21.391 4.992 1 95.44 159 GLN B C 1
ATOM 2853 O O . GLN B 1 159 ? -8.039 -20.531 4.223 1 95.44 159 GLN B O 1
ATOM 2858 N N . GLN B 1 160 ? -7.418 -21.203 6.305 1 96.19 160 GLN B N 1
ATOM 2859 C CA . GLN B 1 160 ? -7.59 -19.859 6.844 1 96.19 160 GLN B CA 1
ATOM 2860 C C . GLN B 1 160 ? -6.453 -18.938 6.402 1 96.19 160 GLN B C 1
ATOM 2862 O O . GLN B 1 160 ? -5.297 -19.359 6.332 1 96.19 160 GLN B O 1
ATOM 2867 N N . THR B 1 161 ? -6.758 -17.688 6.16 1 97.44 161 THR B N 1
ATOM 2868 C CA . THR B 1 161 ? -5.785 -16.734 5.648 1 97.44 161 THR B CA 1
ATOM 2869 C C . THR B 1 161 ? -4.586 -16.625 6.582 1 97.44 161 THR B C 1
ATOM 2871 O O . THR B 1 161 ? -3.438 -16.703 6.137 1 97.44 161 THR B O 1
ATOM 2874 N N . ASP B 1 162 ? -4.836 -16.484 7.871 1 96.69 162 ASP B N 1
ATOM 2875 C CA . ASP B 1 162 ? -3.744 -16.328 8.828 1 96.69 162 ASP B CA 1
ATOM 2876 C C . ASP B 1 162 ? -2.834 -17.547 8.828 1 96.69 162 ASP B C 1
ATOM 2878 O O . ASP B 1 162 ? -1.609 -17.422 8.883 1 96.69 162 ASP B O 1
ATOM 2882 N N . ALA B 1 163 ? -3.443 -18.703 8.781 1 97.19 163 ALA B N 1
ATOM 2883 C CA . ALA B 1 163 ? -2.676 -19.938 8.781 1 97.19 163 ALA B CA 1
ATOM 2884 C C . ALA B 1 163 ? -1.857 -20.078 7.504 1 97.19 163 ALA B C 1
ATOM 2886 O O . ALA B 1 163 ? -0.703 -20.5 7.539 1 97.19 163 ALA B O 1
ATOM 2887 N N . LEU B 1 164 ? -2.473 -19.734 6.379 1 98.25 164 LEU B N 1
ATOM 2888 C CA . LEU B 1 164 ? -1.771 -19.781 5.102 1 98.25 164 LEU B CA 1
ATOM 2889 C C . LEU B 1 164 ? -0.565 -18.859 5.109 1 98.25 164 LEU B C 1
ATOM 2891 O O . LEU B 1 164 ? 0.534 -19.25 4.719 1 98.25 164 LEU B O 1
ATOM 2895 N N . HIS B 1 165 ? -0.738 -17.656 5.527 1 98.69 165 HIS B N 1
ATOM 2896 C CA . HIS B 1 165 ? 0.346 -16.672 5.582 1 98.69 165 HIS B CA 1
ATOM 2897 C C . HIS B 1 165 ? 1.437 -17.125 6.555 1 98.69 165 HIS B C 1
ATOM 2899 O O . HIS B 1 165 ? 2.625 -16.922 6.289 1 98.69 165 HIS B O 1
ATOM 2905 N N . ALA B 1 166 ? 1.014 -17.688 7.668 1 98.38 166 ALA B N 1
ATOM 2906 C CA . ALA B 1 166 ? 1.985 -18.25 8.609 1 98.38 166 ALA B CA 1
ATOM 2907 C C . ALA B 1 166 ? 2.818 -19.344 7.949 1 98.38 166 ALA B C 1
ATOM 2909 O O . ALA B 1 166 ? 4.031 -19.422 8.156 1 98.38 166 ALA B O 1
ATOM 2910 N N . SER B 1 167 ? 2.186 -20.219 7.184 1 98.56 167 SER B N 1
ATOM 2911 C CA . SER B 1 167 ? 2.883 -21.297 6.484 1 98.56 167 SER B CA 1
ATOM 2912 C C . SER B 1 167 ? 3.887 -20.75 5.48 1 98.56 167 SER B C 1
ATOM 2914 O O . SER B 1 167 ? 5 -21.266 5.355 1 98.56 167 SER B O 1
ATOM 2916 N N . LEU B 1 168 ? 3.475 -19.703 4.762 1 98.62 168 LEU B N 1
ATOM 2917 C CA . LEU B 1 168 ? 4.375 -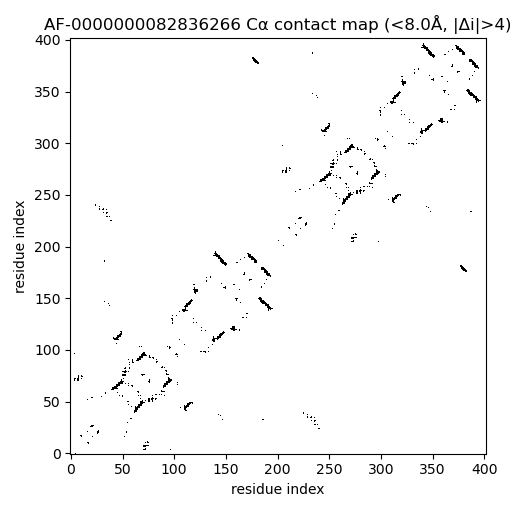19.047 3.816 1 98.62 168 LEU B CA 1
ATOM 2918 C C . LEU B 1 168 ? 5.562 -18.422 4.543 1 98.62 168 LEU B C 1
ATOM 2920 O O . LEU B 1 168 ? 6.703 -18.547 4.098 1 98.62 168 LEU B O 1
ATOM 2924 N N . GLY B 1 169 ? 5.301 -17.797 5.641 1 98.44 169 GLY B N 1
ATOM 2925 C CA . GLY B 1 169 ? 6.344 -17.172 6.441 1 98.44 169 GLY B CA 1
ATOM 2926 C C . GLY B 1 169 ? 7.273 -18.188 7.098 1 98.44 169 GLY B C 1
ATOM 2927 O O . GLY B 1 169 ? 8.383 -17.828 7.508 1 98.44 169 GLY B O 1
ATOM 2928 N N . ALA B 1 170 ? 6.844 -19.406 7.199 1 98.12 170 ALA B N 1
ATOM 2929 C CA . ALA B 1 170 ? 7.621 -20.453 7.848 1 98.12 170 ALA B CA 1
ATOM 2930 C C . ALA B 1 170 ? 8.492 -21.188 6.84 1 98.12 170 ALA B C 1
ATOM 2932 O O . ALA B 1 170 ? 9.266 -22.078 7.211 1 98.12 170 ALA B O 1
ATOM 2933 N N . LEU B 1 171 ? 8.344 -20.875 5.574 1 97.94 171 LEU B N 1
ATOM 2934 C CA . LEU B 1 171 ? 9.219 -21.5 4.582 1 97.94 171 LEU B CA 1
ATOM 2935 C C . LEU B 1 171 ? 10.688 -21.297 4.941 1 97.94 171 LEU B C 1
ATOM 2937 O O . LEU B 1 171 ? 11.078 -20.203 5.359 1 97.94 171 LEU B O 1
ATOM 2941 N N . PRO B 1 172 ? 11.516 -22.359 4.828 1 96.56 172 PRO B N 1
ATOM 2942 C CA . PRO B 1 172 ? 12.938 -22.172 5.113 1 96.56 172 PRO B CA 1
ATOM 2943 C C . PRO B 1 172 ? 13.562 -21.031 4.297 1 96.56 172 PRO B C 1
ATOM 2945 O O . PRO B 1 172 ? 13.438 -21.016 3.07 1 96.56 172 PRO B O 1
ATOM 2948 N N . GLY B 1 173 ? 14.141 -20.094 4.969 1 96.75 173 GLY B N 1
ATOM 2949 C CA . GLY B 1 173 ? 14.828 -19 4.309 1 96.75 173 GLY B CA 1
ATOM 2950 C C . GLY B 1 173 ? 13.961 -17.766 4.152 1 96.75 173 GLY B C 1
ATOM 2951 O O . GLY B 1 173 ? 14.438 -16.719 3.711 1 96.75 173 GLY B O 1
ATOM 2952 N N . ALA B 1 174 ? 12.68 -17.859 4.516 1 98.12 174 ALA B N 1
ATOM 2953 C CA . ALA B 1 174 ? 11.781 -16.719 4.383 1 98.12 174 ALA B CA 1
ATOM 2954 C C . ALA B 1 174 ? 12.039 -15.688 5.48 1 98.12 174 ALA B C 1
ATOM 2956 O O . ALA B 1 174 ? 12.031 -16.016 6.668 1 98.12 174 ALA B O 1
ATOM 2957 N N . ARG B 1 175 ? 12.289 -14.484 5.129 1 97.81 175 ARG B N 1
ATOM 2958 C CA . ARG B 1 175 ? 12.445 -13.352 6.039 1 97.81 175 ARG B CA 1
ATOM 2959 C C . ARG B 1 175 ? 11.367 -12.305 5.789 1 97.81 175 ARG B C 1
ATOM 2961 O O . ARG B 1 175 ? 11.195 -11.836 4.66 1 97.81 175 ARG B O 1
ATOM 2968 N N . PRO B 1 176 ? 10.68 -11.969 6.766 1 97.75 176 PRO B N 1
ATOM 2969 C CA . PRO B 1 176 ? 9.586 -11.023 6.559 1 97.75 176 PRO B CA 1
ATOM 2970 C C . PRO B 1 176 ? 10.062 -9.664 6.059 1 97.75 176 PRO B C 1
ATOM 2972 O O . PRO B 1 176 ? 11.07 -9.141 6.543 1 97.75 176 PRO B O 1
ATOM 2975 N N . LEU B 1 177 ? 9.359 -9.164 5.078 1 98 177 LEU B N 1
ATOM 2976 C CA . LEU B 1 177 ? 9.617 -7.82 4.574 1 98 177 LEU B CA 1
ATOM 2977 C C . LEU B 1 177 ? 8.617 -6.824 5.145 1 98 177 LEU B C 1
ATOM 2979 O O . LEU B 1 177 ? 8.992 -5.719 5.543 1 98 177 LEU B O 1
ATOM 2983 N N . PHE B 1 178 ? 7.363 -7.156 5.145 1 98.12 178 PHE B N 1
ATOM 2984 C CA . PHE B 1 178 ? 6.332 -6.32 5.746 1 98.12 178 PHE B CA 1
ATOM 2985 C C . PHE B 1 178 ? 5.07 -7.129 6.027 1 98.12 178 PHE B C 1
ATOM 2987 O O . PHE B 1 178 ? 4.918 -8.242 5.52 1 98.12 178 PHE B O 1
ATOM 2994 N N . THR B 1 179 ? 4.195 -6.57 6.816 1 98.44 179 THR B N 1
ATOM 2995 C CA . THR B 1 179 ? 2.832 -7.043 7.02 1 98.44 179 THR B CA 1
ATOM 2996 C C . THR B 1 179 ? 1.836 -5.895 6.898 1 98.44 179 THR B C 1
ATOM 2998 O O . THR B 1 179 ? 2.102 -4.785 7.363 1 98.44 179 THR B O 1
ATOM 3001 N N . HIS B 1 180 ? 0.854 -6.109 6.199 1 98.56 180 HIS B N 1
ATOM 3002 C CA . HIS B 1 180 ? -0.295 -5.219 6.086 1 98.56 180 HIS B CA 1
ATOM 3003 C C . HIS B 1 180 ? -1.591 -5.941 6.438 1 98.56 180 HIS B C 1
ATOM 3005 O O . HIS B 1 180 ? -1.934 -6.949 5.816 1 98.56 180 HIS B O 1
ATOM 3011 N N . GLN B 1 181 ? -2.273 -5.449 7.395 1 97.69 181 GLN B N 1
ATOM 3012 C CA . GLN B 1 181 ? -3.51 -6.086 7.836 1 97.69 181 GLN B CA 1
ATOM 3013 C C . GLN B 1 181 ? -4.664 -5.09 7.855 1 97.69 181 GLN B C 1
ATOM 3015 O 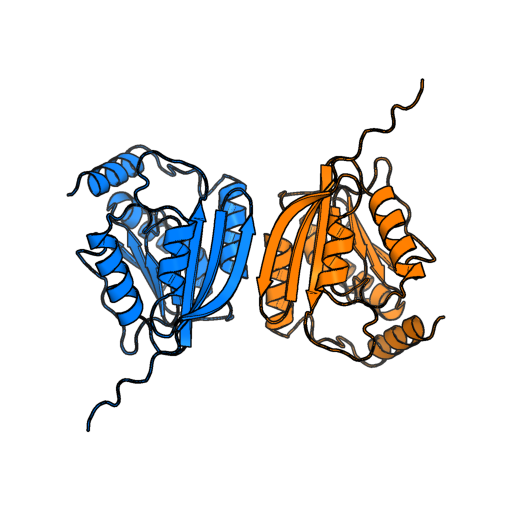O . GLN B 1 181 ? -4.527 -3.986 8.391 1 97.69 181 GLN B O 1
ATOM 3020 N N . GLU B 1 182 ? -5.699 -5.41 7.289 1 96.62 182 GLU B N 1
ATOM 3021 C CA . GLU B 1 182 ? -6.988 -4.727 7.395 1 96.62 182 GLU B CA 1
ATOM 3022 C C . GLU B 1 182 ? -8.133 -5.727 7.527 1 96.62 182 GLU B C 1
ATOM 3024 O O . GLU B 1 182 ? -7.918 -6.938 7.438 1 96.62 182 GLU B O 1
ATOM 3029 N N . PRO B 1 183 ? -9.352 -5.277 7.902 1 94.56 183 PRO B N 1
ATOM 3030 C CA . PRO B 1 183 ? -10.445 -6.211 8.164 1 94.56 183 PRO B CA 1
ATOM 3031 C C . PRO B 1 183 ? -10.727 -7.133 6.977 1 94.56 183 PRO B C 1
ATOM 3033 O O . PRO B 1 183 ? -11.016 -8.312 7.168 1 94.56 183 PRO B O 1
ATOM 3036 N N . GLU B 1 184 ? -10.516 -6.707 5.824 1 95.06 184 GLU B N 1
ATOM 3037 C CA . GLU B 1 184 ? -10.969 -7.441 4.645 1 95.06 184 GLU B CA 1
ATOM 3038 C C . GLU B 1 184 ? -9.875 -8.367 4.117 1 95.06 184 GLU B C 1
ATOM 3040 O O . GLU B 1 184 ? -10.164 -9.43 3.568 1 95.06 184 GLU B O 1
ATOM 3045 N N . PHE B 1 185 ? -8.625 -7.945 4.238 1 97.31 185 PHE B N 1
ATOM 3046 C CA . PHE B 1 185 ? -7.586 -8.797 3.67 1 97.31 185 PHE B CA 1
ATOM 3047 C C . PHE B 1 185 ? -6.273 -8.625 4.426 1 97.31 185 PHE B C 1
ATOM 3049 O O . PHE B 1 185 ? -6.133 -7.707 5.234 1 97.31 185 PHE B O 1
ATOM 3056 N N . GLN B 1 186 ? -5.383 -9.641 4.188 1 98.31 186 GLN B N 1
ATOM 3057 C CA . GLN B 1 186 ? -4.004 -9.672 4.668 1 98.31 186 GLN B CA 1
ATOM 3058 C C . GLN B 1 186 ? -3.016 -9.648 3.508 1 98.31 186 GLN B C 1
ATOM 3060 O O . GLN B 1 186 ? -3.215 -10.336 2.504 1 98.31 186 GLN B O 1
ATOM 3065 N N . LEU B 1 187 ? -2.047 -8.766 3.549 1 98.81 187 LEU B N 1
ATOM 3066 C CA . LEU B 1 187 ? -0.982 -8.633 2.561 1 98.81 187 LEU B CA 1
ATOM 3067 C C . LEU B 1 187 ? 0.389 -8.695 3.227 1 98.81 187 LEU B C 1
ATOM 3069 O O . LEU B 1 187 ? 0.706 -7.867 4.086 1 98.81 187 LEU B O 1
ATOM 3073 N N . ASP B 1 188 ? 1.167 -9.719 2.922 1 98.81 188 ASP B N 1
ATOM 3074 C CA . ASP B 1 188 ? 2.498 -9.922 3.486 1 98.81 188 ASP B CA 1
ATOM 3075 C C . ASP B 1 188 ? 3.525 -10.195 2.391 1 98.81 188 ASP B C 1
ATOM 3077 O O . ASP B 1 188 ? 3.172 -10.648 1.301 1 98.81 188 ASP B O 1
ATOM 3081 N N . ALA B 1 189 ? 4.734 -9.93 2.715 1 98.75 189 ALA B N 1
ATOM 3082 C CA . ALA B 1 189 ? 5.816 -10.305 1.807 1 98.75 189 ALA B CA 1
ATOM 3083 C C . ALA B 1 189 ? 7.031 -10.805 2.58 1 98.75 189 ALA B C 1
ATOM 3085 O O . ALA B 1 189 ? 7.219 -10.461 3.748 1 98.75 189 ALA B O 1
ATOM 3086 N N . TRP B 1 190 ? 7.812 -11.609 1.931 1 98.62 190 TRP B N 1
ATOM 3087 C CA . TRP B 1 190 ? 9.047 -12.188 2.461 1 98.62 190 TRP B CA 1
ATOM 3088 C C . TRP B 1 190 ? 10.164 -12.125 1.428 1 98.62 190 TRP B C 1
ATOM 3090 O O . TRP B 1 190 ? 9.906 -12.18 0.223 1 98.62 190 TRP B O 1
ATOM 3100 N N . SER B 1 191 ? 11.328 -11.953 1.868 1 98.12 191 SER B N 1
ATOM 3101 C CA . SER B 1 191 ? 12.516 -12.227 1.063 1 98.12 191 SER B CA 1
ATOM 3102 C C . SER B 1 191 ? 13.016 -13.648 1.275 1 98.12 191 SER B C 1
ATOM 3104 O O . SER B 1 191 ? 13.031 -14.148 2.404 1 98.12 191 SER B O 1
ATOM 3106 N N . MET B 1 192 ? 13.414 -14.258 0.219 1 96.88 192 MET B N 1
ATOM 3107 C CA . MET B 1 192 ? 13.852 -15.648 0.311 1 96.88 192 MET B CA 1
ATOM 3108 C C . MET B 1 192 ? 15.375 -15.742 0.354 1 96.88 192 MET B C 1
ATOM 3110 O O . MET B 1 192 ? 16.047 -15.453 -0.637 1 96.88 192 MET B O 1
ATOM 3114 N N . ASP B 1 193 ? 15.945 -15.93 1.519 1 89.94 193 ASP B N 1
ATOM 3115 C CA . ASP B 1 193 ? 17.375 -16.156 1.682 1 89.94 193 ASP B CA 1
ATOM 3116 C C . ASP B 1 193 ? 17.719 -17.641 1.522 1 89.94 193 ASP B C 1
ATOM 3118 O O . ASP B 1 193 ? 17.844 -18.359 2.514 1 89.94 193 ASP B O 1
ATOM 3122 N N . ILE B 1 194 ? 17.797 -18.094 0.385 1 77.88 194 ILE B N 1
ATOM 3123 C CA . ILE B 1 194 ? 18 -19.5 0.062 1 77.88 194 ILE B CA 1
ATOM 3124 C C . ILE B 1 194 ? 19.484 -19.75 -0.236 1 77.88 194 ILE B C 1
ATOM 3126 O O . ILE B 1 194 ? 20.125 -18.938 -0.903 1 77.88 194 ILE B O 1
ATOM 3130 N N . ALA B 1 195 ? 20.219 -20.547 0.63 1 68.94 195 ALA B N 1
ATOM 3131 C CA . ALA B 1 195 ? 21.609 -20.922 0.356 1 68.94 195 ALA B CA 1
ATOM 3132 C C . ALA B 1 195 ? 21.781 -21.391 -1.085 1 68.94 195 ALA B C 1
ATOM 3134 O O . ALA B 1 195 ? 20.938 -22.141 -1.603 1 68.94 195 ALA B O 1
ATOM 3135 N N . ARG B 1 196 ? 22.688 -20.672 -1.777 1 56.91 196 ARG B N 1
ATOM 3136 C CA . ARG B 1 196 ? 23.016 -21.172 -3.107 1 56.91 196 ARG B CA 1
ATOM 3137 C C . ARG B 1 196 ? 23.422 -22.641 -3.057 1 56.91 196 ARG B C 1
ATOM 3139 O O . ARG B 1 196 ? 24.141 -23.062 -2.146 1 56.91 196 ARG B O 1
ATOM 3146 N N . LYS B 1 197 ? 22.656 -23.438 -3.658 1 48.66 197 LYS B N 1
ATOM 3147 C CA . LYS B 1 197 ? 23.156 -24.797 -3.805 1 48.66 197 LYS B CA 1
ATOM 3148 C C . LYS B 1 197 ? 24.578 -24.797 -4.34 1 48.66 197 LYS B C 1
ATOM 3150 O O . LYS B 1 197 ? 24.875 -24.141 -5.348 1 48.66 197 LYS B O 1
ATOM 3155 N N . GLU B 1 198 ? 25.656 -24.828 -3.537 1 41.56 198 GLU B N 1
ATOM 3156 C CA . GLU B 1 198 ? 27 -25.094 -4.055 1 41.56 198 GLU B CA 1
ATOM 3157 C C . GLU B 1 198 ? 26.953 -26.109 -5.184 1 41.56 198 GLU B C 1
ATOM 3159 O O . GLU B 1 198 ? 26.406 -27.203 -5.02 1 41.56 198 GLU B O 1
ATOM 3164 N N . ASP B 1 199 ? 26.734 -25.781 -6.359 1 38.59 199 ASP B N 1
ATOM 3165 C CA . ASP B 1 199 ? 27.172 -26.734 -7.383 1 38.59 199 ASP B CA 1
ATOM 3166 C C . ASP B 1 199 ? 28.484 -27.391 -6.992 1 38.59 199 ASP B C 1
ATOM 3168 O O . ASP B 1 199 ? 29.469 -26.703 -6.715 1 38.59 199 ASP B O 1
ATOM 3172 N N . GLY B 1 200 ? 28.453 -28.453 -6.184 1 32.41 200 GLY B N 1
ATOM 3173 C CA . GLY B 1 200 ? 29.625 -29.297 -6.094 1 32.41 200 GLY B CA 1
ATOM 3174 C C . GLY B 1 200 ? 30.344 -29.469 -7.418 1 32.41 200 GLY B C 1
ATOM 3175 O O . GLY B 1 200 ? 29.828 -30.109 -8.336 1 32.41 200 GLY B O 1
ATOM 3176 N N . ARG B 1 201 ? 31.078 -28.422 -7.82 1 30.62 201 ARG B N 1
ATOM 3177 C CA . ARG B 1 201 ? 32.188 -28.844 -8.664 1 30.62 201 ARG B CA 1
ATOM 3178 C C . ARG B 1 201 ? 33.25 -29.609 -7.855 1 30.62 201 ARG B C 1
ATOM 3180 O O . ARG B 1 201 ? 33.5 -29.281 -6.699 1 30.62 201 ARG B O 1
#

Organism: NCBI:txid1287738

Secondary structure (DSSP, 8-state):
--HHHHHHHHHHHH-SSTT-TTT-HHHHHHHHHHHHH-SSS-EEEEEEES-TTSHHHHHHHTTEEEEEEEES-HHHHHHHHHHHHHTT-TTEEEEE--TTTS-PPPPTT-EEEEEEES-STTS-HHHHHHHHHHHHHHEEEEEEEEEEEE-S--TT--S-HHHHHHHHHTSTTEEEEEEEE-SSEEEEEEEE---------/--HHHHHHHHHHHH-SSTT-TTT-HHHHHHHHHHHHH-SSS-EEEEEEES-TTSHHHHHHHTTEEEEEEEES-HHHHHHHHHHHHHTT-TTEEEEE--TTTS-PPPPTT-EEEEEEES-STTS-HHHHHHHHHHHHHHEEEEEEEEEEEE-S--TT--S-HHHHHHHHHTSTTEEEEEEEE-SSEEEEEEEE---------

pLDDT: mean 94.26, std 10.68, range [30.25, 98.94]

Solvent-accessible surface area (backbone atoms only — not comparable to full-atom values): 21074 Å² total; per-residue (Å²): 123,58,72,64,44,49,48,49,31,50,44,41,72,73,27,95,56,78,78,38,52,86,72,36,63,68,42,45,36,52,51,43,32,55,61,29,63,52,89,57,85,66,43,62,34,32,39,34,43,54,35,48,56,23,70,65,50,55,59,44,40,77,33,24,60,26,32,41,30,28,20,54,22,57,59,26,25,54,44,19,47,51,49,30,59,77,65,68,47,70,46,61,48,63,41,63,42,51,73,62,85,40,74,78,87,67,54,89,73,30,24,46,31,37,40,41,39,77,45,70,33,62,33,49,72,71,49,36,55,51,35,53,53,51,53,58,73,37,42,20,66,64,11,37,40,36,39,36,32,59,56,67,89,62,89,72,56,61,38,56,46,68,59,51,52,50,54,58,54,61,38,90,40,39,37,81,51,35,44,32,44,38,82,58,34,40,39,39,33,26,34,28,59,47,78,74,75,73,72,82,120,125,58,71,63,44,49,48,49,31,50,45,43,71,74,28,96,55,78,80,38,54,87,71,36,63,68,43,45,37,51,50,42,30,55,60,29,61,51,90,57,87,64,45,62,34,31,39,33,44,54,32,47,57,23,69,65,50,55,59,45,42,78,32,24,62,25,31,42,31,26,19,54,21,56,56,25,24,53,45,19,47,50,48,29,59,76,64,68,48,70,47,60,47,62,40,63,41,50,74,60,86,42,74,77,87,66,54,90,75,30,25,45,30,36,40,41,40,76,45,70,34,62,32,50,72,70,48,36,54,52,35,54,52,50,53,60,72,34,44,20,64,65,10,37,42,36,38,36,33,59,56,66,90,62,89,71,57,61,38,56,46,70,59,49,52,49,54,58,56,61,39,88,40,41,38,80,52,36,44,30,43,37,83,59,34,40,38,38,32,26,34,28,56,46,78,74,76,73,73,82,121

Foldseek 3Di:
DPPVLVVVQVQVVVDVCNPCCPPDPVNVVLLVVQLVPDPDQAFAEEEEEQCFLNPSVLVNLNRYQAYEYEYQHPSRQVNVVVVCVVVVSPRYHYDHDDPPVPDDDADVQAGLEYEAEQPLQLDAPVRSVSRLVVVLVRHHAFRKYKYKHFQDDDDSGRHHQVRSVVSNCPRVQWAWDDWDDDNTMIMTMTTGHDPDPPPPD/DPPVLVVVQVQVVVDVCNPCCPPDPVNVVLLVVQLVPDPDQAFAEEEEEQCFLNPSVLVNLNRYQAYEYEYQHPSRQVNVVVVCVVVVSPRYHYDHDDPPVPDDDADVQAGLEYEAEQPLQLDAPVRSVSRLVVVLVRHHAFRKYKYKHFQDDDDSGRHHQVRSVVSNCPRVQWAWDDWDDDNTMIMTMTTGHDPDPPPPD

Radius of gyration: 23.26 Å; Cα contacts (8 Å, |Δi|>4): 770; chains: 2; bounding box: 64×63×52 Å

InterPro domains:
  IPR029063 S-adenosyl-L-methionine-dependent methyltransferase superfamily [G3DSA:3.40.50.150] (24-192)
  IPR029063 S-adenosyl-L-methionine-dependent methyltransferase superfamily [SSF53335] (19-197)
  IPR041698 Methyltransferase domain 25 [PF13649] (47-142)

Sequence (402 aa):
MDALARHFETLYRSFDDPWNVRVAWYERRKRALLLASLGRPRYEHALEVGCGNGDMTLALAGRCRRVTAVDVAKTAVRRCREHMLANHADGVQAVALRLPGAWPRIPPGGFDLMVISEMAYYLEDAALARFLARTRASLRPGAELIACHWRGGFDDRRQQTDALHASLGALPGARPLFTHQEPEFQLDAWSMDIARKEDGRMDALARHFETLYRSFDDPWNVRVAWYERRKRALLLASLGRPRYEHALEVGCGNGDMTLALAGRCRRVTAVDVAKTAVRRCREHMLANHADGVQAVALRLPGAWPRIPPGGFDLMVISEMAYYLEDAALARFLARTRASLRPGAELIACHWRGGFDDRRQQTDALHASLGALPGARPLFTHQEPEFQLDAWSMDIARKEDGR